Protein AF-0000000085114529 (afdb_homodimer)

Nearest PDB structures (foldseek):
  3lft-assembly1_A  TM=9.717E-01  e=6.634E-40  Streptococcus pneumoniae TIGR4
  3lft-assembly2_B  TM=9.697E-01  e=2.933E-38  Streptococcus pneumoniae TIGR4
  3lkv-assembly1_A-2  TM=9.719E-01  e=9.501E-35  Vibrio cholerae O1 biovar El Tor str. N16961
  6hnk-assembly1_A  TM=7.547E-01  e=2.712E-31  Clostridioides difficile 630
  4m88-assembly1_A  TM=6.517E-01  e=1.564E-10  Verminephrobacter eiseniae EF01-2

pLDDT: mean 92.59, std 10.84, range [37.38, 98.94]

Foldseek 3Di:
DVVVVVVVVVVVVVVVVCVVVVVVPPVPVAQAEEEEEEAADFQLLVLLQLLLQVLCVVLPNHDPPRHPYHYDYQRNPLVSLQVSLLVCVVVVHQEYEYEALSNQVSNQVSCVLPRAYAYQAYACCCVSVNAVDQQFRATRYAYAHFDFPLLVFLVQCCQQVVPFAEEEEEAEPPRPNQVVSVVVNCVNNVVSNHHYHYFYDHALVCQLVRLLVRLVPGQEYEYEPHDRCSVNVLSSQVNNVVSLHAYAYRDQSCQVSGHFKYWGFRSSVSSNRRNNVVSVVVVPDGNSNHRHHYGDGTAMEGAPVNCVSSVGDRDPVSVVRCVVGNDYHD/DVVVVVVVVVVVVVVVVCVVVVVVPPPPVAQAEEEEEEAADFQLLVLLQLLLQVLCVVLPNHDPPRHPYHYDYQRNPLVSLQVSLLVCVVVVHQEYEYEALSNQVSNLVSCVLPRAYEYQAYACCCVSVNAVDQQFRATRYAYAHFDFPLLVFLVQCCQQVVPFAEEEEEAEPPRPNQVVSVVVNCVNNVVSNHHYHYFYDHALVCQLVRLLVRLVPGQEYEYEPHDRCSVNVLSSQVNNVVSLHAYAYRDPSCQVSGHFKYWGFRSSVSSNRRNNVVSVVVVPDGNSNHRHHYGDGTAMEGAVVNCVSSVGDRDPVSVVRCVVGNDYHD

Structure (mmCIF, N/CA/C/O backbone):
data_AF-0000000085114529-model_v1
#
loop_
_entity.id
_entity.type
_entity.pdbx_description
1 polymer 'ABC superfamily ATP binding cassette transporter, binding protein'
#
loop_
_atom_site.group_PDB
_atom_site.id
_atom_site.type_symbol
_atom_site.label_atom_id
_atom_site.label_alt_id
_atom_site.label_comp_id
_atom_site.label_asym_id
_atom_site.label_entity_id
_atom_site.label_seq_id
_atom_site.pdbx_PDB_ins_code
_atom_site.Cartn_x
_atom_site.Cartn_y
_atom_site.Cartn_z
_atom_site.occupancy
_atom_site.B_iso_or_equiv
_atom_site.auth_seq_id
_atom_site.auth_comp_id
_atom_site.auth_asym_id
_atom_site.auth_atom_id
_atom_site.pdbx_PDB_model_num
ATOM 1 N N . MET A 1 1 ? -64.25 14.031 35.938 1 63.16 1 MET A N 1
ATOM 2 C CA . MET A 1 1 ? -64.062 13.086 34.844 1 63.16 1 MET A CA 1
ATOM 3 C C . MET A 1 1 ? -63.781 13.82 33.531 1 63.16 1 MET A C 1
ATOM 5 O O . MET A 1 1 ? -62.906 13.406 32.75 1 63.16 1 MET A O 1
ATOM 9 N N . LYS A 1 2 ? -64.25 14.906 33.375 1 75.56 2 LYS A N 1
ATOM 10 C CA . LYS A 1 2 ? -64.188 15.688 32.156 1 75.56 2 LYS A CA 1
ATOM 11 C C . LYS A 1 2 ? -62.812 16.406 32.094 1 75.56 2 LYS A C 1
ATOM 13 O O . LYS A 1 2 ? -62.188 16.438 31.016 1 75.56 2 LYS A O 1
ATOM 18 N N . ARG A 1 3 ? -62.406 16.984 33.219 1 80.56 3 ARG A N 1
ATOM 19 C CA . ARG A 1 3 ? -61.156 17.688 33.219 1 80.56 3 ARG A CA 1
ATOM 20 C C . ARG A 1 3 ? -59.969 16.719 33.094 1 80.56 3 ARG A C 1
ATOM 22 O O . ARG A 1 3 ? -59 17.031 32.406 1 80.56 3 ARG A O 1
ATOM 29 N N . LEU A 1 4 ? -60.094 15.578 33.688 1 72.19 4 LEU A N 1
ATOM 30 C CA . LEU A 1 4 ? -59.094 14.531 33.594 1 72.19 4 LEU A CA 1
ATOM 31 C C . LEU A 1 4 ? -59.031 13.945 32.188 1 72.19 4 LEU A C 1
ATOM 33 O O . LEU A 1 4 ? -57.969 13.711 31.641 1 72.19 4 LEU A O 1
ATOM 37 N N . ILE A 1 5 ? -60.188 13.859 31.578 1 76.69 5 ILE A N 1
ATOM 38 C CA . ILE A 1 5 ? -60.281 13.336 30.219 1 76.69 5 ILE A CA 1
ATOM 39 C C . ILE A 1 5 ? -59.688 14.344 29.234 1 76.69 5 ILE A C 1
ATOM 41 O O . ILE A 1 5 ? -58.969 13.969 28.297 1 76.69 5 ILE A O 1
ATOM 45 N N . ALA A 1 6 ? -59.844 15.609 29.5 1 79.19 6 ALA A N 1
ATOM 46 C CA . ALA A 1 6 ? -59.281 16.656 28.656 1 79.19 6 ALA A CA 1
ATOM 47 C C . ALA A 1 6 ? -57.781 16.703 28.766 1 79.19 6 ALA A C 1
ATOM 49 O O . ALA A 1 6 ? -57.062 16.859 27.75 1 79.19 6 ALA A O 1
ATOM 50 N N . ALA A 1 7 ? -57.25 16.562 29.938 1 77.12 7 ALA A N 1
ATOM 51 C CA . ALA A 1 7 ? -55.812 16.547 30.172 1 77.12 7 ALA A CA 1
ATOM 52 C C . ALA A 1 7 ? -55.156 15.328 29.531 1 77.12 7 ALA A C 1
ATOM 54 O O . ALA A 1 7 ? -54.094 15.438 28.922 1 77.12 7 ALA A O 1
ATOM 55 N N . ILE A 1 8 ? -55.844 14.227 29.641 1 77.38 8 ILE A N 1
ATOM 56 C CA . ILE A 1 8 ? -55.344 12.992 29.062 1 77.38 8 ILE A CA 1
ATOM 57 C C . ILE A 1 8 ? -55.375 13.078 27.531 1 77.38 8 ILE A C 1
ATOM 59 O O . ILE A 1 8 ? -54.438 12.672 26.859 1 77.38 8 ILE A O 1
ATOM 63 N N . SER A 1 9 ? -56.375 13.703 27.062 1 77.38 9 SER A N 1
ATOM 64 C CA . SER A 1 9 ? -56.5 13.859 25.625 1 77.38 9 SER A CA 1
ATOM 65 C C . SER A 1 9 ? -55.469 14.812 25.078 1 77.38 9 SER A C 1
ATOM 67 O O . SER A 1 9 ? -54.875 14.562 24.016 1 77.38 9 SER A O 1
ATOM 69 N N . ALA A 1 10 ? -55.25 15.859 25.75 1 78.31 10 ALA A N 1
ATOM 70 C CA . ALA A 1 10 ? -54.188 16.812 25.359 1 78.31 10 ALA A CA 1
ATOM 71 C C . ALA A 1 10 ? -52.812 16.156 25.422 1 78.31 10 ALA A C 1
ATOM 73 O O . ALA A 1 10 ? -51.969 16.391 24.547 1 78.31 10 ALA A O 1
ATOM 74 N N . LEU A 1 11 ? -52.594 15.398 26.406 1 77.12 11 LEU A N 1
ATOM 75 C CA . LEU A 1 11 ? -51.344 14.664 26.547 1 77.12 11 LEU A CA 1
ATOM 76 C C . LEU A 1 11 ? -51.188 13.648 25.422 1 77.12 11 LEU A C 1
ATOM 78 O O . LEU A 1 11 ? -50.125 13.508 24.844 1 77.12 11 LEU A O 1
ATOM 82 N N . VAL A 1 12 ? -52.219 12.953 25.078 1 76.19 12 VAL A N 1
ATOM 83 C CA . VAL A 1 12 ? -52.219 11.992 23.984 1 76.19 12 VAL A CA 1
ATOM 84 C C . VAL A 1 12 ? -51.938 12.711 22.656 1 76.19 12 VAL A C 1
ATOM 86 O O . VAL A 1 12 ? -51.156 12.25 21.844 1 76.19 12 VAL A O 1
ATOM 89 N N . ILE A 1 13 ? -52.562 13.844 22.5 1 76 13 ILE A N 1
ATOM 90 C CA . ILE A 1 13 ? -52.344 14.641 21.297 1 76 13 ILE A CA 1
ATOM 91 C C . ILE A 1 13 ? -50.906 15.172 21.281 1 76 13 ILE A C 1
ATOM 93 O O . ILE A 1 13 ? -50.25 15.141 20.234 1 76 13 ILE A O 1
ATOM 97 N N . PHE A 1 14 ? -50.438 15.648 22.391 1 71.94 14 PHE A N 1
ATOM 98 C CA . PHE A 1 14 ? -49.094 16.125 22.516 1 71.94 14 PHE A CA 1
ATOM 99 C C . PHE A 1 14 ? -48.094 15 22.266 1 71.94 14 PHE A C 1
ATOM 101 O O . PHE A 1 14 ? -47.125 15.172 21.531 1 71.94 14 PHE A O 1
ATOM 108 N N . LEU A 1 15 ? -48.344 13.836 22.922 1 70.5 15 LEU A N 1
ATOM 109 C CA . LEU A 1 15 ? -47.469 12.68 22.688 1 70.5 15 LEU A CA 1
ATOM 110 C C . LEU A 1 15 ? -47.594 12.203 21.234 1 70.5 15 LEU A C 1
ATOM 112 O O . LEU A 1 15 ? -46.594 11.805 20.641 1 70.5 15 LEU A O 1
ATOM 116 N N . GLY A 1 16 ? -48.75 12.273 20.672 1 68.06 16 GLY A N 1
ATOM 117 C CA . GLY A 1 16 ? -48.906 12 19.266 1 68.06 16 GLY A CA 1
ATOM 118 C C . GLY A 1 16 ? -48.188 12.977 18.359 1 68.06 16 GLY A C 1
ATOM 119 O O . GLY A 1 16 ? -47.531 12.57 17.406 1 68.06 16 GLY A O 1
ATOM 120 N N . TYR A 1 17 ? -48.312 14.234 18.641 1 63.81 17 TYR A N 1
ATOM 121 C CA . TYR A 1 17 ? -47.594 15.266 17.906 1 63.81 17 TYR A CA 1
ATOM 122 C C . TYR A 1 17 ? -46.094 15.141 18.125 1 63.81 17 TYR A C 1
ATOM 124 O O . TYR A 1 17 ? -45.312 15.258 17.188 1 63.81 17 TYR A O 1
ATOM 132 N N . ALA A 1 18 ? -45.656 15.008 19.375 1 61.06 18 ALA A N 1
ATOM 133 C CA . ALA A 1 18 ? -44.25 14.781 19.688 1 61.06 18 ALA A CA 1
ATOM 134 C C . ALA A 1 18 ? -43.719 13.531 18.984 1 61.06 18 ALA A C 1
ATOM 136 O O . ALA A 1 18 ? -42.594 13.508 18.484 1 61.06 18 ALA A O 1
ATOM 137 N N . PHE A 1 19 ? -44.562 12.508 19 1 56.59 19 PHE A N 1
ATOM 138 C CA . PHE A 1 19 ? -44.219 11.281 18.266 1 56.59 19 PHE A CA 1
ATOM 139 C C . PHE A 1 19 ? -44.156 11.547 16.766 1 56.59 19 PHE A C 1
ATOM 141 O O . PHE A 1 19 ? -43.25 11.055 16.094 1 56.59 19 PHE A O 1
ATOM 148 N N . ILE A 1 20 ? -45.156 12.25 16.281 1 53.31 20 ILE A N 1
ATOM 149 C CA . ILE A 1 20 ? -45.156 12.578 14.867 1 53.31 20 ILE A CA 1
ATOM 150 C C . ILE A 1 20 ? -44 13.562 14.562 1 53.31 20 ILE A C 1
ATOM 152 O O . ILE A 1 20 ? -43.344 13.43 13.539 1 53.31 20 ILE A O 1
ATOM 156 N N . TYR A 1 21 ? -43.844 14.602 15.32 1 50.41 21 TYR A N 1
ATOM 157 C CA . TYR A 1 21 ? -42.781 15.57 15.133 1 50.41 21 TYR A CA 1
ATOM 158 C C . TYR A 1 21 ? -41.406 14.93 15.391 1 50.41 21 TYR A C 1
ATOM 160 O O . TYR A 1 21 ? -40.406 15.312 14.773 1 50.41 21 TYR A O 1
ATOM 168 N N . GLU A 1 22 ? -41.312 14.188 16.516 1 46.59 22 GLU A N 1
ATOM 169 C CA . GLU A 1 22 ? -40.062 13.453 16.672 1 46.59 22 GLU A CA 1
ATOM 170 C C . GLU A 1 22 ? -39.812 12.531 15.484 1 46.59 22 GLU A C 1
ATOM 172 O O . GLU A 1 22 ? -38.656 12.234 15.156 1 46.59 22 GLU A O 1
ATOM 177 N N . SER A 1 23 ? -41 12.055 14.984 1 42.28 23 SER A N 1
ATOM 178 C CA . SER A 1 23 ? -40.781 11.195 13.82 1 42.28 23 SER A CA 1
ATOM 179 C C . SER A 1 23 ? -40.219 11.992 12.648 1 42.28 23 SER A C 1
ATOM 181 O O . SER A 1 23 ? -39.812 11.414 11.633 1 42.28 23 SER A O 1
ATOM 183 N N . LYS A 1 24 ? -40.656 13.234 12.523 1 39.69 24 LYS A N 1
ATOM 184 C CA . LYS A 1 24 ? -40 13.992 11.453 1 39.69 24 LYS A CA 1
ATOM 185 C C . LYS A 1 24 ? -38.531 14.227 11.773 1 39.69 24 LYS A C 1
ATOM 187 O O . LYS A 1 24 ? -38.062 15.375 11.812 1 39.69 24 LYS A O 1
ATOM 192 N N . GLN A 1 25 ? -38.031 13.812 12.914 1 37.38 25 GLN A N 1
ATOM 193 C CA . GLN A 1 25 ? -36.594 13.867 12.906 1 37.38 25 GLN A CA 1
ATOM 194 C C . GLN A 1 25 ? -36.031 13.609 11.5 1 37.38 25 GLN A C 1
ATOM 196 O O . GLN A 1 25 ? -36.625 12.844 10.734 1 37.38 25 GLN A O 1
ATOM 201 N N . GLU A 1 26 ? -35.25 14.539 10.977 1 38.12 26 GLU A N 1
ATOM 202 C CA . GLU A 1 26 ? -34.469 14.367 9.766 1 38.12 26 GLU A CA 1
ATOM 203 C C . GLU A 1 26 ? -34.125 12.898 9.531 1 38.12 26 GLU A C 1
ATOM 205 O O . GLU A 1 26 ? -33.5 12.266 10.383 1 38.12 26 GLU A O 1
ATOM 210 N N . THR A 1 27 ? -34.938 12.047 9.125 1 38 27 THR A N 1
ATOM 211 C CA . THR A 1 27 ? -34.469 10.773 8.586 1 38 27 THR A CA 1
ATOM 212 C C . THR A 1 27 ? -33.031 10.891 8.148 1 38 27 THR A C 1
ATOM 214 O O . THR A 1 27 ? -32.719 11.547 7.148 1 38 27 THR A O 1
ATOM 217 N N . LYS A 1 28 ? -32.156 11.344 9 1 43.81 28 LYS A N 1
ATOM 218 C CA . LYS A 1 28 ? -30.766 11.219 8.609 1 43.81 28 LYS A CA 1
ATOM 219 C C . LYS A 1 28 ? -30.578 10.141 7.547 1 43.81 28 LYS A C 1
ATOM 221 O O . LYS A 1 28 ? -30.859 8.961 7.793 1 43.81 28 LYS A O 1
ATOM 226 N N . GLN A 1 29 ? -30.922 10.414 6.359 1 54.78 29 GLN A N 1
ATOM 227 C CA . GLN A 1 29 ? -30.688 9.492 5.25 1 54.78 29 GLN A CA 1
ATOM 228 C C . GLN A 1 29 ? -29.453 8.625 5.508 1 54.78 29 GLN A C 1
ATOM 230 O O . GLN A 1 29 ? -28.359 9.148 5.703 1 54.78 29 GLN A O 1
ATOM 235 N N . GLU A 1 30 ? -29.641 7.41 6.082 1 77.62 30 GLU A N 1
ATOM 236 C CA . GLU A 1 30 ? -28.562 6.457 6.375 1 77.62 30 GLU A CA 1
ATOM 237 C C . GLU A 1 30 ? -27.609 6.328 5.191 1 77.62 30 GLU A C 1
ATOM 239 O O . GLU A 1 30 ? -28.047 6.117 4.059 1 77.62 30 GLU A O 1
ATOM 244 N N . LYS A 1 31 ? -26.406 6.852 5.25 1 90.75 31 LYS A N 1
ATOM 245 C CA . LYS A 1 31 ? -25.375 6.707 4.234 1 90.75 31 LYS A CA 1
ATOM 246 C C . LYS A 1 31 ? -25.266 5.262 3.75 1 90.75 31 LYS A C 1
ATOM 248 O O . LYS A 1 31 ? -25.25 4.332 4.559 1 90.75 31 LYS A O 1
ATOM 253 N N . PRO A 1 32 ? -25.391 5.133 2.424 1 95.94 32 PRO A N 1
ATOM 254 C CA . PRO A 1 32 ? -25.188 3.76 1.952 1 95.94 32 PRO A CA 1
ATOM 255 C C . PRO A 1 32 ? -23.844 3.186 2.377 1 95.94 32 PRO A C 1
ATOM 257 O O . PRO A 1 32 ? -22.859 3.916 2.451 1 95.94 32 PRO A O 1
ATOM 260 N N . THR A 1 33 ? -23.828 1.873 2.619 1 96 33 THR A N 1
ATOM 261 C CA . THR A 1 33 ? -22.609 1.194 3.008 1 96 33 THR A CA 1
ATOM 262 C C . THR A 1 33 ? -21.906 0.591 1.789 1 96 33 THR A C 1
ATOM 264 O O . THR A 1 33 ? -22.531 -0.137 1.012 1 96 33 THR A O 1
ATOM 267 N N . VAL A 1 34 ? -20.688 0.976 1.593 1 97.62 34 VAL A N 1
ATOM 268 C CA . VAL A 1 34 ? -19.781 0.296 0.671 1 97.62 34 VAL A CA 1
ATOM 269 C C . VAL A 1 34 ? -18.828 -0.609 1.451 1 97.62 34 VAL A C 1
ATOM 271 O O . VAL A 1 34 ? -18.109 -0.145 2.338 1 97.62 34 VAL A O 1
ATOM 274 N N . ALA A 1 35 ? -18.891 -1.9 1.123 1 97.75 35 ALA A N 1
ATOM 275 C CA . ALA A 1 35 ? -18.047 -2.859 1.831 1 97.75 35 ALA A CA 1
ATOM 276 C C . ALA A 1 35 ? -16.922 -3.357 0.936 1 97.75 35 ALA A C 1
ATOM 278 O O . ALA A 1 35 ? -17.141 -3.682 -0.233 1 97.75 35 ALA A O 1
ATOM 279 N N . ILE A 1 36 ? -15.695 -3.338 1.444 1 97.88 36 ILE A N 1
ATOM 280 C CA . ILE A 1 36 ? -14.539 -3.854 0.725 1 97.88 36 ILE A CA 1
ATOM 281 C C . ILE A 1 36 ? -13.906 -5 1.514 1 97.88 36 ILE A C 1
ATOM 283 O O . ILE A 1 36 ? -13.562 -4.84 2.686 1 97.88 36 ILE A O 1
ATOM 287 N N . LEU A 1 37 ? -13.836 -6.18 0.895 1 97.81 37 LEU A N 1
ATOM 288 C CA . LEU A 1 37 ? -13.172 -7.348 1.461 1 97.81 37 LEU A CA 1
ATOM 289 C C . LEU A 1 37 ? -11.867 -7.641 0.718 1 97.81 37 LEU A C 1
ATOM 291 O O . LEU A 1 37 ? -11.891 -7.953 -0.475 1 97.81 37 LEU A O 1
ATOM 295 N N . GLN A 1 38 ? -10.773 -7.438 1.409 1 96.5 38 GLN A N 1
ATOM 296 C CA . GLN A 1 38 ? -9.469 -7.754 0.844 1 96.5 38 GLN A CA 1
ATOM 297 C C . GLN A 1 38 ? -8.977 -9.117 1.333 1 96.5 38 GLN A C 1
ATOM 299 O O . GLN A 1 38 ? -9.117 -9.445 2.512 1 96.5 38 GLN A O 1
ATOM 304 N N . LEU A 1 39 ? -8.398 -9.914 0.448 1 94.81 39 LEU A N 1
ATOM 305 C CA . LEU A 1 39 ? -7.957 -11.266 0.781 1 94.81 39 LEU A CA 1
ATOM 306 C C . LEU A 1 39 ? -6.852 -11.227 1.834 1 94.81 39 LEU A C 1
ATOM 308 O O . LEU A 1 39 ? -6.949 -11.906 2.859 1 94.81 39 LEU A O 1
ATOM 312 N N . MET A 1 40 ? -5.832 -10.469 1.569 1 91.81 40 MET A N 1
ATOM 313 C CA . MET A 1 40 ? -4.684 -10.398 2.469 1 91.81 40 MET A CA 1
ATOM 314 C C . MET A 1 40 ? -3.828 -9.172 2.17 1 91.81 40 MET A C 1
ATOM 316 O O . MET A 1 40 ? -4.141 -8.398 1.261 1 91.81 40 MET A O 1
ATOM 320 N N . THR A 1 41 ? -2.803 -9.078 3.035 1 90.12 41 THR A N 1
ATOM 321 C CA . THR A 1 41 ? -1.967 -7.891 2.916 1 90.12 41 THR A CA 1
ATOM 322 C C . THR A 1 41 ? -0.781 -8.156 1.993 1 90.12 41 THR A C 1
ATOM 324 O O . THR A 1 41 ? -0.01 -9.086 2.215 1 90.12 41 THR A O 1
ATOM 327 N N . HIS A 1 42 ? -0.581 -7.379 0.992 1 91.81 42 HIS A N 1
ATOM 328 C CA . HIS A 1 42 ? 0.622 -7.156 0.198 1 91.81 42 HIS A CA 1
ATOM 329 C C . HIS A 1 42 ? 0.467 -5.938 -0.708 1 91.81 42 HIS A C 1
ATOM 331 O O . HIS A 1 42 ? -0.651 -5.477 -0.949 1 91.81 42 HIS A O 1
ATOM 337 N N . PRO A 1 43 ? 1.561 -5.375 -1.264 1 91 43 PRO A N 1
ATOM 338 C CA . PRO A 1 43 ? 1.53 -4.062 -1.915 1 91 43 PRO A CA 1
ATOM 339 C C . PRO A 1 43 ? 0.576 -4.02 -3.105 1 91 43 PRO A C 1
ATOM 341 O O . PRO A 1 43 ? -0.086 -3.004 -3.334 1 91 43 PRO A O 1
ATOM 344 N N . ALA A 1 44 ? 0.484 -5.039 -3.873 1 94.75 44 ALA A N 1
ATOM 345 C CA . ALA A 1 44 ? -0.385 -5.035 -5.047 1 94.75 44 ALA A CA 1
ATOM 346 C C . ALA A 1 44 ? -1.846 -4.855 -4.648 1 94.75 44 ALA A C 1
ATOM 348 O O . ALA A 1 44 ? -2.549 -4.012 -5.211 1 94.75 44 ALA A O 1
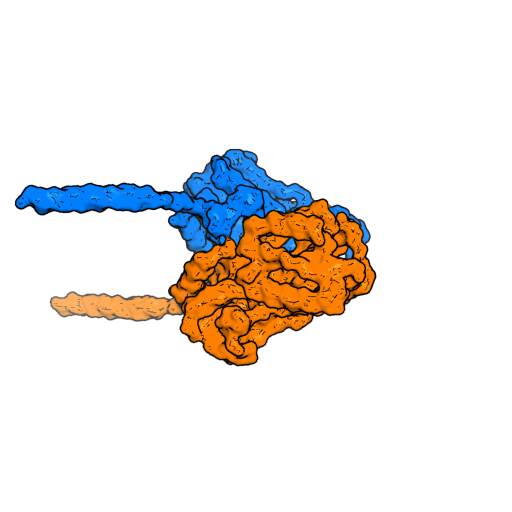ATOM 349 N N . LEU A 1 45 ? -2.34 -5.59 -3.654 1 96.56 45 LEU A N 1
ATOM 350 C CA . LEU A 1 45 ? -3.729 -5.492 -3.217 1 96.56 45 LEU A CA 1
ATOM 351 C C . LEU A 1 45 ? -3.988 -4.156 -2.527 1 96.56 45 LEU A C 1
ATOM 353 O O . LEU A 1 45 ? -5.078 -3.592 -2.648 1 96.56 45 LEU A O 1
ATOM 357 N N . ASP A 1 46 ? -2.99 -3.689 -1.832 1 92.44 46 ASP A N 1
ATOM 358 C CA . ASP A 1 46 ? -3.111 -2.375 -1.21 1 92.44 46 ASP A CA 1
ATOM 359 C C . ASP A 1 46 ? -3.293 -1.283 -2.264 1 92.44 46 ASP A C 1
ATOM 361 O O . ASP A 1 46 ? -4.078 -0.353 -2.072 1 92.44 46 ASP A O 1
ATOM 365 N N . SER A 1 47 ? -2.506 -1.427 -3.316 1 92.38 47 SER A N 1
ATOM 366 C CA . SER A 1 47 ? -2.611 -0.457 -4.402 1 92.38 47 SER A CA 1
ATOM 367 C C . SER A 1 47 ? -3.998 -0.484 -5.035 1 92.38 47 SER A C 1
ATOM 369 O O . SER A 1 47 ? -4.543 0.563 -5.391 1 92.38 47 SER A O 1
ATOM 371 N N . ILE A 1 48 ? -4.547 -1.641 -5.18 1 96.31 48 ILE A N 1
ATOM 372 C CA . ILE A 1 48 ? -5.898 -1.776 -5.715 1 96.31 48 ILE A CA 1
ATOM 373 C C . ILE A 1 48 ? -6.895 -1.115 -4.77 1 96.31 48 ILE A C 1
ATOM 375 O O . ILE A 1 48 ? -7.762 -0.353 -5.203 1 96.31 48 ILE A O 1
ATOM 379 N N . HIS A 1 49 ? -6.781 -1.387 -3.473 1 95.5 49 HIS A N 1
ATOM 380 C CA . HIS A 1 49 ? -7.633 -0.757 -2.471 1 95.5 49 HIS A CA 1
ATOM 381 C C . HIS A 1 49 ? -7.551 0.763 -2.553 1 95.5 49 HIS A C 1
ATOM 383 O O . HIS A 1 49 ? -8.578 1.447 -2.541 1 95.5 49 HIS A O 1
ATOM 389 N N . HIS A 1 50 ? -6.359 1.251 -2.674 1 89.94 50 HIS A N 1
ATOM 390 C CA . HIS A 1 50 ? -6.152 2.691 -2.781 1 89.94 50 HIS A CA 1
ATOM 391 C C . HIS A 1 50 ? -6.875 3.264 -3.996 1 89.94 50 HIS A C 1
ATOM 393 O O . HIS A 1 50 ? -7.559 4.285 -3.893 1 89.94 50 HIS A O 1
ATOM 399 N N . GLY A 1 51 ? -6.703 2.623 -5.137 1 93.69 51 GLY A N 1
ATOM 400 C CA . GLY A 1 51 ? -7.395 3.053 -6.34 1 93.69 51 GLY A CA 1
ATOM 401 C C . GLY A 1 51 ? -8.906 3.061 -6.191 1 93.69 51 GLY A C 1
ATOM 402 O O . GLY A 1 51 ? -9.578 3.98 -6.664 1 93.69 51 GLY A O 1
ATOM 403 N N . ILE A 1 52 ? -9.43 2.045 -5.527 1 97 52 ILE A N 1
ATOM 404 C CA . ILE A 1 52 ? -10.867 1.951 -5.301 1 97 52 ILE A CA 1
ATOM 405 C C . ILE A 1 52 ? -11.344 3.166 -4.508 1 97 52 ILE A C 1
ATOM 407 O O . ILE A 1 52 ? -12.289 3.846 -4.914 1 97 52 ILE A O 1
ATOM 411 N N . VAL A 1 53 ? -10.688 3.436 -3.422 1 92.5 53 VAL A N 1
ATOM 412 C CA . VAL A 1 53 ? -11.117 4.5 -2.52 1 92.5 53 VAL A CA 1
ATOM 413 C C . VAL A 1 53 ? -10.992 5.852 -3.221 1 92.5 53 VAL A C 1
ATOM 415 O O . VAL A 1 53 ? -11.898 6.684 -3.135 1 92.5 53 VAL A O 1
ATOM 418 N N . ASP A 1 54 ? -9.891 6.055 -3.967 1 90 54 ASP A N 1
ATOM 419 C CA . ASP A 1 54 ? -9.711 7.309 -4.691 1 90 54 ASP A CA 1
ATOM 420 C C . ASP A 1 54 ? -10.82 7.512 -5.723 1 90 54 ASP A C 1
ATOM 422 O O . ASP A 1 54 ? -11.367 8.609 -5.848 1 90 54 ASP A O 1
ATOM 426 N N . ALA A 1 55 ? -11.125 6.445 -6.453 1 95.19 55 ALA A N 1
ATOM 427 C CA . ALA A 1 55 ? -12.148 6.551 -7.484 1 95.19 55 ALA A CA 1
ATOM 428 C C . ALA A 1 55 ? -13.516 6.828 -6.867 1 95.19 55 ALA A C 1
ATOM 430 O O . ALA A 1 55 ? -14.312 7.59 -7.422 1 95.19 55 ALA A O 1
ATOM 431 N N . LEU A 1 56 ? -13.859 6.219 -5.734 1 95.12 56 LEU A N 1
ATOM 432 C CA . LEU A 1 56 ? -15.102 6.523 -5.031 1 95.12 56 LEU A CA 1
ATOM 433 C C . LEU A 1 56 ? -15.172 8 -4.66 1 95.12 56 LEU A C 1
ATOM 435 O O . LEU A 1 56 ? -16.156 8.68 -4.969 1 95.12 56 LEU A O 1
ATOM 439 N N . LYS A 1 57 ? -14.094 8.492 -4.055 1 88.56 57 LYS A N 1
ATOM 440 C CA . LYS A 1 57 ? -14.047 9.898 -3.666 1 88.56 57 LYS A CA 1
ATOM 441 C C . LYS A 1 57 ? -14.227 10.812 -4.875 1 88.56 57 LYS A C 1
ATOM 443 O O . LYS A 1 57 ? -14.992 11.773 -4.824 1 88.56 57 LYS A O 1
ATOM 448 N N . GLU A 1 58 ? -13.5 10.484 -5.961 1 90.19 58 GLU A N 1
ATOM 449 C CA . GLU A 1 58 ? -13.547 11.281 -7.184 1 90.19 58 GLU A CA 1
ATOM 450 C C . GLU A 1 58 ? -14.961 11.328 -7.75 1 90.19 58 GLU A C 1
ATOM 452 O O . GLU A 1 58 ? -15.305 12.258 -8.492 1 90.19 58 GLU A O 1
ATOM 457 N N . ASN A 1 59 ? -15.75 10.344 -7.387 1 95.38 59 ASN A N 1
ATOM 458 C CA . ASN A 1 59 ? -17.109 10.273 -7.898 1 95.38 59 ASN A CA 1
ATOM 459 C C . ASN A 1 59 ? -18.141 10.664 -6.828 1 95.38 59 ASN A C 1
ATOM 461 O O . ASN A 1 59 ? -19.312 10.289 -6.918 1 95.38 59 ASN A O 1
ATOM 465 N N . GLY A 1 60 ? -17.719 11.312 -5.785 1 91.88 60 GLY A N 1
ATOM 466 C CA . GLY A 1 60 ? -18.609 11.93 -4.816 1 91.88 60 GLY A CA 1
ATOM 467 C C . GLY A 1 60 ? -18.969 11.008 -3.67 1 91.88 60 GLY A C 1
ATOM 468 O O . GLY A 1 60 ? -19.797 11.359 -2.826 1 91.88 60 GLY A O 1
ATOM 469 N N . TYR A 1 61 ? -18.422 9.844 -3.627 1 93.88 61 TYR A N 1
ATOM 470 C CA . TYR A 1 61 ? -18.656 8.898 -2.535 1 93.88 61 TYR A CA 1
ATOM 471 C C . TYR A 1 61 ? -17.5 8.914 -1.551 1 93.88 61 TYR A C 1
ATOM 473 O O . TYR A 1 61 ? -16.578 8.094 -1.656 1 93.88 61 TYR A O 1
ATOM 481 N N . VAL A 1 62 ? -17.609 9.742 -0.593 1 86.94 62 VAL A N 1
ATOM 482 C CA . VAL A 1 62 ? -16.531 10.047 0.351 1 86.94 62 VAL A CA 1
ATOM 483 C C . VAL A 1 62 ? -16.812 9.359 1.687 1 86.94 62 VAL A C 1
ATOM 485 O O . VAL A 1 62 ? -17.828 9.633 2.332 1 86.94 62 VAL A O 1
ATOM 488 N N . PRO A 1 63 ? -15.938 8.445 2.094 1 84.5 63 PRO A N 1
ATOM 489 C CA . PRO A 1 63 ? -16.141 7.785 3.387 1 84.5 63 PRO A CA 1
ATOM 490 C C . PRO A 1 63 ? -16.328 8.773 4.531 1 84.5 63 PRO A C 1
ATOM 492 O O . PRO A 1 63 ? -15.586 9.758 4.633 1 84.5 63 PRO A O 1
ATOM 495 N N . GLY A 1 64 ? -17.359 8.445 5.426 1 78.75 64 GLY A N 1
ATOM 496 C CA . GLY A 1 64 ? -17.641 9.289 6.574 1 78.75 64 GLY A CA 1
ATOM 497 C C . GLY A 1 64 ? -18.5 10.492 6.23 1 78.75 64 GLY A C 1
ATOM 498 O O . GLY A 1 64 ? -19.062 11.133 7.121 1 78.75 64 GLY A O 1
ATOM 499 N N . LYS A 1 65 ? -18.625 10.758 4.973 1 84.25 65 LYS A N 1
ATOM 500 C CA . LYS A 1 65 ? -19.406 11.922 4.555 1 84.25 65 LYS A CA 1
ATOM 501 C C . LYS A 1 65 ? -20.641 11.492 3.762 1 84.25 65 LYS A C 1
ATOM 503 O O . LYS A 1 65 ? -21.766 11.641 4.23 1 84.25 65 LYS A O 1
ATOM 508 N N . THR A 1 66 ? -20.391 10.914 2.639 1 91.44 66 THR A N 1
ATOM 509 C CA . THR A 1 66 ? -21.516 10.555 1.788 1 91.44 66 THR A CA 1
ATOM 510 C C . THR A 1 66 ? -21.781 9.055 1.826 1 91.44 66 THR A C 1
ATOM 512 O O . THR A 1 66 ? -22.844 8.594 1.426 1 91.44 66 THR A O 1
ATOM 515 N N . ILE A 1 67 ? -20.719 8.305 2.275 1 92.25 67 ILE A N 1
ATOM 516 C CA . ILE A 1 67 ? -20.891 6.863 2.426 1 92.25 67 ILE A CA 1
ATOM 517 C C . ILE A 1 67 ? -20.266 6.406 3.746 1 92.25 67 ILE A C 1
ATOM 519 O O . ILE A 1 67 ? -19.422 7.109 4.32 1 92.25 67 ILE A O 1
ATOM 523 N N . LYS A 1 68 ? -20.797 5.246 4.184 1 90.12 68 LYS A N 1
ATOM 524 C CA . LYS A 1 68 ? -20.047 4.434 5.141 1 90.12 68 LYS A CA 1
ATOM 525 C C . LYS A 1 68 ? -19.172 3.408 4.426 1 90.12 68 LYS A C 1
ATOM 527 O O . LYS A 1 68 ? -19.656 2.682 3.549 1 90.12 68 LYS A O 1
ATOM 532 N N . LEU A 1 69 ? -17.922 3.441 4.684 1 92.38 69 LEU A N 1
ATOM 533 C CA . LEU A 1 69 ? -17.016 2.457 4.105 1 92.38 69 LEU A CA 1
ATOM 534 C C . LEU A 1 69 ? -16.578 1.441 5.156 1 92.38 69 LEU A C 1
ATOM 536 O O . LEU A 1 69 ? -15.984 1.811 6.176 1 92.38 69 LEU A O 1
ATOM 540 N N . ASP A 1 70 ? -16.938 0.16 4.961 1 92.19 70 ASP A N 1
ATOM 541 C CA . ASP A 1 70 ? -16.484 -0.943 5.809 1 92.19 70 ASP A CA 1
ATOM 542 C C . ASP A 1 70 ? -15.406 -1.772 5.113 1 92.19 70 ASP A C 1
ATOM 544 O O . ASP A 1 70 ? -15.711 -2.584 4.238 1 92.19 70 ASP A O 1
ATOM 548 N N . TYR A 1 71 ? -14.211 -1.549 5.5 1 92.94 71 TYR A N 1
ATOM 549 C CA . TYR A 1 71 ? -13.07 -2.271 4.945 1 92.94 71 TYR A CA 1
ATOM 550 C C . TYR A 1 71 ? -12.609 -3.379 5.891 1 92.94 71 TYR A C 1
ATOM 552 O O . TYR A 1 71 ? -12.305 -3.119 7.059 1 92.94 71 TYR A O 1
ATOM 560 N N . GLN A 1 72 ? -12.594 -4.617 5.363 1 89.81 72 GLN A N 1
ATOM 561 C CA . GLN A 1 72 ? -12.109 -5.781 6.098 1 89.81 72 GLN A CA 1
ATOM 562 C C . GLN A 1 72 ? -10.984 -6.484 5.336 1 89.81 72 GLN A C 1
ATOM 564 O O . GLN A 1 72 ? -11 -6.531 4.105 1 89.81 72 GLN A O 1
ATOM 569 N N . ASN A 1 73 ? -10.047 -6.965 6.062 1 91.56 73 ASN A N 1
ATOM 570 C CA . ASN A 1 73 ? -8.953 -7.777 5.547 1 91.56 73 ASN A CA 1
ATOM 571 C C . ASN A 1 73 ? -8.891 -9.141 6.238 1 91.56 73 ASN A C 1
ATOM 573 O O . ASN A 1 73 ? -8.719 -9.211 7.457 1 91.56 73 ASN A O 1
ATOM 577 N N . ALA A 1 74 ? -8.977 -10.188 5.426 1 92.19 74 ALA A N 1
ATOM 578 C CA . ALA A 1 74 ? -9.062 -11.539 5.984 1 92.19 74 ALA A CA 1
ATOM 579 C C . ALA A 1 74 ? -7.68 -12.062 6.355 1 92.19 74 ALA A C 1
ATOM 581 O O . ALA A 1 74 ? -7.559 -13.07 7.055 1 92.19 74 ALA A O 1
ATOM 582 N N . GLU A 1 75 ? -6.648 -11.414 5.859 1 87.81 75 GLU A N 1
ATOM 583 C CA . GLU A 1 75 ? -5.254 -11.789 6.078 1 87.81 75 GLU A CA 1
ATOM 584 C C . GLU A 1 75 ? -5.012 -13.25 5.699 1 87.81 75 GLU A C 1
ATOM 586 O O . GLU A 1 75 ? -4.344 -13.984 6.43 1 87.81 75 GLU A O 1
ATOM 591 N N . GLY A 1 76 ? -5.672 -13.727 4.648 1 86.5 76 GLY A N 1
ATOM 592 C CA . GLY A 1 76 ? -5.434 -15.039 4.078 1 86.5 76 GLY A CA 1
ATOM 593 C C . GLY A 1 76 ? -6.211 -16.141 4.773 1 86.5 76 GLY A C 1
ATOM 594 O O . GLY A 1 76 ? -6.133 -17.312 4.379 1 86.5 76 GLY A O 1
ATOM 595 N N . ASP A 1 77 ? -7.047 -15.812 5.77 1 86.75 77 ASP A N 1
ATOM 596 C CA . ASP A 1 77 ? -7.809 -16.797 6.539 1 86.75 77 ASP A CA 1
ATOM 597 C C . ASP A 1 77 ? -9.188 -17.016 5.93 1 86.75 77 ASP A C 1
ATOM 599 O O . ASP A 1 77 ? -10.031 -16.109 5.934 1 86.75 77 ASP A O 1
ATOM 603 N N . GLN A 1 78 ? -9.422 -18.25 5.488 1 87.38 78 GLN A N 1
ATOM 604 C CA . GLN A 1 78 ? -10.656 -18.594 4.789 1 87.38 78 GLN A CA 1
ATOM 605 C C . GLN A 1 78 ? -11.867 -18.422 5.703 1 87.38 78 GLN A C 1
ATOM 607 O O . GLN A 1 78 ? -12.938 -17.984 5.258 1 87.38 78 GLN A O 1
ATOM 612 N N . SER A 1 79 ? -11.742 -18.828 6.957 1 88.75 79 SER A N 1
ATOM 613 C CA . SER A 1 79 ? -12.844 -18.672 7.902 1 88.75 79 SER A CA 1
ATOM 614 C C . SER A 1 79 ? -13.203 -17.203 8.094 1 88.75 79 SER A C 1
ATOM 616 O O . SER A 1 79 ? -14.375 -16.859 8.211 1 88.75 79 SER A O 1
ATOM 618 N N . SER A 1 80 ? -12.148 -16.375 8.086 1 89.06 80 SER A N 1
ATOM 619 C CA . SER A 1 80 ? -12.375 -14.938 8.227 1 89.06 80 SER A CA 1
ATOM 620 C C . SER A 1 80 ? -13.109 -14.375 7.012 1 89.06 80 SER A C 1
ATOM 622 O O . SER A 1 80 ? -13.969 -13.5 7.152 1 89.06 80 SER A O 1
ATOM 624 N N . LEU A 1 81 ? -12.773 -14.875 5.801 1 94.88 81 LEU A N 1
ATOM 625 C CA . LEU A 1 81 ? -13.469 -14.43 4.602 1 94.88 81 LEU A CA 1
ATOM 626 C C . LEU A 1 81 ? -14.977 -14.633 4.742 1 94.88 81 LEU A C 1
ATOM 628 O O . LEU A 1 81 ? -15.758 -13.727 4.441 1 94.88 81 LEU A O 1
ATOM 632 N N . LYS A 1 82 ? -15.352 -15.781 5.203 1 95.06 82 LYS A N 1
ATOM 633 C CA . LYS A 1 82 ? -16.766 -16.109 5.348 1 95.06 82 LYS A CA 1
ATOM 634 C C . LYS A 1 82 ? -17.438 -15.203 6.387 1 95.06 82 LYS A C 1
ATOM 636 O O . LYS A 1 82 ? -18.5 -14.633 6.137 1 95.06 82 LYS A O 1
ATOM 641 N N . THR A 1 83 ? -16.828 -15.117 7.574 1 93.44 83 THR A N 1
ATOM 642 C CA . THR A 1 83 ? -17.391 -14.328 8.664 1 93.44 83 THR A CA 1
ATOM 643 C C . THR A 1 83 ? -17.516 -12.859 8.25 1 93.44 83 THR A C 1
ATOM 645 O O . THR A 1 83 ? -18.531 -12.227 8.531 1 93.44 83 THR A O 1
ATOM 648 N N . MET A 1 84 ? -16.562 -12.359 7.566 1 93.31 84 MET A N 1
ATOM 649 C CA . MET A 1 84 ? -16.562 -10.969 7.133 1 93.31 84 MET A CA 1
ATOM 650 C C . MET A 1 84 ? -17.609 -10.742 6.043 1 93.31 84 MET A C 1
ATOM 652 O O . MET A 1 84 ? -18.266 -9.703 6.02 1 93.31 84 MET A O 1
ATOM 656 N N . SER A 1 85 ? -17.703 -11.711 5.148 1 97.81 85 SER A N 1
ATOM 657 C CA . SER A 1 85 ? -18.734 -11.617 4.121 1 97.81 85 SER A CA 1
ATOM 658 C C . SER A 1 85 ? -20.141 -11.617 4.738 1 97.81 85 SER A C 1
ATOM 660 O O . SER A 1 85 ? -21.016 -10.859 4.309 1 97.81 85 SER A O 1
ATOM 662 N N . ASP A 1 86 ? -20.344 -12.453 5.742 1 96.5 86 ASP A N 1
ATOM 663 C CA . ASP A 1 86 ? -21.625 -12.492 6.441 1 96.5 86 ASP A CA 1
ATOM 664 C C . ASP A 1 86 ? -21.922 -11.156 7.121 1 96.5 86 ASP A C 1
ATOM 666 O O . ASP A 1 86 ? -23.062 -10.688 7.121 1 96.5 86 ASP A O 1
ATOM 670 N N . ARG A 1 87 ? -20.906 -10.625 7.695 1 92.12 87 ARG A N 1
ATOM 671 C CA . ARG A 1 87 ? -21.031 -9.305 8.305 1 92.12 87 ARG A CA 1
ATOM 672 C C . ARG A 1 87 ? -21.547 -8.281 7.289 1 92.12 87 ARG A C 1
ATOM 674 O O . ARG A 1 87 ? -22.453 -7.496 7.594 1 92.12 87 ARG A O 1
ATOM 681 N N . PHE A 1 88 ? -20.984 -8.242 6.09 1 96.44 88 PHE A N 1
ATOM 682 C CA . PHE A 1 88 ? -21.359 -7.297 5.051 1 96.44 88 PHE A CA 1
ATOM 683 C C . PHE A 1 88 ? -22.812 -7.496 4.645 1 96.44 88 PHE A C 1
ATOM 685 O O . PHE A 1 88 ? -23.531 -6.523 4.387 1 96.44 88 PHE A O 1
ATOM 692 N N . LYS A 1 89 ? -23.219 -8.711 4.512 1 94.81 89 LYS A N 1
ATOM 693 C CA . LYS A 1 89 ? -24.609 -9.016 4.215 1 94.81 89 LYS A CA 1
ATOM 694 C C . LYS A 1 89 ? -25.531 -8.484 5.309 1 94.81 89 LYS A C 1
ATOM 696 O O . LYS A 1 89 ? -26.547 -7.844 5.016 1 94.81 89 LYS A O 1
ATOM 701 N N . ASN A 1 90 ? -25.203 -8.703 6.566 1 93.81 90 ASN A N 1
ATOM 702 C CA . ASN A 1 90 ? -26.016 -8.312 7.711 1 93.81 90 ASN A CA 1
ATOM 703 C C . ASN A 1 90 ? -26.109 -6.797 7.844 1 93.81 90 ASN A C 1
ATOM 705 O O . ASN A 1 90 ? -27.078 -6.27 8.375 1 93.81 90 ASN A O 1
ATOM 709 N N . GLU A 1 91 ? -25.141 -6.137 7.301 1 93 91 GLU A N 1
ATOM 710 C CA . GLU A 1 91 ? -25.172 -4.68 7.387 1 93 91 GLU A CA 1
ATOM 711 C C . GLU A 1 91 ? -25.891 -4.062 6.195 1 93 91 GLU A C 1
ATOM 713 O O . GLU A 1 91 ? -25.938 -2.84 6.059 1 93 91 GLU A O 1
ATOM 718 N N . ASN A 1 92 ? -26.422 -4.84 5.395 1 94.44 92 ASN A N 1
ATOM 719 C CA . ASN A 1 92 ? -27.188 -4.398 4.227 1 94.44 92 ASN A CA 1
ATOM 720 C C . ASN A 1 92 ? -26.344 -3.477 3.338 1 94.44 92 ASN A C 1
ATOM 722 O O . ASN A 1 92 ? -26.781 -2.365 3.02 1 94.44 92 ASN A O 1
ATOM 726 N N . SER A 1 93 ? -25.188 -3.945 2.914 1 96.81 93 SER A N 1
ATOM 727 C CA . SER A 1 93 ? -24.297 -3.166 2.064 1 96.81 93 SER A CA 1
ATOM 728 C C . SER A 1 93 ? -24.938 -2.84 0.726 1 96.81 93 SER A C 1
ATOM 730 O O . SER A 1 93 ? -25.594 -3.691 0.126 1 96.81 93 SER A O 1
ATOM 732 N N . ALA A 1 94 ? -24.766 -1.575 0.354 1 98 94 ALA A N 1
ATOM 733 C CA . ALA A 1 94 ? -25.297 -1.162 -0.946 1 98 94 ALA A CA 1
ATOM 734 C C . ALA A 1 94 ? -24.5 -1.794 -2.082 1 98 94 ALA A C 1
ATOM 736 O O . ALA A 1 94 ? -25.047 -2.092 -3.145 1 98 94 ALA A O 1
ATOM 737 N N . VAL A 1 95 ? -23.234 -1.941 -1.905 1 98.56 95 VAL A N 1
ATOM 738 C CA . VAL A 1 95 ? -22.328 -2.605 -2.836 1 98.56 95 VAL A CA 1
ATOM 739 C C . VAL A 1 95 ? -21.172 -3.24 -2.064 1 98.56 95 VAL A C 1
ATOM 741 O O . VAL A 1 95 ? -20.688 -2.674 -1.082 1 98.56 95 VAL A O 1
ATOM 744 N N . MET A 1 96 ? -20.797 -4.504 -2.48 1 98.81 96 MET A N 1
ATOM 745 C CA . MET A 1 96 ? -19.656 -5.207 -1.918 1 98.81 96 MET A CA 1
ATOM 746 C C . MET A 1 96 ? -18.547 -5.371 -2.959 1 98.81 96 MET A C 1
ATOM 748 O O . MET A 1 96 ? -18.828 -5.73 -4.105 1 98.81 96 MET A O 1
ATOM 752 N N . ILE A 1 97 ? -17.344 -5.07 -2.574 1 98.88 97 ILE A N 1
ATOM 753 C CA . ILE A 1 97 ? -16.188 -5.172 -3.457 1 98.88 97 ILE A CA 1
ATOM 754 C C . ILE A 1 97 ? -15.219 -6.23 -2.926 1 98.88 97 ILE A C 1
ATOM 756 O O . ILE A 1 97 ? -14.805 -6.176 -1.768 1 98.88 97 ILE A O 1
ATOM 760 N N . GLY A 1 98 ? -14.93 -7.238 -3.719 1 98.62 98 GLY A N 1
ATOM 761 C CA . GLY A 1 98 ? -13.953 -8.25 -3.371 1 98.62 98 GLY A CA 1
ATOM 762 C C . GLY A 1 98 ? -12.625 -8.07 -4.082 1 98.62 98 GLY A C 1
ATOM 763 O O . GLY A 1 98 ? -12.57 -8.07 -5.312 1 98.62 98 GLY A O 1
ATOM 764 N N . ILE A 1 99 ? -11.547 -7.875 -3.322 1 98 99 ILE A N 1
ATOM 765 C CA . ILE A 1 99 ? -10.203 -7.754 -3.883 1 98 99 ILE A CA 1
ATOM 766 C C . ILE A 1 99 ? -9.508 -9.117 -3.855 1 98 99 ILE A C 1
ATOM 768 O O . ILE A 1 99 ? -9.18 -9.633 -2.785 1 98 99 ILE A O 1
ATOM 772 N N . ALA A 1 100 ? -9.141 -9.641 -5.031 1 96.31 100 ALA A N 1
ATOM 773 C CA . ALA A 1 100 ? -8.609 -10.977 -5.285 1 96.31 100 ALA A CA 1
ATOM 774 C C . ALA A 1 100 ? -9.727 -12.016 -5.312 1 96.31 100 ALA A C 1
ATOM 776 O O . ALA A 1 100 ? -10.789 -11.797 -4.738 1 96.31 100 ALA A O 1
ATOM 777 N N . THR A 1 101 ? -9.508 -13.133 -5.891 1 94.44 101 THR A N 1
ATOM 778 C CA . THR A 1 101 ? -10.492 -14.125 -6.289 1 94.44 101 THR A CA 1
ATOM 779 C C . THR A 1 101 ? -11.203 -14.703 -5.07 1 94.44 101 THR A C 1
ATOM 781 O O . THR A 1 101 ? -12.43 -14.672 -4.984 1 94.44 101 THR A O 1
ATOM 784 N N . PRO A 1 102 ? -10.477 -15.148 -3.982 1 94.69 102 PRO A N 1
ATOM 785 C CA . PRO A 1 102 ? -11.195 -15.766 -2.865 1 94.69 102 PRO A CA 1
ATOM 786 C C . PRO A 1 102 ? -12.141 -14.789 -2.164 1 94.69 102 PRO A C 1
ATOM 788 O O . PRO A 1 102 ? -13.219 -15.18 -1.721 1 94.69 102 PRO A O 1
ATOM 791 N N . ALA A 1 103 ? -11.727 -13.555 -2.041 1 97.19 103 ALA A N 1
ATOM 792 C CA . ALA A 1 103 ? -12.602 -12.555 -1.428 1 97.19 103 ALA A CA 1
ATOM 793 C C . ALA A 1 103 ? -13.867 -12.352 -2.25 1 97.19 103 ALA A C 1
ATOM 795 O O . ALA A 1 103 ? -14.969 -12.32 -1.703 1 97.19 103 ALA A O 1
ATOM 796 N N . ALA A 1 104 ? -13.711 -12.18 -3.588 1 97.56 104 ALA A N 1
ATOM 797 C CA . ALA A 1 104 ? -14.859 -12.008 -4.473 1 97.56 104 ALA A CA 1
ATOM 798 C C . ALA A 1 104 ? -15.797 -13.219 -4.406 1 97.56 104 ALA A C 1
ATOM 800 O O . ALA A 1 104 ? -17.016 -13.062 -4.414 1 97.56 104 ALA A O 1
ATOM 801 N N . GLN A 1 105 ? -15.227 -14.414 -4.352 1 96.38 105 GLN A N 1
ATOM 802 C CA . GLN A 1 105 ? -16.031 -15.633 -4.262 1 96.38 105 GLN A CA 1
ATOM 803 C C . GLN A 1 105 ? -16.828 -15.672 -2.965 1 96.38 105 GLN A C 1
ATOM 805 O O . GLN A 1 105 ? -18 -16.031 -2.967 1 96.38 105 GLN A O 1
ATOM 810 N N . SER A 1 106 ? -16.188 -15.344 -1.87 1 97.38 106 SER A N 1
ATOM 811 C CA . SER A 1 106 ? -16.875 -15.32 -0.582 1 97.38 106 SER A CA 1
ATOM 812 C C . SER A 1 106 ? -18.047 -14.352 -0.593 1 97.38 106 SER A C 1
ATOM 814 O O . SER A 1 106 ? -19.125 -14.672 -0.102 1 97.38 106 SER A O 1
ATOM 816 N N . LEU A 1 107 ? -17.828 -13.18 -1.169 1 98.38 107 LEU A N 1
ATOM 817 C CA . LEU A 1 107 ? -18.875 -12.172 -1.247 1 98.38 107 LEU A CA 1
ATOM 818 C C . LEU A 1 107 ? -20.016 -12.641 -2.156 1 98.38 107 LEU A C 1
ATOM 820 O O . LEU A 1 107 ? -21.188 -12.43 -1.853 1 98.38 107 LEU A O 1
ATOM 824 N N . ALA A 1 108 ? -19.672 -13.219 -3.316 1 97.44 108 ALA A N 1
ATOM 825 C CA . ALA A 1 108 ? -20.688 -13.734 -4.238 1 97.44 108 ALA A CA 1
ATOM 826 C C . ALA A 1 108 ? -21.594 -14.75 -3.545 1 97.44 108 ALA A C 1
ATOM 828 O O . ALA A 1 108 ? -22.812 -14.75 -3.758 1 97.44 108 ALA A O 1
ATOM 829 N N . ASN A 1 109 ? -21 -15.586 -2.723 1 97 109 ASN A N 1
ATOM 830 C CA . ASN A 1 109 ? -21.734 -16.625 -2.02 1 97 109 ASN A CA 1
ATOM 831 C C . ASN A 1 109 ? -22.781 -16.031 -1.081 1 97 109 ASN A C 1
ATOM 833 O O . ASN A 1 109 ? -23.938 -16.469 -1.073 1 97 109 ASN A O 1
ATOM 837 N N . VAL A 1 110 ? -22.438 -15.023 -0.32 1 97.31 110 VAL A N 1
ATOM 838 C CA . VAL A 1 110 ? -23.359 -14.484 0.672 1 97.31 110 VAL A CA 1
ATOM 839 C C . VAL A 1 110 ? -24.359 -13.547 -0.004 1 97.31 110 VAL A C 1
ATOM 841 O O . VAL A 1 110 ? -25.438 -13.297 0.521 1 97.31 110 VAL A O 1
ATOM 844 N N . ALA A 1 111 ? -23.938 -12.906 -1.112 1 96.25 111 ALA A N 1
ATOM 845 C CA . ALA A 1 111 ? -24.812 -11.992 -1.838 1 96.25 111 ALA A CA 1
ATOM 846 C C . ALA A 1 111 ? -26.047 -12.719 -2.381 1 96.25 111 ALA A C 1
ATOM 848 O O . ALA A 1 111 ? -27.094 -12.102 -2.584 1 96.25 111 ALA A O 1
ATOM 849 N N . ASN A 1 112 ? -25.922 -13.93 -2.74 1 92.38 112 ASN A N 1
ATOM 850 C CA . ASN A 1 112 ? -26.984 -14.828 -3.17 1 92.38 112 ASN A CA 1
ATOM 851 C C . ASN A 1 112 ? -27.812 -14.211 -4.297 1 92.38 112 ASN A C 1
ATOM 853 O O . ASN A 1 112 ? -29.047 -14.219 -4.246 1 92.38 112 ASN A O 1
ATOM 857 N N . GLY A 1 113 ? -27.188 -13.594 -5.223 1 93 113 GLY A N 1
ATOM 858 C CA . GLY A 1 113 ? -27.844 -13.078 -6.406 1 93 113 GLY A CA 1
ATOM 859 C C . GLY A 1 113 ? -28.562 -11.766 -6.16 1 93 113 GLY A C 1
ATOM 860 O O . GLY A 1 113 ? -29.25 -11.25 -7.047 1 93 113 GLY A O 1
ATOM 861 N N . LYS A 1 114 ? -28.406 -11.109 -5.027 1 94.19 114 LYS A N 1
ATOM 862 C CA . LYS A 1 114 ? -29.188 -9.93 -4.672 1 94.19 114 LYS A CA 1
ATOM 863 C C . LYS A 1 114 ? -28.281 -8.711 -4.484 1 94.19 114 LYS A C 1
ATOM 865 O O . LYS A 1 114 ? -28.344 -7.762 -5.266 1 94.19 114 LYS A O 1
ATOM 870 N N . THR A 1 115 ? -27.438 -8.766 -3.504 1 97.06 115 THR A N 1
ATOM 871 C CA . THR A 1 115 ? -26.562 -7.641 -3.201 1 97.06 115 THR A CA 1
ATOM 872 C C . THR A 1 115 ? -25.516 -7.457 -4.293 1 97.06 115 THR A C 1
ATOM 874 O O . THR A 1 115 ? -24.859 -8.422 -4.699 1 97.06 115 THR A O 1
ATOM 877 N N . PRO A 1 116 ? -25.312 -6.242 -4.828 1 98.5 116 PRO A N 1
ATOM 878 C CA . PRO A 1 116 ? -24.297 -6 -5.859 1 98.5 116 PRO A CA 1
ATOM 879 C C . PRO A 1 116 ? -22.891 -6.344 -5.391 1 98.5 116 PRO A C 1
ATOM 881 O O . PRO A 1 116 ? -22.5 -6 -4.27 1 98.5 116 PRO A O 1
ATOM 884 N N . VAL A 1 117 ? -22.156 -7.094 -6.254 1 98.75 117 VAL A N 1
ATOM 885 C CA . VAL A 1 117 ? -20.766 -7.449 -6.012 1 98.75 117 VAL A CA 1
ATOM 886 C C . VAL A 1 117 ? -19.891 -6.953 -7.164 1 98.75 117 VAL A C 1
ATOM 888 O O . VAL A 1 117 ? -20.219 -7.18 -8.336 1 98.75 117 VAL A O 1
ATOM 891 N N . VAL A 1 118 ? -18.891 -6.203 -6.863 1 98.88 118 VAL A N 1
ATOM 892 C CA . VAL A 1 118 ? -17.906 -5.762 -7.844 1 98.88 118 VAL A CA 1
ATOM 893 C C . VAL A 1 118 ? -16.594 -6.504 -7.621 1 98.88 118 VAL A C 1
ATOM 895 O O . VAL A 1 118 ? -16 -6.422 -6.543 1 98.88 118 VAL A O 1
ATOM 898 N N . MET A 1 119 ? -16.156 -7.27 -8.633 1 98.06 119 MET A N 1
ATOM 899 C CA . MET A 1 119 ? -14.867 -7.961 -8.602 1 98.06 119 MET A CA 1
ATOM 900 C C . MET A 1 119 ? -13.719 -6.977 -8.781 1 98.06 119 MET A C 1
ATOM 902 O O . MET A 1 119 ? -13.656 -6.27 -9.789 1 98.06 119 MET A O 1
ATOM 906 N N . GLY A 1 120 ? -12.836 -6.965 -7.789 1 97.5 120 GLY A N 1
ATOM 907 C CA . GLY A 1 120 ? -11.641 -6.145 -7.859 1 97.5 120 GLY A CA 1
ATOM 908 C C . GLY A 1 120 ? -10.422 -6.91 -8.344 1 97.5 120 GLY A C 1
ATOM 909 O O . GLY A 1 120 ? -9.648 -7.434 -7.535 1 97.5 120 GLY A O 1
ATOM 910 N N . ALA A 1 121 ? -10.211 -6.875 -9.625 1 95.19 121 ALA A N 1
ATOM 911 C CA . ALA A 1 121 ? -9.008 -7.43 -10.25 1 95.19 121 ALA A CA 1
ATOM 912 C C . ALA A 1 121 ? -8.992 -8.953 -10.148 1 95.19 121 ALA A C 1
ATOM 914 O O . ALA A 1 121 ? -8.133 -9.531 -9.484 1 95.19 121 ALA A O 1
ATOM 915 N N . ILE A 1 122 ? -9.836 -9.594 -10.906 1 95.25 122 ILE A N 1
ATOM 916 C CA . ILE A 1 122 ? -9.922 -11.047 -10.938 1 95.25 122 ILE A CA 1
ATOM 917 C C . ILE A 1 122 ? -9.398 -11.57 -12.273 1 95.25 122 ILE A C 1
ATOM 919 O O . ILE A 1 122 ? -9.859 -11.141 -13.336 1 95.25 122 ILE A O 1
ATOM 923 N N . SER A 1 123 ? -8.469 -12.492 -12.172 1 91.62 123 SER A N 1
ATOM 924 C CA . SER A 1 123 ? -7.793 -12.953 -13.383 1 91.62 123 SER A CA 1
ATOM 925 C C . SER A 1 123 ? -8.727 -13.773 -14.266 1 91.62 123 SER A C 1
ATOM 927 O O . SER A 1 123 ? -8.766 -13.586 -15.484 1 91.62 123 SER A O 1
ATOM 929 N N . ASP A 1 124 ? -9.453 -14.695 -13.703 1 90.94 124 ASP A N 1
ATOM 930 C CA . ASP A 1 124 ? -10.328 -15.609 -14.445 1 90.94 124 ASP A CA 1
ATOM 931 C C . ASP A 1 124 ? -11.719 -15.664 -13.812 1 90.94 124 ASP A C 1
ATOM 933 O O . ASP A 1 124 ? -12.094 -16.672 -13.211 1 90.94 124 ASP A O 1
ATOM 937 N N . PRO A 1 125 ? -12.531 -14.656 -14.094 1 94.31 125 PRO A N 1
ATOM 938 C CA . PRO A 1 125 ? -13.844 -14.602 -13.445 1 94.31 125 PRO A CA 1
ATOM 939 C C . PRO A 1 125 ? -14.75 -15.766 -13.852 1 94.31 125 PRO A C 1
ATOM 941 O O . PRO A 1 125 ? -15.586 -16.203 -13.055 1 94.31 125 PRO A O 1
ATOM 944 N N . ILE A 1 126 ? -14.633 -16.266 -15.07 1 92.94 126 ILE A N 1
ATOM 945 C CA . ILE A 1 126 ? -15.461 -17.375 -15.531 1 92.94 126 ILE A CA 1
ATOM 946 C C . ILE A 1 126 ? -15.008 -18.672 -14.859 1 92.94 126 ILE A C 1
ATOM 948 O O . ILE A 1 126 ? -15.812 -19.375 -14.25 1 92.94 126 ILE A O 1
ATOM 952 N N . GLY A 1 127 ? -13.68 -18.906 -14.875 1 89.75 127 GLY A N 1
ATOM 953 C CA . GLY A 1 127 ? -13.156 -20.094 -14.242 1 89.75 127 GLY A CA 1
ATOM 954 C C . GLY A 1 127 ? -13.375 -20.125 -12.742 1 89.75 127 GLY A C 1
ATOM 955 O O . GLY A 1 127 ? -13.5 -21.203 -12.148 1 89.75 127 GLY A O 1
ATOM 956 N N . ALA A 1 128 ? -13.461 -18.984 -12.164 1 91.19 128 ALA A N 1
ATOM 957 C CA . ALA A 1 128 ? -13.656 -18.875 -10.719 1 91.19 128 ALA A CA 1
ATOM 958 C C . ALA A 1 128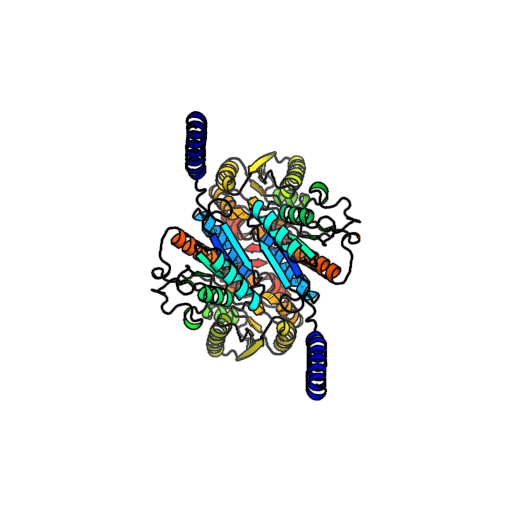 ? -15.133 -19.031 -10.359 1 91.19 128 ALA A C 1
ATOM 960 O O . ALA A 1 128 ? -15.484 -19.031 -9.18 1 91.19 128 ALA A O 1
ATOM 961 N N . GLY A 1 129 ? -16.016 -19.062 -11.391 1 93 129 GLY A N 1
ATOM 962 C CA . GLY A 1 129 ? -17.438 -19.25 -11.156 1 93 129 GLY A CA 1
ATOM 963 C C . GLY A 1 129 ? -18.141 -17.984 -10.766 1 93 129 GLY A C 1
ATOM 964 O O . GLY A 1 129 ? -19.234 -18.016 -10.18 1 93 129 GLY A O 1
ATOM 965 N N . LEU A 1 130 ? -17.594 -16.828 -11.047 1 95.38 130 LEU A N 1
ATOM 966 C CA . LEU A 1 130 ? -18.156 -15.562 -10.594 1 95.38 130 LEU A CA 1
ATOM 967 C C . LEU A 1 130 ? -19.141 -15 -11.617 1 95.38 130 LEU A C 1
ATOM 969 O O . LEU A 1 130 ? -20.156 -14.406 -11.258 1 95.38 130 LEU A O 1
ATOM 973 N N . VAL A 1 131 ? -18.797 -15.211 -12.891 1 95.94 131 VAL A N 1
ATOM 974 C CA . VAL A 1 131 ? -19.688 -14.781 -13.961 1 95.94 131 VAL A CA 1
ATOM 975 C C . VAL A 1 131 ? -19.719 -15.836 -15.07 1 95.94 131 VAL A C 1
ATOM 977 O O . VAL A 1 131 ? -18.797 -16.656 -15.18 1 95.94 131 VAL A O 1
ATOM 980 N N . LYS A 1 132 ? -20.734 -15.758 -15.867 1 93.88 132 LYS A N 1
ATOM 981 C CA . LYS A 1 132 ? -20.859 -16.688 -16.984 1 93.88 132 LYS A CA 1
ATOM 982 C C . LYS A 1 132 ? -20.484 -16.016 -18.297 1 93.88 132 LYS A C 1
ATOM 984 O O . LYS A 1 132 ? -20.109 -16.703 -19.266 1 93.88 132 LYS A O 1
ATOM 989 N N . ASN A 1 133 ? -20.641 -14.719 -18.281 1 95.88 133 ASN A N 1
ATOM 990 C CA . ASN A 1 133 ? -20.422 -13.945 -19.5 1 95.88 133 ASN A CA 1
ATOM 991 C C . ASN A 1 133 ? -19.766 -12.602 -19.188 1 95.88 133 ASN A C 1
ATOM 993 O O . ASN A 1 133 ? -20.25 -11.852 -18.344 1 95.88 133 ASN A O 1
ATOM 997 N N . ILE A 1 134 ? -18.672 -12.211 -19.875 1 95.88 134 ILE A N 1
ATOM 998 C CA . ILE A 1 134 ? -17.891 -11.016 -19.609 1 95.88 134 ILE A CA 1
ATOM 999 C C . ILE A 1 134 ? -18.672 -9.781 -20.047 1 95.88 134 ILE A C 1
ATOM 1001 O O . ILE A 1 134 ? -18.641 -8.75 -19.359 1 95.88 134 ILE A O 1
ATOM 1005 N N . LYS A 1 135 ? -19.344 -9.844 -21.141 1 95.88 135 LYS A N 1
ATOM 1006 C CA . LYS A 1 135 ? -20.047 -8.703 -21.703 1 95.88 135 LYS A CA 1
ATOM 1007 C C . LYS A 1 135 ? -21.375 -8.477 -20.984 1 95.88 135 LYS A C 1
ATOM 1009 O O . LYS A 1 135 ? -21.828 -7.332 -20.859 1 95.88 135 LYS A O 1
ATOM 1014 N N . HIS A 1 136 ? -21.953 -9.609 -20.625 1 95.06 136 HIS A N 1
ATOM 1015 C CA . HIS A 1 136 ? -23.219 -9.586 -19.891 1 95.06 136 HIS A CA 1
ATOM 1016 C C . HIS A 1 136 ? -23.172 -10.539 -18.703 1 95.06 136 HIS A C 1
ATOM 1018 O O . HIS A 1 136 ? -23.719 -11.641 -18.766 1 95.06 136 HIS A O 1
ATOM 1024 N N . PRO A 1 137 ? -22.578 -10.07 -17.625 1 94.12 137 PRO A N 1
ATOM 1025 C CA . PRO A 1 137 ? -22.391 -10.984 -16.5 1 94.12 137 PRO A CA 1
ATOM 1026 C C . PRO A 1 137 ? -23.719 -11.492 -15.938 1 94.12 137 PRO A C 1
ATOM 1028 O O . PRO A 1 137 ? -23.797 -12.609 -15.43 1 94.12 137 PRO A O 1
ATOM 1031 N N . GLY A 1 138 ? -24.688 -10.703 -16.094 1 82.56 138 GLY A N 1
ATOM 1032 C CA . GLY A 1 138 ? -25.984 -11.141 -15.562 1 82.56 138 GLY A CA 1
ATOM 1033 C C . GLY A 1 138 ? -26.031 -11.125 -14.047 1 82.56 138 GLY A C 1
ATOM 1034 O O . GLY A 1 138 ? -25 -11.07 -13.383 1 82.56 138 GLY A O 1
ATOM 1035 N N . ALA A 1 139 ? -27.094 -10.812 -13.422 1 88.62 139 ALA A N 1
ATOM 1036 C CA . ALA A 1 139 ? -27.391 -10.883 -11.992 1 88.62 139 ALA A CA 1
ATOM 1037 C C . ALA A 1 139 ? -26.766 -9.703 -11.25 1 88.62 139 ALA A C 1
ATOM 1039 O O . ALA A 1 139 ? -26.984 -8.547 -11.625 1 88.62 139 ALA A O 1
ATOM 1040 N N . ASN A 1 140 ? -26.078 -10.039 -10.141 1 97.69 140 ASN A N 1
ATOM 1041 C CA . ASN A 1 140 ? -25.672 -8.984 -9.219 1 97.69 140 ASN A CA 1
ATOM 1042 C C . ASN A 1 140 ? -24.156 -8.828 -9.164 1 97.69 140 ASN A C 1
ATOM 1044 O O . ASN A 1 140 ? -23.625 -8.195 -8.25 1 97.69 140 ASN A O 1
ATOM 1048 N N . ILE A 1 141 ? -23.391 -9.516 -10.188 1 98.31 141 ILE A N 1
ATOM 1049 C CA . ILE A 1 141 ? -21.938 -9.508 -10.125 1 98.31 141 ILE A CA 1
ATOM 1050 C C . ILE A 1 141 ? -21.375 -8.867 -11.391 1 98.31 141 ILE A C 1
ATOM 1052 O O . ILE A 1 141 ? -21.844 -9.141 -12.492 1 98.31 141 ILE A O 1
ATOM 1056 N N . THR A 1 142 ? -20.406 -7.969 -11.281 1 98.62 142 THR A N 1
ATOM 1057 C CA . THR A 1 142 ? -19.562 -7.395 -12.32 1 98.62 142 THR A CA 1
ATOM 1058 C C . THR A 1 142 ? -18.172 -7.062 -11.781 1 98.62 142 THR A C 1
ATOM 1060 O O . THR A 1 142 ? -17.781 -7.551 -10.719 1 98.62 142 THR A O 1
ATOM 1063 N N . GLY A 1 143 ? -17.391 -6.379 -12.578 1 98.5 143 GLY A N 1
ATOM 1064 C CA . GLY A 1 143 ? -16.125 -5.938 -12.008 1 98.5 143 GLY A CA 1
ATOM 1065 C C . GLY A 1 143 ? -15.016 -5.84 -13.039 1 98.5 143 GLY A C 1
ATOM 1066 O O . GLY A 1 143 ? -15.273 -5.578 -14.219 1 98.5 143 GLY A O 1
ATOM 1067 N N . VAL A 1 144 ? -13.797 -5.934 -12.547 1 98.5 144 VAL A N 1
ATOM 1068 C CA . VAL A 1 144 ? -12.602 -5.676 -13.336 1 98.5 144 VAL A CA 1
ATOM 1069 C C . VAL A 1 144 ? -11.773 -6.957 -13.453 1 98.5 144 VAL A C 1
ATOM 1071 O O . VAL A 1 144 ? -11.555 -7.652 -12.461 1 98.5 144 VAL A O 1
ATOM 1074 N N . ILE A 1 145 ? -11.375 -7.277 -14.688 1 96.81 145 ILE A N 1
ATOM 1075 C CA . ILE A 1 145 ? -10.508 -8.422 -14.977 1 96.81 145 ILE A CA 1
ATOM 1076 C C . ILE A 1 145 ? -9.047 -8 -14.859 1 96.81 145 ILE A C 1
ATOM 1078 O O . ILE A 1 145 ? -8.656 -6.945 -15.359 1 96.81 145 ILE A O 1
ATOM 1082 N N . HIS A 1 146 ? -8.297 -8.766 -14.094 1 96.5 146 HIS A N 1
ATOM 1083 C CA . HIS A 1 146 ? -6.852 -8.602 -14.008 1 96.5 146 HIS A CA 1
ATOM 1084 C C . HIS A 1 146 ? -6.137 -9.508 -15 1 96.5 146 HIS A C 1
ATOM 1086 O O . HIS A 1 146 ? -6.047 -10.719 -14.797 1 96.5 146 HIS A O 1
ATOM 1092 N N . ARG A 1 147 ? -5.621 -8.938 -16.078 1 94.06 147 ARG A N 1
ATOM 1093 C CA . ARG A 1 147 ? -4.906 -9.695 -17.094 1 94.06 147 ARG A CA 1
ATOM 1094 C C . ARG A 1 147 ? -3.525 -9.102 -17.359 1 94.06 147 ARG A C 1
ATOM 1096 O O . ARG A 1 147 ? -3.412 -7.988 -17.875 1 94.06 147 ARG A O 1
ATOM 1103 N N . GLU A 1 148 ? -2.518 -9.867 -17 1 96.25 148 GLU A N 1
ATOM 1104 C CA . GLU A 1 148 ? -1.147 -9.438 -17.266 1 96.25 148 GLU A CA 1
ATOM 1105 C C . GLU A 1 148 ? -0.71 -9.844 -18.672 1 96.25 148 GLU A C 1
ATOM 1107 O O . GLU A 1 148 ? -1.181 -10.852 -19.203 1 96.25 148 GLU A O 1
ATOM 1112 N N . PRO A 1 149 ? 0.149 -9.062 -19.297 1 97 149 PRO A N 1
ATOM 1113 C CA . PRO A 1 149 ? 0.648 -9.406 -20.625 1 97 149 PRO A CA 1
ATOM 1114 C C . PRO A 1 149 ? 1.779 -10.43 -20.594 1 97 149 PRO A C 1
ATOM 1116 O O . PRO A 1 149 ? 2.934 -10.086 -20.859 1 97 149 PRO A O 1
ATOM 1119 N N . VAL A 1 150 ? 1.459 -11.68 -20.453 1 97.75 150 VAL A N 1
ATOM 1120 C CA . VAL A 1 150 ? 2.414 -12.75 -20.188 1 97.75 150 VAL A CA 1
ATOM 1121 C C . VAL A 1 150 ? 3.373 -12.906 -21.359 1 97.75 150 VAL A C 1
ATOM 1123 O O . VAL A 1 150 ? 4.566 -13.148 -21.172 1 97.75 150 VAL A O 1
ATOM 1126 N N . LYS A 1 151 ? 2.889 -12.742 -22.531 1 98.06 151 LYS A N 1
ATOM 1127 C CA . LYS A 1 151 ? 3.744 -12.844 -23.719 1 98.06 151 LYS A CA 1
ATOM 1128 C C . LYS A 1 151 ? 4.855 -11.797 -23.688 1 98.06 151 LYS A C 1
ATOM 1130 O O . LYS A 1 151 ? 6.012 -12.102 -23.984 1 98.06 151 LYS A O 1
ATOM 1135 N N . GLN A 1 152 ? 4.5 -10.578 -23.344 1 98 152 GLN A N 1
ATOM 1136 C CA . GLN A 1 152 ? 5.488 -9.516 -23.234 1 98 152 GLN A CA 1
ATOM 1137 C C . GLN A 1 152 ? 6.469 -9.773 -22.094 1 98 152 GLN A C 1
ATOM 1139 O O . GLN A 1 152 ? 7.641 -9.398 -22.188 1 98 152 GLN A O 1
ATOM 1144 N N . GLN A 1 153 ? 5.973 -10.375 -21.047 1 98.69 153 GLN A N 1
ATOM 1145 C CA . GLN A 1 153 ? 6.848 -10.719 -19.938 1 98.69 153 GLN A CA 1
ATOM 1146 C C . GLN A 1 153 ? 7.895 -11.742 -20.344 1 98.69 153 GLN A C 1
ATOM 1148 O O . GLN A 1 153 ? 9.078 -11.602 -20.016 1 98.69 153 GLN A O 1
ATOM 1153 N N . VAL A 1 154 ? 7.492 -12.773 -21.109 1 98.81 154 VAL A N 1
ATOM 1154 C CA . VAL A 1 154 ? 8.422 -13.781 -21.609 1 98.81 154 VAL A CA 1
ATOM 1155 C C . VAL A 1 154 ? 9.461 -13.125 -22.516 1 98.81 154 VAL A C 1
ATOM 1157 O O . VAL A 1 154 ? 10.656 -13.398 -22.391 1 98.81 154 VAL A O 1
ATOM 1160 N N . LYS A 1 155 ? 9.016 -12.266 -23.359 1 98.38 155 LYS A N 1
ATOM 1161 C CA . LYS A 1 155 ? 9.93 -11.57 -24.266 1 98.38 155 LYS A CA 1
ATOM 1162 C C . LYS A 1 155 ? 10.938 -10.727 -23.484 1 98.38 155 LYS A C 1
ATOM 1164 O O . LYS A 1 155 ? 12.117 -10.688 -23.844 1 98.38 155 LYS A O 1
ATOM 1169 N N . LEU A 1 156 ? 10.469 -10.023 -22.484 1 98.69 156 LEU A N 1
ATOM 1170 C CA . LEU A 1 156 ? 11.344 -9.188 -21.656 1 98.69 156 LEU A CA 1
ATOM 1171 C C . LEU A 1 156 ? 12.406 -10.039 -20.969 1 98.69 156 LEU A C 1
ATOM 1173 O O . LEU A 1 156 ? 13.578 -9.656 -20.906 1 98.69 156 LEU A O 1
ATOM 1177 N N . ILE A 1 157 ? 11.984 -11.195 -20.438 1 98.81 157 ILE A N 1
ATOM 1178 C CA . ILE A 1 157 ? 12.922 -12.102 -19.781 1 98.81 157 ILE A CA 1
ATOM 1179 C C . ILE A 1 157 ? 13.984 -12.562 -20.781 1 98.81 157 ILE A C 1
ATOM 1181 O O . ILE A 1 157 ? 15.18 -12.531 -20.484 1 98.81 157 ILE A O 1
ATOM 1185 N N . LYS A 1 158 ? 13.609 -12.891 -21.969 1 98.5 158 LYS A N 1
ATOM 1186 C CA . LYS A 1 158 ? 14.539 -13.344 -23 1 98.5 158 LYS A CA 1
ATOM 1187 C C . LYS A 1 158 ? 15.484 -12.219 -23.422 1 98.5 158 LYS A C 1
ATOM 1189 O O . LYS A 1 158 ? 16.656 -12.461 -23.719 1 98.5 158 LYS A O 1
ATOM 1194 N N . THR A 1 159 ? 14.945 -11.047 -23.453 1 98.44 159 THR A N 1
ATOM 1195 C CA . THR A 1 159 ? 15.773 -9.891 -23.781 1 98.44 159 THR A CA 1
ATOM 1196 C C . THR A 1 159 ? 16.859 -9.688 -22.719 1 98.44 159 THR A C 1
ATOM 1198 O O . THR A 1 159 ? 18.016 -9.406 -23.047 1 98.44 159 THR A O 1
ATOM 1201 N N . ILE A 1 160 ? 16.531 -9.883 -21.453 1 98.69 160 ILE A N 1
ATOM 1202 C CA . ILE A 1 160 ? 17.438 -9.648 -20.328 1 98.69 160 ILE A CA 1
ATOM 1203 C C . ILE A 1 160 ? 18.375 -10.836 -20.172 1 98.69 160 ILE A C 1
ATOM 1205 O O . ILE A 1 160 ? 19.578 -10.656 -19.891 1 98.69 160 ILE A O 1
ATOM 1209 N N . MET A 1 161 ? 17.766 -12.031 -20.391 1 98.62 161 MET A N 1
ATOM 1210 C CA . MET A 1 161 ? 18.531 -13.273 -20.281 1 98.62 161 MET A CA 1
ATOM 1211 C C . MET A 1 161 ? 18.391 -14.109 -21.547 1 98.62 161 MET A C 1
ATOM 1213 O O . MET A 1 161 ? 17.75 -15.164 -21.531 1 98.62 161 MET A O 1
ATOM 1217 N N . PRO A 1 162 ? 19.109 -13.75 -22.562 1 98.12 162 PRO A N 1
ATOM 1218 C CA . PRO A 1 162 ? 18.922 -14.398 -23.875 1 98.12 162 PRO A CA 1
ATOM 1219 C C . PRO A 1 162 ? 19.312 -15.875 -23.859 1 98.12 162 PRO A C 1
ATOM 1221 O O . PRO A 1 162 ? 18.828 -16.656 -24.688 1 98.12 162 PRO A O 1
ATOM 1224 N N . ASN A 1 163 ? 20.109 -16.344 -22.844 1 97.88 163 ASN A N 1
ATOM 1225 C CA . ASN A 1 163 ? 20.609 -17.719 -22.844 1 97.88 163 ASN A CA 1
ATOM 1226 C C . ASN A 1 163 ? 19.984 -18.547 -21.719 1 97.88 163 ASN A C 1
ATOM 1228 O O . ASN A 1 163 ? 20.422 -19.656 -21.422 1 97.88 163 ASN A O 1
ATOM 1232 N N . VAL A 1 164 ? 18.969 -17.953 -21.078 1 98.69 164 VAL A N 1
ATOM 1233 C CA . VAL A 1 164 ? 18.344 -18.672 -19.969 1 98.69 164 VAL A CA 1
ATOM 123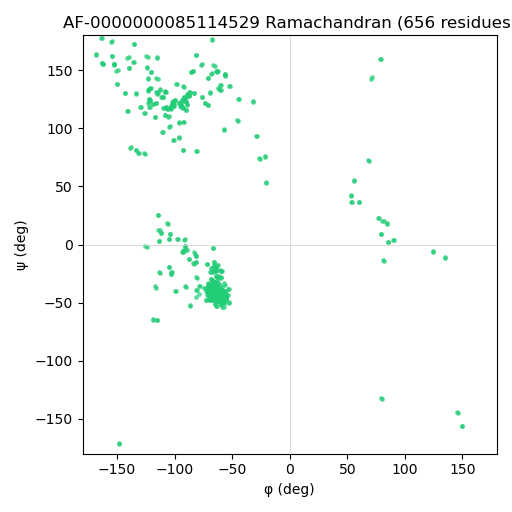4 C C . VAL A 1 164 ? 17.766 -20 -20.469 1 98.69 164 VAL A C 1
ATOM 1236 O O . VAL A 1 164 ? 17.156 -20.062 -21.531 1 98.69 164 VAL A O 1
ATOM 1239 N N . LYS A 1 165 ? 17.969 -21.094 -19.672 1 98.56 165 LYS A N 1
ATOM 1240 C CA . LYS A 1 165 ? 17.531 -22.422 -20.078 1 98.56 165 LYS A CA 1
ATOM 1241 C C . LYS A 1 165 ? 16.469 -22.953 -19.125 1 98.56 165 LYS A C 1
ATOM 1243 O O . LYS A 1 165 ? 15.57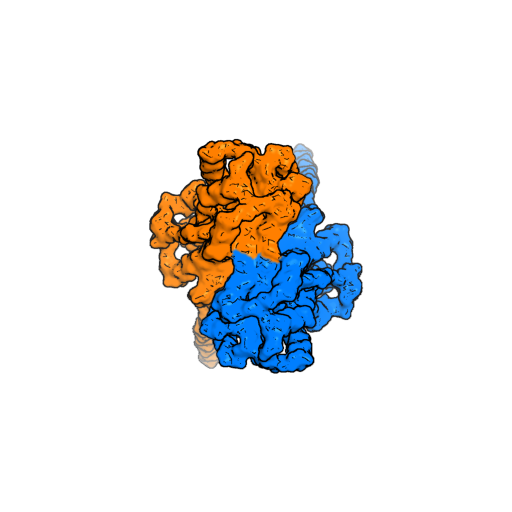 -23.703 -19.547 1 98.56 165 LYS A O 1
ATOM 1248 N N . VAL A 1 166 ? 16.625 -22.656 -17.875 1 98.88 166 VAL A N 1
ATOM 1249 C CA . VAL A 1 166 ? 15.734 -23.219 -16.875 1 98.88 166 VAL A CA 1
ATOM 1250 C C . VAL A 1 166 ? 15.18 -22.109 -15.984 1 98.88 166 VAL A C 1
ATOM 1252 O O . VAL A 1 166 ? 15.945 -21.375 -15.344 1 98.88 166 VAL A O 1
ATOM 1255 N N . ILE A 1 167 ? 13.867 -21.938 -15.984 1 98.94 167 ILE A N 1
ATOM 1256 C CA . ILE A 1 167 ? 13.164 -20.984 -15.125 1 98.94 167 ILE A CA 1
ATOM 1257 C C . ILE A 1 167 ? 12.266 -21.75 -14.148 1 98.94 167 ILE A C 1
ATOM 1259 O O . ILE A 1 167 ? 11.617 -22.734 -14.523 1 98.94 167 ILE A O 1
ATOM 1263 N N . GLY A 1 168 ? 12.383 -21.422 -12.883 1 98.88 168 GLY A N 1
ATOM 1264 C CA . GLY A 1 168 ? 11.43 -21.922 -11.906 1 98.88 168 GLY A CA 1
ATOM 1265 C C . GLY A 1 168 ? 10.188 -21.062 -11.781 1 98.88 168 GLY A C 1
ATOM 1266 O O . GLY A 1 168 ? 10.281 -19.828 -11.734 1 98.88 168 GLY A O 1
ATOM 1267 N N . GLY A 1 169 ? 9.07 -21.719 -11.82 1 98.69 169 GLY A N 1
ATOM 1268 C CA . GLY A 1 169 ? 7.812 -21.047 -11.539 1 98.69 169 GLY A CA 1
ATOM 1269 C C . GLY A 1 169 ? 7.27 -21.344 -10.156 1 98.69 169 GLY A C 1
ATOM 1270 O O . GLY A 1 169 ? 7.023 -22.5 -9.812 1 98.69 169 GLY A O 1
ATOM 1271 N N . LEU A 1 170 ? 7.164 -20.312 -9.352 1 98.62 170 LEU A N 1
ATOM 1272 C CA . LEU A 1 170 ? 6.625 -20.438 -8 1 98.62 170 LEU A CA 1
ATOM 1273 C C . LEU A 1 170 ? 5.176 -19.969 -7.949 1 98.62 170 LEU A C 1
ATOM 1275 O O . LEU A 1 170 ? 4.887 -18.812 -8.297 1 98.62 170 LEU A O 1
ATOM 1279 N N . HIS A 1 171 ? 4.254 -20.844 -7.582 1 97.75 171 HIS A N 1
ATOM 1280 C CA . HIS A 1 171 ? 2.846 -20.469 -7.578 1 97.75 171 HIS A CA 1
ATOM 1281 C C . HIS A 1 171 ? 2.062 -21.281 -6.551 1 97.75 171 HIS A C 1
ATOM 1283 O O . HIS A 1 171 ? 2.525 -22.328 -6.098 1 97.75 171 HIS A O 1
ATOM 1289 N N . THR A 1 172 ? 0.994 -20.734 -6.121 1 96.19 172 THR A N 1
ATOM 1290 C CA . THR A 1 172 ? 0.109 -21.391 -5.156 1 96.19 172 THR A CA 1
ATOM 1291 C C . THR A 1 172 ? -0.911 -22.266 -5.867 1 96.19 172 THR A C 1
ATOM 1293 O O . THR A 1 172 ? -1.672 -21.797 -6.711 1 96.19 172 THR A O 1
ATOM 1296 N N . SER A 1 173 ? -1.003 -23.5 -5.449 1 93.06 173 SER A N 1
ATOM 1297 C CA . SER A 1 173 ? -1.807 -24.5 -6.145 1 93.06 173 SER A CA 1
ATOM 1298 C C . SER A 1 173 ? -3.295 -24.188 -6.039 1 93.06 173 SER A C 1
ATOM 1300 O O . SER A 1 173 ? -4.059 -24.453 -6.969 1 93.06 173 SER A O 1
ATOM 1302 N N . SER A 1 174 ? -3.662 -23.547 -4.918 1 87.81 174 SER A N 1
ATOM 1303 C CA . SER A 1 174 ? -5.078 -23.312 -4.66 1 87.81 174 SER A CA 1
ATOM 1304 C C . SER A 1 174 ? -5.531 -21.969 -5.219 1 87.81 174 SER A C 1
ATOM 1306 O O . SER A 1 174 ? -6.695 -21.594 -5.082 1 87.81 174 SER A O 1
ATOM 1308 N N . ASP A 1 175 ? -4.664 -21.219 -5.809 1 88.62 175 ASP A N 1
ATOM 1309 C CA . ASP A 1 175 ? -4.977 -19.922 -6.391 1 88.62 175 ASP A CA 1
ATOM 1310 C C . ASP A 1 175 ? -5.242 -20.031 -7.887 1 88.62 175 ASP A C 1
ATOM 1312 O O . ASP A 1 175 ? -4.305 -20.109 -8.688 1 88.62 175 ASP A O 1
ATOM 1316 N N . ASP A 1 176 ? -6.52 -19.953 -8.273 1 84.06 176 ASP A N 1
ATOM 1317 C CA . ASP A 1 176 ? -6.922 -20.125 -9.672 1 84.06 176 ASP A CA 1
ATOM 1318 C C . ASP A 1 176 ? -6.238 -19.094 -10.57 1 84.06 176 ASP A C 1
ATOM 1320 O O . ASP A 1 176 ? -5.863 -19.406 -11.703 1 84.06 176 ASP A O 1
ATOM 1324 N N . SER A 1 177 ? -6.148 -17.875 -10.07 1 85.94 177 SER A N 1
ATOM 1325 C CA . SER A 1 177 ? -5.5 -16.828 -10.844 1 85.94 177 SER A CA 1
ATOM 1326 C C . SER A 1 177 ? -4.043 -17.172 -11.141 1 85.94 177 SER A C 1
ATOM 1328 O O . SER A 1 177 ? -3.576 -17.016 -12.266 1 85.94 177 SER A O 1
ATOM 1330 N N . SER A 1 178 ? -3.383 -17.656 -10.141 1 92.94 178 SER A N 1
ATOM 1331 C CA . SER A 1 178 ? -1.968 -18 -10.219 1 92.94 178 SER A CA 1
ATOM 1332 C C . SER A 1 178 ? -1.74 -19.188 -11.164 1 92.94 178 SER A C 1
ATOM 1334 O O . SER A 1 178 ? -0.873 -19.125 -12.039 1 92.94 178 SER A O 1
ATOM 1336 N N . THR A 1 179 ? -2.523 -20.234 -11.039 1 93 179 THR A N 1
ATOM 1337 C CA . THR A 1 179 ? -2.342 -21.453 -11.82 1 93 179 THR A CA 1
ATOM 1338 C C . THR A 1 179 ? -2.607 -21.188 -13.297 1 93 179 THR A C 1
ATOM 1340 O O . THR A 1 179 ? -1.883 -21.688 -14.164 1 93 179 THR A O 1
ATOM 1343 N N . ALA A 1 180 ? -3.65 -20.406 -13.602 1 89.75 180 ALA A N 1
ATOM 1344 C CA . ALA A 1 180 ? -3.984 -20.109 -14.984 1 89.75 180 ALA A CA 1
ATOM 1345 C C . ALA A 1 180 ? -2.869 -19.312 -15.656 1 89.75 180 ALA A C 1
ATOM 1347 O O . ALA A 1 180 ? -2.465 -19.609 -16.781 1 89.75 180 ALA A O 1
ATOM 1348 N N . GLU A 1 181 ? -2.416 -18.281 -15.016 1 94.44 181 GLU A N 1
ATOM 1349 C CA . GLU A 1 181 ? -1.366 -17.438 -15.57 1 94.44 181 GLU A CA 1
ATOM 1350 C C . GLU A 1 181 ? -0.053 -18.203 -15.711 1 94.44 181 GLU A C 1
ATOM 1352 O O . GLU A 1 181 ? 0.668 -18.047 -16.688 1 94.44 181 GLU A O 1
ATOM 1357 N N . PHE A 1 182 ? 0.244 -19.047 -14.789 1 96.94 182 PHE A N 1
ATOM 1358 C CA . PHE A 1 182 ? 1.462 -19.844 -14.844 1 96.94 182 PHE A CA 1
ATOM 1359 C C . PHE A 1 182 ? 1.422 -20.812 -16.016 1 96.94 182 PHE A C 1
ATOM 1361 O O . PHE A 1 182 ? 2.434 -21.031 -16.688 1 96.94 182 PHE A O 1
ATOM 1368 N N . LYS A 1 183 ? 0.317 -21.438 -16.219 1 95.94 183 LYS A N 1
ATOM 1369 C CA . LYS A 1 183 ? 0.163 -22.328 -17.375 1 95.94 183 LYS A CA 1
ATOM 1370 C C . LYS A 1 183 ? 0.451 -21.594 -18.672 1 95.94 183 LYS A C 1
ATOM 1372 O O . LYS A 1 183 ? 1.126 -22.125 -19.562 1 95.94 183 LYS A O 1
ATOM 1377 N N . GLU A 1 184 ? -0.087 -20.406 -18.781 1 96.38 184 GLU A N 1
ATOM 1378 C CA . GLU A 1 184 ? 0.172 -19.578 -19.953 1 96.38 184 GLU A CA 1
ATOM 1379 C C . GLU A 1 184 ? 1.659 -19.266 -20.094 1 96.38 184 GLU A C 1
ATOM 1381 O O . GLU A 1 184 ? 2.223 -19.375 -21.188 1 96.38 184 GLU A O 1
ATOM 1386 N N . PHE A 1 185 ? 2.295 -18.922 -19.062 1 98.5 185 PHE A N 1
ATOM 1387 C CA . PHE A 1 185 ? 3.723 -18.625 -19.062 1 98.5 185 PHE A CA 1
ATOM 1388 C C . PHE A 1 185 ? 4.523 -19.844 -19.531 1 98.5 185 PHE A C 1
ATOM 1390 O O . PHE A 1 185 ? 5.422 -19.703 -20.359 1 98.5 185 PHE A O 1
ATOM 1397 N N . LYS A 1 186 ? 4.203 -20.938 -18.938 1 98.38 186 LYS A N 1
ATOM 1398 C CA . LYS A 1 186 ? 4.91 -22.172 -19.266 1 98.38 186 LYS A CA 1
ATOM 1399 C C . LYS A 1 186 ? 4.824 -22.484 -20.75 1 98.38 186 LYS A C 1
ATOM 1401 O O . LYS A 1 186 ? 5.828 -22.844 -21.375 1 98.38 186 LYS A O 1
ATOM 1406 N N . GLN A 1 187 ? 3.688 -22.344 -21.297 1 98.44 187 GLN A N 1
ATOM 1407 C CA . GLN A 1 187 ? 3.486 -22.594 -22.719 1 98.44 187 GLN A CA 1
ATOM 1408 C C . GLN A 1 187 ? 4.305 -21.641 -23.578 1 98.44 187 GLN A C 1
ATOM 1410 O O . GLN A 1 187 ? 4.957 -22.047 -24.547 1 98.44 187 GLN A O 1
ATOM 1415 N N . LEU A 1 188 ? 4.273 -20.375 -23.234 1 98.69 188 LEU A N 1
ATOM 1416 C CA . LEU A 1 188 ? 4.973 -19.344 -24 1 98.69 188 LEU A CA 1
ATOM 1417 C C . LEU A 1 188 ? 6.484 -19.5 -23.859 1 98.69 188 LEU A C 1
ATOM 1419 O O . LEU A 1 188 ? 7.223 -19.328 -24.828 1 98.69 188 LEU A O 1
ATOM 1423 N N . ALA A 1 189 ? 6.926 -19.828 -22.625 1 98.75 189 ALA A N 1
ATOM 1424 C CA . ALA A 1 189 ? 8.352 -20.031 -22.375 1 98.75 189 ALA A CA 1
ATOM 1425 C C . ALA A 1 189 ? 8.875 -21.219 -23.156 1 98.75 189 ALA A C 1
ATOM 1427 O O . ALA A 1 189 ? 9.977 -21.172 -23.719 1 98.75 189 ALA A O 1
ATOM 1428 N N . LYS A 1 190 ? 8.125 -22.281 -23.203 1 98.12 190 LYS A N 1
ATOM 1429 C CA . LYS A 1 190 ? 8.508 -23.484 -23.953 1 98.12 190 LYS A CA 1
ATOM 1430 C C . LYS A 1 190 ? 8.734 -23.156 -25.422 1 98.12 190 LYS A C 1
ATOM 1432 O O . LYS A 1 190 ? 9.664 -23.672 -26.047 1 98.12 190 LYS A O 1
ATOM 1437 N N . LYS A 1 191 ? 7.891 -22.328 -25.938 1 98.19 191 LYS A N 1
ATOM 1438 C CA . LYS A 1 191 ? 8.008 -21.938 -27.328 1 98.19 191 LYS A CA 1
ATOM 1439 C C . LYS A 1 191 ? 9.312 -21.172 -27.578 1 98.19 191 LYS A C 1
ATOM 1441 O O . LYS A 1 191 ? 9.805 -21.141 -28.703 1 98.19 191 LYS A O 1
ATOM 1446 N N . GLU A 1 192 ? 9.906 -20.625 -26.516 1 98 192 GLU A N 1
ATOM 1447 C CA . GLU A 1 192 ? 11.164 -19.891 -26.609 1 98 192 GLU A CA 1
ATOM 1448 C C . GLU A 1 192 ? 12.344 -20.781 -26.234 1 98 192 GLU A C 1
ATOM 1450 O O . GLU A 1 192 ? 13.469 -20.297 -26.078 1 98 192 GLU A O 1
ATOM 1455 N N . GLY A 1 193 ? 12.078 -22.016 -26 1 97.62 193 GLY A N 1
ATOM 1456 C CA . GLY A 1 193 ? 13.133 -22.969 -25.688 1 97.62 193 GLY A CA 1
ATOM 1457 C C . GLY A 1 193 ? 13.531 -22.984 -24.234 1 97.62 193 GLY A C 1
ATOM 1458 O O . GLY A 1 193 ? 14.633 -23.422 -23.875 1 97.62 193 GLY A O 1
ATOM 1459 N N . ILE A 1 194 ? 12.719 -22.484 -23.391 1 98.75 194 ILE A N 1
ATOM 1460 C CA . ILE A 1 194 ? 13 -22.406 -21.953 1 98.75 194 ILE A CA 1
ATOM 1461 C C . ILE A 1 194 ? 12.281 -23.547 -21.234 1 98.75 194 ILE A C 1
ATOM 1463 O O . ILE A 1 194 ? 11.078 -23.75 -21.422 1 98.75 194 ILE A O 1
ATOM 1467 N N . LYS A 1 195 ? 13.008 -24.312 -20.516 1 98.75 195 LYS A N 1
ATOM 1468 C CA . LYS A 1 195 ? 12.406 -25.297 -19.609 1 98.75 195 LYS A CA 1
ATOM 1469 C C . LYS A 1 195 ? 11.867 -24.625 -18.344 1 98.75 195 LYS A C 1
ATOM 1471 O O . LYS A 1 195 ? 12.586 -23.875 -17.688 1 98.75 195 LYS A O 1
ATOM 1476 N N . VAL A 1 196 ? 10.586 -24.891 -18.062 1 98.81 196 VAL A N 1
ATOM 1477 C CA . VAL A 1 196 ? 9.977 -24.312 -16.859 1 98.81 196 VAL A CA 1
ATOM 1478 C C . VAL A 1 196 ? 9.727 -25.406 -15.828 1 98.81 196 VAL A C 1
ATOM 1480 O O . VAL A 1 196 ? 9.008 -26.375 -16.094 1 98.81 196 VAL A O 1
ATOM 1483 N N . LYS A 1 197 ? 10.383 -25.297 -14.664 1 98.62 197 LYS A N 1
ATOM 1484 C CA . LYS A 1 197 ? 10.148 -26.203 -13.539 1 98.62 197 LYS A CA 1
ATOM 1485 C C . LYS A 1 197 ? 9.078 -25.656 -12.602 1 98.62 197 LYS A C 1
ATOM 1487 O O . LYS A 1 197 ? 9.094 -24.469 -12.258 1 98.62 197 LYS A O 1
ATOM 1492 N N . ASP A 1 198 ? 8.211 -26.578 -12.234 1 98.06 198 ASP A N 1
ATOM 1493 C CA . ASP A 1 198 ? 7.074 -26.203 -11.406 1 98.06 198 ASP A CA 1
ATOM 1494 C C . ASP A 1 198 ? 7.418 -26.312 -9.922 1 98.06 198 ASP A C 1
ATOM 1496 O O . ASP A 1 198 ? 7.836 -27.375 -9.453 1 98.06 198 ASP A O 1
ATOM 1500 N N . TYR A 1 199 ? 7.277 -25.281 -9.203 1 98.62 199 TYR A N 1
ATOM 1501 C CA . TYR A 1 199 ? 7.371 -25.266 -7.75 1 98.62 199 TYR A CA 1
ATOM 1502 C C . TYR A 1 199 ? 6.086 -24.734 -7.129 1 98.62 199 TYR A C 1
ATOM 1504 O O . TYR A 1 199 ? 5.742 -23.562 -7.293 1 98.62 199 TYR A O 1
ATOM 1512 N N . THR A 1 200 ? 5.414 -25.547 -6.352 1 98.06 200 THR A N 1
ATOM 1513 C CA . THR A 1 200 ? 4.09 -25.219 -5.844 1 98.06 200 THR A CA 1
ATOM 1514 C C . THR A 1 200 ? 4.113 -25.062 -4.324 1 98.06 200 THR A C 1
ATOM 1516 O O . THR A 1 200 ? 4.867 -25.766 -3.639 1 98.06 200 THR A O 1
ATOM 1519 N N . ILE A 1 201 ? 3.332 -24.109 -3.881 1 97.25 201 ILE A N 1
ATOM 1520 C CA . ILE A 1 201 ? 3.123 -23.953 -2.445 1 97.25 201 ILE A CA 1
ATOM 1521 C C . ILE A 1 201 ? 1.629 -24 -2.133 1 97.25 201 ILE A C 1
ATOM 1523 O O . ILE A 1 201 ? 0.794 -23.844 -3.027 1 97.25 201 ILE A O 1
ATOM 1527 N N . THR A 1 202 ? 1.318 -24.25 -0.837 1 93.62 202 THR A N 1
ATOM 1528 C CA . THR A 1 202 ? -0.076 -24.281 -0.411 1 93.62 202 THR A CA 1
ATOM 1529 C C . THR A 1 202 ? -0.378 -23.125 0.539 1 93.62 202 THR A C 1
ATOM 1531 O O . THR A 1 202 ? -1.537 -22.734 0.708 1 93.62 202 THR A O 1
ATOM 1534 N N . SER A 1 203 ? 0.659 -22.641 1.17 1 89 203 SER A N 1
ATOM 1535 C CA . SER A 1 203 ? 0.535 -21.547 2.113 1 89 203 SER A CA 1
ATOM 1536 C C . SER A 1 203 ? 1.848 -20.781 2.246 1 89 203 SER A C 1
ATOM 1538 O O . SER A 1 203 ? 2.869 -21.188 1.69 1 89 203 SER A O 1
ATOM 1540 N N . THR A 1 204 ? 1.805 -19.719 2.967 1 88 204 THR A N 1
ATOM 1541 C CA . THR A 1 204 ? 3.002 -18.906 3.174 1 88 204 THR A CA 1
ATOM 1542 C C . THR A 1 204 ? 4.059 -19.688 3.943 1 88 204 THR A C 1
ATOM 1544 O O . THR A 1 204 ? 5.254 -19.422 3.816 1 88 204 THR A O 1
ATOM 1547 N N . ASN A 1 205 ? 3.625 -20.703 4.637 1 85.12 205 ASN A N 1
ATOM 1548 C CA . ASN A 1 205 ? 4.543 -21.516 5.434 1 85.12 205 ASN A CA 1
ATOM 1549 C C . ASN A 1 205 ? 5.504 -22.312 4.551 1 85.12 205 ASN A C 1
ATOM 1551 O O . ASN A 1 205 ? 6.586 -22.688 4.992 1 85.12 205 ASN A O 1
ATOM 1555 N N . ASP A 1 206 ? 5.094 -22.484 3.279 1 95.19 206 ASP A N 1
ATOM 1556 C CA . ASP A 1 206 ? 5.883 -23.312 2.369 1 95.19 206 ASP A CA 1
ATOM 1557 C C . ASP A 1 206 ? 6.965 -22.484 1.679 1 95.19 206 ASP A C 1
ATOM 1559 O O . ASP A 1 206 ? 7.898 -23.047 1.093 1 95.19 206 ASP A O 1
ATOM 1563 N N . ILE A 1 207 ? 6.91 -21.203 1.771 1 96.25 207 ILE A N 1
ATOM 1564 C CA . ILE A 1 207 ? 7.664 -20.328 0.884 1 96.25 207 ILE A CA 1
ATOM 1565 C C . ILE A 1 207 ? 9.156 -20.484 1.162 1 96.25 207 ILE A C 1
ATOM 1567 O O . ILE A 1 207 ? 9.961 -20.562 0.233 1 96.25 207 ILE A O 1
ATOM 1571 N N . ASP A 1 208 ? 9.508 -20.484 2.428 1 95.56 208 ASP A N 1
ATOM 1572 C CA . ASP A 1 208 ? 10.922 -20.547 2.766 1 95.56 208 ASP A CA 1
ATOM 1573 C C . ASP A 1 208 ? 11.578 -21.781 2.17 1 95.56 208 ASP A C 1
ATOM 1575 O O . ASP A 1 208 ? 12.484 -21.688 1.339 1 95.56 208 ASP A O 1
ATOM 1579 N N . GLN A 1 209 ? 11.023 -22.938 2.434 1 97.56 209 GLN A N 1
ATOM 1580 C CA . GLN A 1 209 ? 11.602 -24.203 1.994 1 97.56 209 GLN A CA 1
ATOM 1581 C C . GLN A 1 209 ? 11.547 -24.328 0.475 1 97.56 209 GLN A C 1
ATOM 1583 O O . GLN A 1 209 ? 12.539 -24.672 -0.161 1 97.56 209 GLN A O 1
ATOM 1588 N N . VAL A 1 210 ? 10.453 -24.031 -0.127 1 98.69 210 VAL A N 1
ATOM 1589 C CA . VAL A 1 210 ? 10.242 -24.25 -1.554 1 98.69 210 VAL A CA 1
ATOM 1590 C C . VAL A 1 210 ? 11.094 -23.281 -2.361 1 98.69 210 VAL A C 1
ATOM 1592 O O . VAL A 1 210 ? 11.711 -23.656 -3.361 1 98.69 210 VAL A O 1
ATOM 1595 N N . SER A 1 211 ? 11.141 -22.016 -1.902 1 98.69 211 SER A N 1
ATOM 1596 C CA . SER A 1 211 ? 11.93 -21.031 -2.645 1 98.69 211 SER A CA 1
ATOM 1597 C C . SER A 1 211 ? 13.422 -21.297 -2.502 1 98.69 211 SER A C 1
ATOM 1599 O O . SER A 1 211 ? 14.195 -21.047 -3.428 1 98.69 211 SER A O 1
ATOM 1601 N N . SER A 1 212 ? 13.859 -21.797 -1.346 1 98.56 212 SER A N 1
ATOM 1602 C CA . SER A 1 212 ? 15.258 -22.172 -1.165 1 98.56 212 SER A CA 1
ATOM 1603 C C . SER A 1 212 ? 15.656 -23.297 -2.111 1 98.56 212 SER A C 1
ATOM 1605 O O . SER A 1 212 ? 16.688 -23.234 -2.773 1 98.56 212 SER A O 1
ATOM 1607 N N . THR A 1 213 ? 14.836 -24.312 -2.172 1 98.81 213 THR A N 1
ATOM 1608 C CA . THR A 1 213 ? 15.07 -25.422 -3.09 1 98.81 213 THR A CA 1
ATOM 1609 C C . THR A 1 213 ? 15.086 -24.938 -4.535 1 98.81 213 THR A C 1
ATOM 1611 O O . THR A 1 213 ? 15.992 -25.25 -5.301 1 98.81 213 THR A O 1
ATOM 1614 N N . MET A 1 214 ? 14.109 -24.109 -4.895 1 98.88 214 MET A N 1
ATOM 1615 C CA . MET A 1 214 ? 13.977 -23.578 -6.246 1 98.88 214 MET A CA 1
ATOM 1616 C C . MET A 1 214 ? 15.219 -22.781 -6.637 1 98.88 214 MET A C 1
ATOM 1618 O O . MET A 1 214 ? 15.75 -22.953 -7.738 1 98.88 214 MET A O 1
ATOM 1622 N N . ALA A 1 215 ? 15.688 -21.984 -5.715 1 98.69 215 ALA A N 1
ATOM 1623 C CA . ALA A 1 215 ? 16.812 -21.094 -5.988 1 98.69 215 ALA A CA 1
ATOM 1624 C C . ALA A 1 215 ? 18.078 -21.891 -6.301 1 98.69 215 ALA A C 1
ATOM 1626 O O . ALA A 1 215 ? 18.969 -21.406 -7 1 98.69 215 ALA A O 1
ATOM 1627 N N . SER A 1 216 ? 18.156 -23.125 -5.871 1 98.56 216 SER A N 1
ATOM 1628 C CA . SER A 1 216 ? 19.344 -23.953 -6.078 1 98.56 216 SER A CA 1
ATOM 1629 C C . SER A 1 216 ? 19.25 -24.734 -7.387 1 98.56 216 SER A C 1
ATOM 1631 O O . SER A 1 216 ? 20.219 -25.359 -7.812 1 98.56 216 SER A O 1
ATOM 1633 N N . GLU A 1 217 ? 18.125 -24.625 -8.086 1 98.75 217 GLU A N 1
ATOM 1634 C CA . GLU A 1 217 ? 17.906 -25.562 -9.18 1 98.75 217 GLU A CA 1
ATOM 1635 C C . GLU A 1 217 ? 17.625 -24.828 -10.492 1 98.75 217 GLU A C 1
ATOM 1637 O O . GLU A 1 217 ? 17.5 -25.453 -11.547 1 98.75 217 GLU A O 1
ATOM 1642 N N . VAL A 1 218 ? 17.594 -23.5 -10.453 1 98.88 218 VAL A N 1
ATOM 1643 C CA . VAL A 1 218 ? 17.141 -22.766 -11.633 1 98.88 218 VAL A CA 1
ATOM 1644 C C . VAL A 1 218 ? 18.062 -21.594 -11.906 1 98.88 218 VAL A C 1
ATOM 1646 O O . VAL A 1 218 ? 18.969 -21.297 -11.117 1 98.88 218 VAL A O 1
ATOM 1649 N N . GLU A 1 219 ? 17.859 -20.922 -13.055 1 98.81 219 GLU A N 1
ATOM 1650 C CA . GLU A 1 219 ? 18.672 -19.781 -13.453 1 98.81 219 GLU A CA 1
ATOM 1651 C C . GLU A 1 219 ? 17.922 -18.469 -13.227 1 98.81 219 GLU A C 1
ATOM 1653 O O . GLU A 1 219 ? 18.531 -17.406 -13.156 1 98.81 219 GLU A O 1
ATOM 1658 N N . ALA A 1 220 ? 16.625 -18.562 -13.203 1 98.94 220 ALA A N 1
ATOM 1659 C CA . ALA A 1 220 ? 15.711 -17.453 -12.945 1 98.94 220 ALA A CA 1
ATOM 1660 C C . ALA A 1 220 ? 14.383 -17.953 -12.375 1 98.94 220 ALA A C 1
ATOM 1662 O O . ALA A 1 220 ? 14.102 -19.156 -12.414 1 98.94 220 ALA A O 1
ATOM 1663 N N . VAL A 1 221 ? 13.664 -17.031 -11.781 1 98.94 221 VAL A N 1
ATOM 1664 C CA . VAL A 1 221 ? 12.367 -17.359 -11.203 1 98.94 221 VAL A CA 1
ATOM 1665 C C . VAL A 1 221 ? 11.281 -16.484 -11.828 1 98.94 221 VAL A C 1
ATOM 1667 O O . VAL A 1 221 ? 11.484 -15.289 -12.023 1 98.94 221 VAL A O 1
ATOM 1670 N N . TYR A 1 222 ? 10.203 -17.094 -12.195 1 98.94 222 TYR A N 1
ATOM 1671 C CA . TYR A 1 222 ? 8.984 -16.375 -12.586 1 98.94 222 TYR A CA 1
ATOM 1672 C C . TYR A 1 222 ? 7.902 -16.531 -11.523 1 98.94 222 TYR A C 1
ATOM 1674 O O . TYR A 1 222 ? 7.668 -17.641 -11.023 1 98.94 222 TYR A O 1
ATOM 1682 N N . ILE A 1 223 ? 7.312 -15.461 -11.156 1 98.62 223 ILE A N 1
ATOM 1683 C CA . ILE A 1 223 ? 6.188 -15.469 -10.227 1 98.62 223 ILE A CA 1
ATOM 1684 C C . ILE A 1 223 ? 4.941 -14.922 -10.922 1 98.62 223 ILE A C 1
ATOM 1686 O O . ILE A 1 223 ? 4.871 -13.734 -11.234 1 98.62 223 ILE A O 1
ATOM 1690 N N . PRO A 1 224 ? 3.918 -15.773 -11.211 1 97.88 224 PRO A N 1
ATOM 1691 C CA . PRO A 1 224 ? 2.648 -15.273 -11.742 1 97.88 224 PRO A CA 1
ATOM 1692 C C . PRO A 1 224 ? 1.876 -14.43 -10.727 1 97.88 224 PRO A C 1
ATOM 1694 O O . PRO A 1 224 ? 2.352 -14.211 -9.609 1 97.88 224 PRO A O 1
ATOM 1697 N N . THR A 1 225 ? 0.721 -13.867 -11.164 1 95.5 225 THR A N 1
ATOM 1698 C CA . THR A 1 225 ? -0.181 -13.219 -10.227 1 95.5 225 THR A CA 1
ATOM 1699 C C . THR A 1 225 ? -0.604 -14.18 -9.125 1 95.5 225 THR A C 1
ATOM 1701 O O . THR A 1 225 ? -1.437 -15.062 -9.344 1 95.5 225 THR A O 1
ATOM 1704 N N . ASP A 1 226 ? 0.036 -14.078 -8.016 1 96.5 226 ASP A N 1
ATOM 1705 C CA . ASP A 1 226 ? -0.142 -15.008 -6.906 1 96.5 226 ASP A CA 1
ATOM 1706 C C . ASP A 1 226 ? -0.13 -14.281 -5.566 1 96.5 226 ASP A C 1
ATOM 1708 O O . ASP A 1 226 ? 0.919 -13.812 -5.117 1 96.5 226 ASP A O 1
ATOM 1712 N N . ASN A 1 227 ? -1.265 -14.297 -4.852 1 94.56 227 ASN A N 1
ATOM 1713 C CA . ASN A 1 227 ? -1.422 -13.523 -3.625 1 94.56 227 ASN A CA 1
ATOM 1714 C C . ASN A 1 227 ? -0.574 -14.094 -2.49 1 94.56 227 ASN A C 1
ATOM 1716 O O . ASN A 1 227 ? 0.022 -13.344 -1.717 1 94.56 227 ASN A O 1
ATOM 1720 N N . THR A 1 228 ? -0.559 -15.383 -2.369 1 93.69 228 THR A N 1
ATOM 1721 C CA . THR A 1 228 ? 0.204 -16.031 -1.312 1 93.69 228 THR A CA 1
ATOM 1722 C C . THR A 1 228 ? 1.697 -15.773 -1.479 1 93.69 228 THR A C 1
ATOM 1724 O O . THR A 1 228 ? 2.381 -15.414 -0.519 1 93.69 228 THR A O 1
ATOM 1727 N N . VAL A 1 229 ? 2.207 -15.906 -2.666 1 96.62 229 VAL A N 1
ATOM 1728 C CA . VAL A 1 229 ? 3.619 -15.641 -2.928 1 96.62 229 VAL A CA 1
ATOM 1729 C C . VAL A 1 229 ? 3.922 -14.164 -2.684 1 96.62 229 VAL A C 1
ATOM 1731 O O . VAL A 1 229 ? 4.941 -13.828 -2.08 1 96.62 229 VAL A O 1
ATOM 1734 N N . ALA A 1 230 ? 3.008 -13.297 -3.146 1 95.19 230 ALA A N 1
ATOM 1735 C CA . ALA A 1 230 ? 3.191 -11.859 -2.945 1 95.19 230 ALA A CA 1
ATOM 1736 C C . ALA A 1 230 ? 3.295 -11.523 -1.462 1 95.19 230 ALA A C 1
ATOM 1738 O O . ALA A 1 230 ? 4.109 -10.688 -1.063 1 95.19 230 ALA A O 1
ATOM 1739 N N . SER A 1 231 ? 2.506 -12.18 -0.658 1 91.88 231 SER A N 1
ATOM 1740 C CA . SER A 1 231 ? 2.48 -11.906 0.776 1 91.88 231 SER A CA 1
ATOM 1741 C C . SER A 1 231 ? 3.775 -12.352 1.446 1 91.88 231 SER A C 1
ATOM 1743 O O . SER A 1 231 ? 4.121 -11.867 2.525 1 91.88 231 SER A O 1
ATOM 1745 N N . GLY A 1 232 ? 4.504 -13.289 0.882 1 91.69 232 GLY A N 1
ATOM 1746 C CA . GLY A 1 232 ? 5.766 -13.797 1.399 1 91.69 232 GLY A CA 1
ATOM 1747 C C . GLY A 1 232 ? 6.945 -13.492 0.5 1 91.69 232 GLY A C 1
ATOM 1748 O O . GLY A 1 232 ? 7.957 -14.195 0.529 1 91.69 232 GLY A O 1
ATOM 1749 N N . PHE A 1 233 ? 6.828 -12.43 -0.286 1 94.94 233 PHE A N 1
ATOM 1750 C CA . PHE A 1 233 ? 7.797 -12.172 -1.348 1 94.94 233 PHE A CA 1
ATOM 1751 C C . PHE A 1 233 ? 9.172 -11.867 -0.765 1 94.94 233 PHE A C 1
ATOM 1753 O O . PHE A 1 233 ? 10.195 -12.227 -1.35 1 94.94 233 PHE A O 1
ATOM 1760 N N . SER A 1 234 ? 9.281 -11.258 0.357 1 90.69 234 SER A N 1
ATOM 1761 C CA . SER A 1 234 ? 10.562 -10.938 0.978 1 90.69 234 SER A CA 1
ATOM 1762 C C . SER A 1 234 ? 11.375 -12.203 1.251 1 90.69 234 SER A C 1
ATOM 1764 O O . SER A 1 234 ? 12.594 -12.211 1.079 1 90.69 234 SER A O 1
ATOM 1766 N N . THR A 1 235 ? 10.648 -13.219 1.658 1 93.31 235 THR A N 1
ATOM 1767 C CA . THR A 1 235 ? 11.312 -14.492 1.912 1 93.31 235 THR A CA 1
ATOM 1768 C C . THR A 1 235 ? 11.82 -15.102 0.61 1 93.31 235 THR A C 1
ATOM 1770 O O . THR A 1 235 ? 12.922 -15.664 0.569 1 93.31 235 THR A O 1
ATOM 1773 N N . VAL A 1 236 ? 11.016 -14.984 -0.48 1 97.81 236 VAL A N 1
ATOM 1774 C CA . VAL A 1 236 ? 11.445 -15.461 -1.79 1 97.81 236 VAL A CA 1
ATOM 1775 C C . VAL A 1 236 ? 12.727 -14.75 -2.207 1 97.81 236 VAL A C 1
ATOM 1777 O O . VAL A 1 236 ? 13.703 -15.398 -2.607 1 97.81 236 VAL A O 1
ATOM 1780 N N . VAL A 1 237 ? 12.766 -13.445 -2.041 1 97.5 237 VAL A N 1
ATOM 1781 C CA . VAL A 1 237 ? 13.891 -12.625 -2.473 1 97.5 237 VAL A CA 1
ATOM 1782 C C . VAL A 1 237 ? 15.117 -12.953 -1.631 1 97.5 237 VAL A C 1
ATOM 1784 O O . VAL A 1 237 ? 16.234 -13.07 -2.16 1 97.5 237 VAL A O 1
ATOM 1787 N N . LYS A 1 238 ? 14.891 -13.07 -0.36 1 95.31 238 LYS A N 1
ATOM 1788 C CA . LYS A 1 238 ? 15.992 -13.445 0.521 1 95.31 238 LYS A CA 1
ATOM 1789 C C . LYS A 1 238 ? 16.688 -14.711 0.024 1 95.31 238 LYS A C 1
ATOM 1791 O O . LYS A 1 238 ? 17.906 -14.742 -0.12 1 95.31 238 LYS A O 1
ATOM 1796 N N . ASN A 1 239 ? 15.93 -15.734 -0.265 1 98.31 239 ASN A N 1
ATOM 1797 C CA . ASN A 1 239 ? 16.469 -17.031 -0.673 1 98.31 239 ASN A CA 1
ATOM 1798 C C . ASN A 1 239 ? 17.078 -16.953 -2.072 1 98.31 239 ASN A C 1
ATOM 1800 O O . ASN A 1 239 ? 18.125 -17.562 -2.33 1 98.31 239 ASN A O 1
ATOM 1804 N N . THR A 1 240 ? 16.484 -16.234 -2.973 1 98.75 240 THR A N 1
ATOM 1805 C CA . THR A 1 240 ? 17 -16.141 -4.336 1 98.75 240 THR A CA 1
ATOM 1806 C C . THR A 1 240 ? 18.25 -15.273 -4.391 1 98.75 240 THR A C 1
ATOM 1808 O O . THR A 1 240 ? 19.188 -15.562 -5.133 1 98.75 240 THR A O 1
ATOM 1811 N N . ASP A 1 241 ? 18.281 -14.203 -3.604 1 98.38 241 ASP A N 1
ATOM 1812 C CA . ASP A 1 241 ? 19.453 -13.328 -3.539 1 98.38 241 ASP A CA 1
ATOM 1813 C C . ASP A 1 241 ? 20.672 -14.094 -3.031 1 98.38 241 ASP A C 1
ATOM 1815 O O . ASP A 1 241 ? 21.797 -13.867 -3.498 1 98.38 241 ASP A O 1
ATOM 1819 N N . ALA A 1 242 ? 20.438 -14.945 -2.096 1 98.12 242 ALA A N 1
ATOM 1820 C CA . ALA A 1 242 ? 21.531 -15.734 -1.53 1 98.12 242 ALA A CA 1
ATOM 1821 C C . ALA A 1 242 ? 22.219 -16.562 -2.609 1 98.12 242 ALA A C 1
ATOM 1823 O O . ALA A 1 242 ? 23.391 -16.922 -2.461 1 98.12 242 ALA A O 1
ATOM 1824 N N . LYS A 1 243 ? 21.578 -16.844 -3.68 1 98.44 243 LYS A N 1
ATOM 1825 C CA . LYS A 1 243 ? 22.125 -17.641 -4.773 1 98.44 243 LYS A CA 1
ATOM 1826 C C . LYS A 1 243 ? 22.297 -16.797 -6.031 1 98.44 243 LYS A C 1
ATOM 1828 O O . LYS A 1 243 ? 22.609 -17.312 -7.102 1 98.44 243 LYS A O 1
ATOM 1833 N N . LYS A 1 244 ? 22 -15.469 -5.938 1 98.44 244 LYS A N 1
ATOM 1834 C CA . LYS A 1 244 ? 22.094 -14.5 -7.023 1 98.44 244 LYS A CA 1
ATOM 1835 C C . LYS A 1 244 ? 21.188 -14.891 -8.188 1 98.44 244 LYS A C 1
ATOM 1837 O O . LYS A 1 244 ? 21.578 -14.805 -9.352 1 98.44 244 LYS A O 1
ATOM 1842 N N . ILE A 1 245 ? 20.031 -15.445 -7.891 1 98.88 245 ILE A N 1
ATOM 1843 C CA . ILE A 1 245 ? 19.031 -15.844 -8.883 1 98.88 245 ILE A CA 1
ATOM 1844 C C . ILE A 1 245 ? 18.031 -14.719 -9.078 1 98.88 245 ILE A C 1
ATOM 1846 O O . ILE A 1 245 ? 17.359 -14.305 -8.133 1 98.88 245 ILE A O 1
ATOM 1850 N N . PRO A 1 246 ? 17.875 -14.133 -10.305 1 98.94 246 PRO A N 1
ATOM 1851 C CA . PRO A 1 246 ? 16.906 -13.055 -10.531 1 98.94 246 PRO A CA 1
ATOM 1852 C C . PRO A 1 246 ? 15.461 -13.539 -10.492 1 98.94 246 PRO A C 1
ATOM 1854 O O . PRO A 1 246 ? 15.172 -14.656 -10.922 1 98.94 246 PRO A O 1
ATOM 1857 N N . VAL A 1 247 ? 14.594 -12.711 -9.953 1 98.94 247 VAL A N 1
ATOM 1858 C CA . VAL A 1 247 ? 13.164 -12.984 -9.898 1 98.94 247 VAL A CA 1
ATOM 1859 C C . VAL A 1 247 ? 12.414 -12.031 -10.82 1 98.94 247 VAL A C 1
ATOM 1861 O O . VAL A 1 247 ? 12.625 -10.82 -10.773 1 98.94 247 VAL A O 1
ATOM 1864 N N . PHE A 1 248 ? 11.617 -12.562 -11.695 1 98.94 248 PHE A N 1
ATOM 1865 C CA . PHE A 1 248 ? 10.75 -11.812 -12.594 1 98.94 248 PHE A CA 1
ATOM 1866 C C . PHE A 1 248 ? 9.281 -12 -12.211 1 98.94 248 PHE A C 1
ATOM 1868 O O . PHE A 1 248 ? 8.656 -12.984 -12.602 1 98.94 248 PHE A O 1
ATOM 1875 N N . PRO A 1 249 ? 8.734 -11.016 -11.43 1 98.69 249 PRO A N 1
ATOM 1876 C CA . PRO A 1 249 ? 7.32 -11.117 -11.055 1 98.69 249 PRO A CA 1
ATOM 1877 C C . PRO A 1 249 ? 6.383 -10.633 -12.156 1 98.69 249 PRO A C 1
ATOM 1879 O O . PRO A 1 249 ? 6.82 -9.969 -13.102 1 98.69 249 PRO A O 1
ATOM 1882 N N . SER A 1 250 ? 5.117 -11.016 -12.031 1 97.44 250 SER A N 1
ATOM 1883 C CA . SER A 1 250 ? 4.137 -10.625 -13.039 1 97.44 250 SER A CA 1
ATOM 1884 C C . SER A 1 250 ? 3.586 -9.227 -12.773 1 97.44 250 SER A C 1
ATOM 1886 O O . SER A 1 250 ? 2.973 -8.617 -13.648 1 97.44 250 SER A O 1
ATOM 1888 N N . VAL A 1 251 ? 3.814 -8.711 -11.508 1 96.38 251 VAL A N 1
ATOM 1889 C CA . VAL A 1 251 ? 3.168 -7.445 -11.18 1 96.38 251 VAL A CA 1
ATOM 1890 C C . VAL A 1 251 ? 4.219 -6.43 -10.742 1 96.38 251 VAL A C 1
ATOM 1892 O O . VAL A 1 251 ? 5.219 -6.793 -10.117 1 96.38 251 VAL A O 1
ATOM 1895 N N . THR A 1 252 ? 3.932 -5.184 -10.945 1 94.75 252 THR A N 1
ATOM 1896 C CA . THR A 1 252 ? 4.867 -4.078 -10.766 1 94.75 252 THR A CA 1
ATOM 1897 C C . THR A 1 252 ? 5.195 -3.885 -9.289 1 94.75 252 THR A C 1
ATOM 1899 O O . THR A 1 252 ? 6.312 -3.502 -8.938 1 94.75 252 THR A O 1
ATOM 1902 N N . SER A 1 253 ? 4.27 -4.207 -8.414 1 91.38 253 SER A N 1
ATOM 1903 C CA . SER A 1 253 ? 4.414 -3.896 -6.996 1 91.38 253 SER A CA 1
ATOM 1904 C C . SER A 1 253 ? 5.562 -4.68 -6.371 1 91.38 253 SER A C 1
ATOM 1906 O O . SER A 1 253 ? 6.043 -4.332 -5.293 1 91.38 253 SER A O 1
ATOM 1908 N N . MET A 1 254 ? 6.062 -5.695 -6.992 1 95 254 MET A N 1
ATOM 1909 C CA . MET A 1 254 ? 7.125 -6.551 -6.473 1 95 254 MET A CA 1
ATOM 1910 C C . MET A 1 254 ? 8.492 -6.07 -6.941 1 95 254 MET A C 1
ATOM 1912 O O . MET A 1 254 ? 9.523 -6.508 -6.426 1 95 254 MET A O 1
ATOM 1916 N N . ILE A 1 255 ? 8.539 -5.074 -7.832 1 96.06 255 ILE A N 1
ATOM 1917 C CA . ILE A 1 255 ? 9.781 -4.621 -8.445 1 96.06 255 ILE A CA 1
ATOM 1918 C C . ILE A 1 255 ? 10.625 -3.879 -7.414 1 96.06 255 ILE A C 1
ATOM 1920 O O . ILE A 1 255 ? 11.805 -4.188 -7.227 1 96.06 255 ILE A O 1
ATOM 1924 N N . LYS A 1 256 ? 10.031 -3.062 -6.672 1 89.25 256 LYS A N 1
ATOM 1925 C CA . LYS A 1 256 ? 10.789 -2.262 -5.715 1 89.25 256 LYS A CA 1
ATOM 1926 C C . LYS A 1 256 ? 11.289 -3.119 -4.555 1 89.25 256 LYS A C 1
ATOM 1928 O O . LYS A 1 256 ? 12.188 -2.715 -3.816 1 89.25 256 LYS A O 1
ATOM 1933 N N . HIS A 1 257 ? 10.711 -4.285 -4.398 1 90.31 257 HIS A N 1
ATOM 1934 C CA . HIS A 1 257 ? 11.047 -5.121 -3.25 1 90.31 257 HIS A CA 1
ATOM 1935 C C . HIS A 1 257 ? 11.961 -6.27 -3.652 1 90.31 257 HIS A C 1
ATOM 1937 O O . HIS A 1 257 ? 12.141 -7.223 -2.893 1 90.31 257 HIS A O 1
ATOM 1943 N N . GLY A 1 258 ? 12.438 -6.23 -4.848 1 95.62 258 GLY A N 1
ATOM 1944 C CA . GLY A 1 258 ? 13.453 -7.219 -5.184 1 95.62 258 GLY A CA 1
ATOM 1945 C C . GLY A 1 258 ? 13.219 -7.875 -6.531 1 95.62 258 GLY A C 1
ATOM 1946 O O . GLY A 1 258 ? 14.078 -8.617 -7.02 1 95.62 258 GLY A O 1
ATOM 1947 N N . GLY A 1 259 ? 12.039 -7.684 -7.168 1 98.5 259 GLY A N 1
ATOM 1948 C CA . GLY A 1 259 ? 11.867 -8.109 -8.547 1 98.5 259 GLY A CA 1
ATOM 1949 C C . GLY A 1 259 ? 12.766 -7.371 -9.516 1 98.5 259 GLY A C 1
ATOM 1950 O O . GLY A 1 259 ? 13.047 -6.184 -9.328 1 98.5 259 GLY A O 1
ATOM 1951 N N . ILE A 1 260 ? 13.172 -8.039 -10.602 1 98.88 260 ILE A N 1
ATOM 1952 C CA . ILE A 1 260 ? 14.125 -7.449 -11.531 1 98.88 260 ILE A CA 1
ATOM 1953 C C . ILE A 1 260 ? 13.391 -6.609 -12.57 1 98.88 260 ILE A C 1
ATOM 1955 O O . ILE A 1 260 ? 13.758 -5.457 -12.82 1 98.88 260 ILE A O 1
ATOM 1959 N N . ALA A 1 261 ? 12.383 -7.227 -13.219 1 98.81 261 ALA A N 1
ATOM 1960 C CA . ALA A 1 261 ? 11.672 -6.539 -14.289 1 98.81 261 ALA A CA 1
ATOM 1961 C C . ALA A 1 261 ? 10.336 -7.211 -14.578 1 98.81 261 ALA A C 1
ATOM 1963 O O . ALA A 1 261 ? 10.156 -8.398 -14.297 1 98.81 261 ALA A O 1
ATOM 1964 N N . THR A 1 262 ? 9.453 -6.434 -15.109 1 98.75 262 THR A N 1
ATOM 1965 C CA . THR A 1 262 ? 8.18 -6.973 -15.578 1 98.75 262 THR A CA 1
ATOM 1966 C C . THR A 1 262 ? 7.488 -5.996 -16.516 1 98.75 262 THR A C 1
ATOM 1968 O O . THR A 1 262 ? 7.883 -4.828 -16.609 1 98.75 262 THR A O 1
ATOM 1971 N N . VAL A 1 263 ? 6.633 -6.523 -17.344 1 98.38 263 VAL A N 1
ATOM 1972 C CA . VAL A 1 263 ? 5.566 -5.762 -17.984 1 98.38 263 VAL A CA 1
ATOM 1973 C C . VAL A 1 263 ? 4.242 -6.035 -17.281 1 98.38 263 VAL A C 1
ATOM 1975 O O . VAL A 1 263 ? 3.855 -7.191 -17.094 1 98.38 263 VAL A O 1
ATOM 1978 N N . SER A 1 264 ? 3.646 -5.008 -16.812 1 97.94 264 SER A N 1
ATOM 1979 C CA . SER A 1 264 ? 2.473 -5.215 -15.977 1 97.94 264 SER A CA 1
ATOM 1980 C C . SER A 1 264 ? 1.48 -4.066 -16.125 1 97.94 264 SER A C 1
ATOM 1982 O O . SER A 1 264 ? 1.866 -2.943 -16.453 1 97.94 264 SER A O 1
ATOM 1984 N N . VAL A 1 265 ? 0.265 -4.414 -15.953 1 96.81 265 VAL A N 1
ATOM 1985 C CA . VAL A 1 265 ? -0.753 -3.375 -15.859 1 96.81 265 VAL A CA 1
ATOM 1986 C C . VAL A 1 265 ? -0.707 -2.738 -14.469 1 96.81 265 VAL A C 1
ATOM 1988 O O . VAL A 1 265 ? -0.214 -3.346 -13.516 1 96.81 265 VAL A O 1
ATOM 1991 N N . SER A 1 266 ? -1.163 -1.505 -14.391 1 94.56 266 SER A N 1
ATOM 1992 C CA . SER A 1 266 ? -1.161 -0.763 -13.133 1 94.56 266 SER A CA 1
ATOM 1993 C C . SER A 1 266 ? -2.191 -1.322 -12.156 1 94.56 266 SER A C 1
ATOM 1995 O O . SER A 1 266 ? -3.393 -1.309 -12.445 1 94.56 266 SER A O 1
ATOM 1997 N N . GLN A 1 267 ? -1.71 -1.788 -10.961 1 95 267 GLN A N 1
ATOM 1998 C CA . GLN A 1 267 ? -2.617 -2.268 -9.922 1 95 267 GLN A CA 1
ATOM 1999 C C . GLN A 1 267 ? -3.52 -1.146 -9.422 1 95 267 GLN A C 1
ATOM 2001 O O . GLN A 1 267 ? -4.691 -1.376 -9.109 1 95 267 GLN A O 1
ATOM 2006 N N . TYR A 1 268 ? -3.037 0.08 -9.312 1 92.88 268 TYR A N 1
ATOM 2007 C CA . TYR A 1 268 ? -3.805 1.258 -8.922 1 92.88 268 TYR A CA 1
ATOM 2008 C C . TYR A 1 268 ? -4.934 1.524 -9.914 1 92.88 268 TYR A C 1
ATOM 2010 O O . TYR A 1 268 ? -6.062 1.817 -9.516 1 92.88 268 TYR A O 1
ATOM 2018 N N . GLU A 1 269 ? -4.594 1.413 -11.242 1 95.5 269 GLU A N 1
ATOM 2019 C CA . GLU A 1 269 ? -5.613 1.644 -12.258 1 95.5 269 GLU A CA 1
ATOM 2020 C C . GLU A 1 269 ? -6.684 0.557 -12.219 1 95.5 269 GLU A C 1
ATOM 2022 O O . GLU A 1 269 ? -7.855 0.824 -12.492 1 95.5 269 GLU A O 1
ATOM 2027 N N . LEU A 1 270 ? -6.273 -0.66 -11.93 1 97.81 270 LEU A N 1
ATOM 2028 C CA . LEU A 1 270 ? -7.27 -1.7 -11.703 1 97.81 270 LEU A CA 1
ATOM 2029 C C . LEU A 1 270 ? -8.242 -1.294 -10.602 1 97.81 270 LEU A C 1
ATOM 2031 O O . LEU A 1 270 ? -9.453 -1.464 -10.734 1 97.81 270 LEU A O 1
ATOM 2035 N N . GLY A 1 271 ? -7.68 -0.742 -9.508 1 97.56 271 GLY A N 1
ATOM 2036 C CA . GLY A 1 271 ? -8.492 -0.246 -8.414 1 97.56 271 GLY A CA 1
ATOM 2037 C C . GLY A 1 271 ? -9.398 0.904 -8.812 1 97.56 271 GLY A C 1
ATOM 2038 O O . GLY A 1 271 ? -10.578 0.919 -8.469 1 97.56 271 GLY A O 1
ATOM 2039 N N . LYS A 1 272 ? -8.82 1.843 -9.555 1 96.38 272 LYS A N 1
ATOM 2040 C CA . LYS A 1 272 ? -9.617 2.986 -9.984 1 96.38 272 LYS A CA 1
ATOM 2041 C C . LYS A 1 272 ? -10.828 2.539 -10.805 1 96.38 272 LYS A C 1
ATOM 2043 O O . LYS A 1 272 ? -11.938 3.023 -10.594 1 96.38 272 LYS A O 1
ATOM 2048 N N . LEU A 1 273 ? -10.586 1.623 -11.742 1 98.19 273 LEU A N 1
ATOM 2049 C CA . LEU A 1 273 ? -11.68 1.11 -12.562 1 98.19 273 LEU A CA 1
ATOM 2050 C C . LEU A 1 273 ? -12.719 0.409 -11.695 1 98.19 273 LEU A C 1
ATOM 2052 O O . LEU A 1 273 ? -13.922 0.562 -11.922 1 98.19 273 LEU A O 1
ATOM 2056 N N . THR A 1 274 ? -12.281 -0.328 -10.688 1 98.75 274 THR A N 1
ATOM 2057 C CA . THR A 1 274 ? -13.172 -1.022 -9.766 1 98.75 274 THR A CA 1
ATOM 2058 C C . THR A 1 274 ? -14.031 -0.028 -8.992 1 98.75 274 THR A C 1
ATOM 2060 O O . THR A 1 274 ? -15.25 -0.195 -8.891 1 98.75 274 THR A O 1
ATOM 2063 N N . GLY A 1 275 ? -13.391 1.012 -8.43 1 98.5 275 GLY A N 1
ATOM 2064 C CA . GLY A 1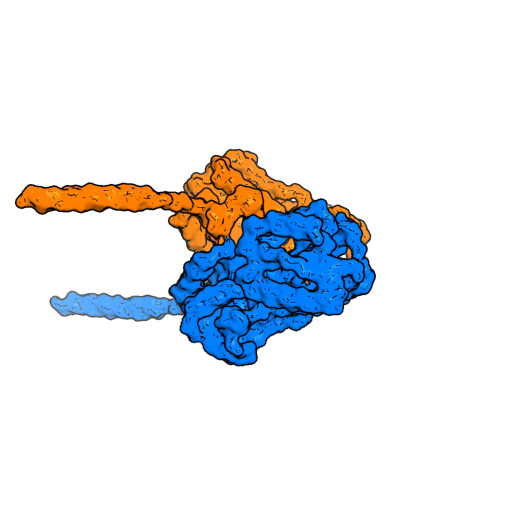 275 ? -14.109 2.039 -7.695 1 98.5 275 GLY A CA 1
ATOM 2065 C C . GLY A 1 275 ? -15.102 2.805 -8.555 1 98.5 275 GLY A C 1
ATOM 2066 O O . GLY A 1 275 ? -16.188 3.154 -8.094 1 98.5 275 GLY A O 1
ATOM 2067 N N . GLN A 1 276 ? -14.727 3.062 -9.781 1 98.5 276 GLN A N 1
ATOM 2068 C CA . GLN A 1 276 ? -15.625 3.73 -10.719 1 98.5 276 GLN A CA 1
ATOM 2069 C C . GLN A 1 276 ? -16.891 2.904 -10.961 1 98.5 276 GLN A C 1
ATOM 2071 O O . GLN A 1 276 ? -17.984 3.443 -10.977 1 98.5 276 GLN A O 1
ATOM 2076 N N . MET A 1 277 ? -16.703 1.606 -11.141 1 98.75 277 MET A N 1
ATOM 2077 C CA . MET A 1 277 ? -17.859 0.735 -11.359 1 98.75 277 MET A CA 1
ATOM 2078 C C . MET A 1 277 ? -18.75 0.69 -10.125 1 98.75 277 MET A C 1
ATOM 2080 O O . MET A 1 277 ? -19.969 0.7 -10.234 1 98.75 277 MET A O 1
ATOM 2084 N N . ALA A 1 278 ? -18.141 0.654 -8.938 1 98.81 278 ALA A N 1
ATOM 2085 C CA . ALA A 1 278 ? -18.922 0.702 -7.703 1 98.81 278 ALA A CA 1
ATOM 2086 C C . ALA A 1 278 ? -19.719 1.996 -7.609 1 98.81 278 ALA A C 1
ATOM 2088 O O . ALA A 1 278 ? -20.891 1.982 -7.219 1 98.81 278 ALA A O 1
ATOM 2089 N N . ALA A 1 279 ? -19.125 3.121 -7.949 1 98.69 279 ALA A N 1
ATOM 2090 C CA . ALA A 1 279 ? -19.812 4.41 -7.934 1 98.69 279 ALA A CA 1
ATOM 2091 C C . ALA A 1 279 ? -21 4.406 -8.891 1 98.69 279 ALA A C 1
ATOM 2093 O O . ALA A 1 279 ? -22.078 4.926 -8.57 1 98.69 279 ALA A O 1
ATOM 2094 N N . GLU A 1 280 ? -20.781 3.807 -10.109 1 98.75 280 GLU A N 1
ATOM 2095 C CA . GLU A 1 280 ? -21.875 3.711 -11.078 1 98.75 280 GLU A CA 1
ATOM 2096 C C . GLU A 1 280 ? -23.047 2.918 -10.523 1 98.75 280 GLU A C 1
ATOM 2098 O O . GLU A 1 280 ? -24.203 3.262 -10.773 1 98.75 280 GLU A O 1
ATOM 2103 N N . ILE A 1 281 ? -22.766 1.884 -9.805 1 98.69 281 ILE A N 1
ATOM 2104 C CA . ILE A 1 281 ? -23.797 1.067 -9.188 1 98.69 281 ILE A CA 1
ATOM 2105 C C . ILE A 1 281 ? -24.531 1.882 -8.125 1 98.69 281 ILE A C 1
ATOM 2107 O O . ILE A 1 281 ? -25.766 1.842 -8.039 1 98.69 281 ILE A O 1
ATOM 2111 N N . LEU A 1 282 ? -23.812 2.621 -7.293 1 98.44 282 LEU A N 1
ATOM 2112 C CA . LEU A 1 282 ? -24.406 3.488 -6.281 1 98.44 282 LEU A CA 1
ATOM 2113 C C . LEU A 1 282 ? -25.312 4.543 -6.93 1 98.44 282 LEU A C 1
ATOM 2115 O O . LEU A 1 282 ? -26.281 4.992 -6.32 1 98.44 282 LEU A O 1
ATOM 2119 N N . ASP A 1 283 ? -24.953 4.883 -8.188 1 98.12 283 ASP A N 1
ATOM 2120 C CA . ASP A 1 283 ? -25.75 5.84 -8.945 1 98.12 283 ASP A CA 1
ATOM 2121 C C . ASP A 1 283 ? -26.969 5.168 -9.578 1 98.12 283 ASP A C 1
ATOM 2123 O O . ASP A 1 283 ? -27.797 5.828 -10.211 1 98.12 283 ASP A O 1
ATOM 2127 N N . GLY A 1 284 ? -27 3.877 -9.531 1 97.62 284 GLY A N 1
ATOM 2128 C CA . GLY A 1 284 ? -28.25 3.236 -9.938 1 97.62 284 GLY A CA 1
ATOM 2129 C C . GLY A 1 284 ? -28.047 2.217 -11.039 1 97.62 284 GLY A C 1
ATOM 2130 O O . GLY A 1 284 ? -28.984 1.495 -11.398 1 97.62 284 GLY A O 1
ATOM 2131 N N . LYS A 1 285 ? -26.875 2.062 -11.617 1 97.81 285 LYS A N 1
ATOM 2132 C CA . LYS A 1 285 ? -26.656 1.061 -12.664 1 97.81 285 LYS A CA 1
ATOM 2133 C C . LYS A 1 285 ? -26.734 -0.352 -12.086 1 97.81 285 LYS A C 1
ATOM 2135 O O . LYS A 1 285 ? -26.312 -0.593 -10.953 1 97.81 285 LYS A O 1
ATOM 2140 N N . LYS A 1 286 ? -27.203 -1.249 -12.867 1 97 286 LYS A N 1
ATOM 2141 C CA . LYS A 1 286 ? -27.312 -2.65 -12.469 1 97 286 LYS A CA 1
ATOM 2142 C C . LYS A 1 286 ? -26.062 -3.428 -12.859 1 97 286 LYS A C 1
ATOM 2144 O O . LYS A 1 286 ? -25.656 -3.434 -14.031 1 97 286 LYS A O 1
ATOM 2149 N N . PRO A 1 287 ? -25.453 -4.133 -11.883 1 97.75 287 PRO A N 1
ATOM 2150 C CA . PRO A 1 287 ? -24.234 -4.875 -12.195 1 97.75 287 PRO A CA 1
ATOM 2151 C C . PRO A 1 287 ? -24.406 -5.82 -13.383 1 97.75 287 PRO A C 1
ATOM 2153 O O . PRO A 1 287 ? -23.516 -5.926 -14.227 1 97.75 287 PRO A O 1
ATOM 2156 N N . GLY A 1 288 ? -25.578 -6.453 -13.469 1 96.25 288 GLY A N 1
ATOM 2157 C CA . GLY A 1 288 ? -25.828 -7.445 -14.508 1 96.25 288 GLY A CA 1
ATOM 2158 C C . GLY A 1 288 ? -25.766 -6.871 -15.906 1 96.25 288 GLY A C 1
ATOM 2159 O O . GLY A 1 288 ? -25.578 -7.613 -16.875 1 96.25 288 GLY A O 1
ATOM 2160 N N . ASN A 1 289 ? -25.859 -5.582 -16.031 1 96.25 289 ASN A N 1
ATOM 2161 C CA . ASN A 1 289 ? -25.844 -4.914 -17.328 1 96.25 289 ASN A CA 1
ATOM 2162 C C . ASN A 1 289 ? -24.516 -4.223 -17.594 1 96.25 289 ASN A C 1
ATOM 2164 O O . ASN A 1 289 ? -24.359 -3.506 -18.578 1 96.25 289 ASN A O 1
ATOM 2168 N N . MET A 1 290 ? -23.594 -4.41 -16.703 1 98.12 290 MET A N 1
ATOM 2169 C CA . MET A 1 290 ? -22.281 -3.793 -16.844 1 98.12 290 MET A CA 1
ATOM 2170 C C . MET A 1 290 ? -21.234 -4.824 -17.266 1 98.12 290 MET A C 1
ATOM 2172 O O . MET A 1 290 ? -20.891 -5.719 -16.5 1 98.12 290 MET A O 1
ATOM 2176 N N . ALA A 1 291 ? -20.781 -4.66 -18.516 1 98.31 291 ALA A N 1
ATOM 2177 C CA . ALA A 1 291 ? -19.688 -5.527 -18.953 1 98.31 291 ALA A CA 1
ATOM 2178 C C . ALA A 1 291 ? -18.484 -5.402 -18.016 1 98.31 291 ALA A C 1
ATOM 2180 O O . ALA A 1 291 ? -18.234 -4.34 -17.453 1 98.31 291 ALA A O 1
ATOM 2181 N N . LEU A 1 292 ? -17.797 -6.543 -17.859 1 98.25 292 LEU A N 1
ATOM 2182 C CA . LEU A 1 292 ? -16.547 -6.445 -17.125 1 98.25 292 LEU A CA 1
ATOM 2183 C C . LEU A 1 292 ? -15.547 -5.555 -17.859 1 98.25 292 LEU A C 1
ATOM 2185 O O . LEU A 1 292 ? -15.625 -5.414 -19.078 1 98.25 292 LEU A O 1
ATOM 2189 N N . ARG A 1 293 ? -14.711 -4.895 -17.125 1 98 293 ARG A N 1
ATOM 2190 C CA . ARG A 1 293 ? -13.727 -3.975 -17.672 1 98 293 ARG A CA 1
ATOM 2191 C C . ARG A 1 293 ? -12.305 -4.473 -17.406 1 98 293 ARG A C 1
ATOM 2193 O O . ARG A 1 293 ? -12.102 -5.406 -16.625 1 98 293 ARG A O 1
ATOM 2200 N N . TYR A 1 294 ? -11.328 -3.959 -18.172 1 95.38 294 TYR A N 1
ATOM 2201 C CA . TYR A 1 294 ? -9.914 -4.324 -18.078 1 95.38 294 TYR A CA 1
ATOM 2202 C C . TYR A 1 294 ? -9.023 -3.096 -18.219 1 95.38 294 TYR A C 1
ATOM 2204 O O . TYR A 1 294 ? -9.445 -2.068 -18.75 1 95.38 294 TYR A O 1
ATOM 2212 N N . VAL A 1 295 ? -7.875 -3.223 -17.578 1 93.12 295 VAL A N 1
ATOM 2213 C CA . VAL A 1 295 ? -6.793 -2.299 -17.906 1 93.12 295 VAL A CA 1
ATOM 2214 C C . VAL A 1 295 ? -5.961 -2.865 -19.047 1 93.12 295 VAL A C 1
ATOM 2216 O O . VAL A 1 295 ? -5.555 -4.027 -19.016 1 93.12 295 VAL A O 1
ATOM 2219 N N . LYS A 1 296 ? -5.719 -2.137 -20.078 1 87.31 296 LYS A N 1
ATOM 2220 C CA . LYS A 1 296 ? -5.164 -2.709 -21.297 1 87.31 296 LYS A CA 1
ATOM 2221 C C . LYS A 1 296 ? -3.656 -2.494 -21.375 1 87.31 296 LYS A C 1
ATOM 2223 O O . LYS A 1 296 ? -2.92 -3.373 -21.828 1 87.31 296 LYS A O 1
ATOM 2228 N N . LEU A 1 297 ? -3.227 -1.403 -21 1 88.44 297 LEU A N 1
ATOM 2229 C CA . LEU A 1 297 ? -1.844 -1.053 -21.297 1 88.44 297 LEU A CA 1
ATOM 2230 C C . LEU A 1 297 ? -0.906 -1.503 -20.188 1 88.44 297 LEU A C 1
ATOM 2232 O O . LEU A 1 297 ? -1.071 -1.102 -19.031 1 88.44 297 LEU A O 1
ATOM 2236 N N . GLY A 1 298 ? 0.002 -2.453 -20.594 1 93.44 298 GLY A N 1
ATOM 2237 C CA . GLY A 1 298 ? 1.083 -2.789 -19.688 1 93.44 298 GLY A CA 1
ATOM 2238 C C . GLY A 1 298 ? 2.26 -1.838 -19.781 1 93.44 298 GLY A C 1
ATOM 2239 O O . GLY A 1 298 ? 2.48 -1.214 -20.812 1 93.44 298 GLY A O 1
ATOM 2240 N N . GLN A 1 299 ? 2.924 -1.655 -18.703 1 96.56 299 GLN A N 1
ATOM 2241 C CA . GLN A 1 299 ? 4.133 -0.841 -18.641 1 96.56 299 GLN A CA 1
ATOM 2242 C C . GLN A 1 299 ? 5.328 -1.664 -18.156 1 96.56 299 GLN A C 1
ATOM 2244 O O . GLN A 1 299 ? 5.172 -2.59 -17.359 1 96.56 299 GLN A O 1
ATOM 2249 N N . THR A 1 300 ? 6.535 -1.256 -18.688 1 98.12 300 THR A N 1
ATOM 2250 C CA . THR A 1 300 ? 7.758 -1.966 -18.328 1 98.12 300 THR A CA 1
ATOM 2251 C C . THR A 1 300 ? 8.406 -1.332 -17.109 1 98.12 300 THR A C 1
ATOM 2253 O O . THR A 1 300 ? 8.641 -0.122 -17.078 1 98.12 300 THR A O 1
ATOM 2256 N N . HIS A 1 301 ? 8.656 -2.107 -16.125 1 98.19 301 HIS A N 1
ATOM 2257 C CA . HIS A 1 301 ? 9.32 -1.663 -14.906 1 98.19 301 HIS A CA 1
ATOM 2258 C C . HIS A 1 301 ? 10.578 -2.486 -14.625 1 98.19 301 HIS A C 1
ATOM 2260 O O . HIS A 1 301 ? 10.547 -3.715 -14.711 1 98.19 301 HIS A O 1
ATOM 2266 N N . ILE A 1 302 ? 11.672 -1.751 -14.32 1 98.69 302 ILE A N 1
ATOM 2267 C CA . ILE A 1 302 ? 12.953 -2.416 -14.141 1 98.69 302 ILE A CA 1
ATOM 2268 C C . ILE A 1 302 ? 13.633 -1.906 -12.875 1 98.69 302 ILE A C 1
ATOM 2270 O O . ILE A 1 302 ? 13.633 -0.703 -12.602 1 98.69 302 ILE A O 1
ATOM 2274 N N . ASN A 1 303 ? 14.055 -2.84 -12.07 1 98.19 303 ASN A N 1
ATOM 2275 C CA . ASN A 1 303 ? 14.906 -2.535 -10.922 1 98.19 303 ASN A CA 1
ATOM 2276 C C . ASN A 1 303 ? 16.391 -2.658 -11.266 1 98.19 303 ASN A C 1
ATOM 2278 O O . ASN A 1 303 ? 17.031 -3.643 -10.906 1 98.19 303 ASN A O 1
ATOM 2282 N N . LEU A 1 304 ? 16.906 -1.575 -11.883 1 97.75 304 LEU A N 1
ATOM 2283 C CA . LEU A 1 304 ? 18.297 -1.574 -12.344 1 97.75 304 LEU A CA 1
ATOM 2284 C C . LEU A 1 304 ? 19.25 -1.681 -11.164 1 97.75 304 LEU A C 1
ATOM 2286 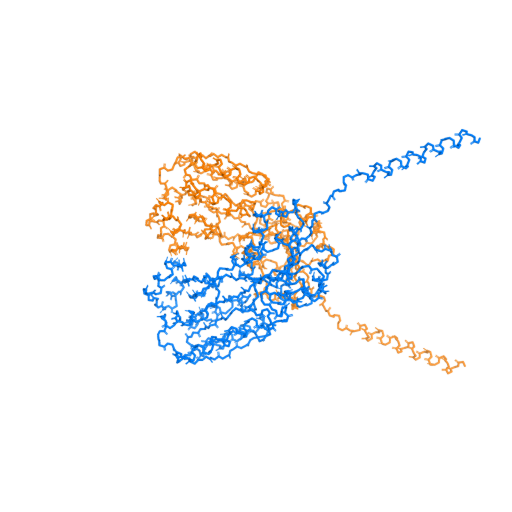O O . LEU A 1 304 ? 20.297 -2.334 -11.258 1 97.75 304 LEU A O 1
ATOM 2290 N N . LYS A 1 305 ? 18.922 -1.044 -10.102 1 95.44 305 LYS A N 1
ATOM 2291 C CA . LYS A 1 305 ? 19.734 -1.092 -8.891 1 95.44 305 LYS A CA 1
ATOM 2292 C C . LYS A 1 305 ? 19.938 -2.527 -8.414 1 95.44 305 LYS A C 1
ATOM 2294 O O . LYS A 1 305 ? 21.062 -2.959 -8.164 1 95.44 305 LYS A O 1
ATOM 2299 N N . HIS A 1 306 ? 18.844 -3.291 -8.305 1 97.19 306 HIS A N 1
ATOM 2300 C CA . HIS A 1 306 ? 18.906 -4.664 -7.82 1 97.19 306 HIS A CA 1
ATOM 2301 C C . HIS A 1 306 ? 19.594 -5.578 -8.844 1 97.19 306 HIS A C 1
ATOM 2303 O O . HIS A 1 306 ? 20.297 -6.508 -8.469 1 97.19 306 HIS A O 1
ATOM 2309 N N . ALA A 1 307 ? 19.297 -5.34 -10.133 1 98.5 307 ALA A N 1
ATOM 2310 C CA . ALA A 1 307 ? 19.984 -6.098 -11.172 1 98.5 307 ALA A CA 1
ATOM 2311 C C . ALA A 1 307 ? 21.5 -5.992 -11.023 1 98.5 307 ALA A C 1
ATOM 2313 O O . ALA A 1 307 ? 22.203 -6.996 -11.102 1 98.5 307 ALA A O 1
ATOM 2314 N N . LYS A 1 308 ? 22 -4.816 -10.758 1 96.81 308 LYS A N 1
ATOM 2315 C CA . LYS A 1 308 ? 23.422 -4.594 -10.562 1 96.81 308 LYS A CA 1
ATOM 2316 C C . LYS A 1 308 ? 23.938 -5.359 -9.352 1 96.81 308 LYS A C 1
ATOM 2318 O O . LYS A 1 308 ? 25.031 -5.941 -9.398 1 96.81 308 LYS A O 1
ATOM 2323 N N . GLU A 1 309 ? 23.141 -5.355 -8.32 1 96.5 309 GLU A N 1
ATOM 2324 C CA . GLU A 1 309 ? 23.531 -6.078 -7.113 1 96.5 309 GLU A CA 1
ATOM 2325 C C . GLU A 1 309 ? 23.672 -7.57 -7.383 1 96.5 309 GLU A C 1
ATOM 2327 O O . GLU A 1 309 ? 24.5 -8.25 -6.758 1 96.5 309 GLU A O 1
ATOM 2332 N N . LEU A 1 310 ? 22.906 -8.117 -8.352 1 98.06 310 LEU A N 1
ATOM 2333 C CA . LEU A 1 310 ? 22.938 -9.539 -8.68 1 98.06 310 LEU A CA 1
ATOM 2334 C C . LEU A 1 310 ? 23.953 -9.82 -9.789 1 98.06 310 LEU A C 1
ATOM 2336 O O . LEU A 1 310 ? 24.141 -10.977 -10.188 1 98.06 310 LEU A O 1
ATOM 2340 N N . GLY A 1 311 ? 24.531 -8.789 -10.344 1 97.5 311 GLY A N 1
ATOM 2341 C CA . GLY A 1 311 ? 25.469 -8.953 -11.453 1 97.5 311 GLY A CA 1
ATOM 2342 C C . GLY A 1 311 ? 24.781 -9.211 -12.773 1 97.5 311 GLY A C 1
ATOM 2343 O O . GLY A 1 311 ? 25.359 -9.844 -13.672 1 97.5 311 GLY A O 1
ATOM 2344 N N . LEU A 1 312 ? 23.531 -8.812 -12.859 1 98 312 LEU A N 1
ATOM 2345 C CA . LEU A 1 312 ? 22.75 -9 -14.062 1 98 312 LEU A CA 1
ATOM 2346 C C . LEU A 1 312 ? 22.766 -7.746 -14.93 1 98 312 LEU A C 1
ATOM 2348 O O . LEU A 1 312 ? 22.344 -6.676 -14.492 1 98 312 LEU A O 1
ATOM 2352 N N . ASP A 1 313 ? 23.203 -7.844 -16.141 1 97.19 313 ASP A N 1
ATOM 2353 C CA . ASP A 1 313 ? 23.219 -6.727 -17.078 1 97.19 313 ASP A CA 1
ATOM 2354 C C . ASP A 1 313 ? 21.859 -6.562 -17.75 1 97.19 313 ASP A C 1
ATOM 2356 O O . ASP A 1 313 ? 21.281 -7.527 -18.266 1 97.19 313 ASP A O 1
ATOM 2360 N N . ILE A 1 314 ? 21.391 -5.367 -17.734 1 98.56 314 ILE A N 1
ATOM 2361 C CA . ILE A 1 314 ? 20.141 -5.059 -18.406 1 98.56 314 ILE A CA 1
ATOM 2362 C C . ILE A 1 314 ? 20.422 -4.367 -19.734 1 98.56 314 ILE A C 1
ATOM 2364 O O . ILE A 1 314 ? 21.031 -3.297 -19.766 1 98.56 314 ILE A O 1
ATOM 2368 N N . PRO A 1 315 ? 19.969 -4.941 -20.828 1 98.44 315 PRO A N 1
ATOM 2369 C CA . PRO A 1 315 ? 20.25 -4.352 -22.141 1 98.44 315 PRO A CA 1
ATOM 2370 C C . PRO A 1 315 ? 19.562 -3.006 -22.328 1 98.44 315 PRO A C 1
ATOM 2372 O O . PRO A 1 315 ? 18.469 -2.779 -21.781 1 98.44 315 PRO A O 1
ATOM 2375 N N . LYS A 1 316 ? 20.125 -2.164 -23.188 1 97.5 316 LYS A N 1
ATOM 2376 C CA . LYS A 1 316 ? 19.609 -0.837 -23.484 1 97.5 316 LYS A CA 1
ATOM 2377 C C . LYS A 1 316 ? 18.188 -0.923 -24.062 1 97.5 316 LYS A C 1
ATOM 2379 O O . LYS A 1 316 ? 17.359 -0.04 -23.812 1 97.5 316 LYS A O 1
ATOM 2384 N N . THR A 1 317 ? 17.938 -1.95 -24.828 1 97.38 317 THR A N 1
ATOM 2385 C CA . THR A 1 317 ? 16.625 -2.131 -25.422 1 97.38 317 THR A CA 1
ATOM 2386 C C . THR A 1 317 ? 15.555 -2.227 -24.328 1 97.38 317 THR A C 1
ATOM 2388 O O . THR A 1 317 ? 14.477 -1.64 -24.469 1 97.38 317 THR A O 1
ATOM 2391 N N . ALA A 1 318 ? 15.867 -2.998 -23.25 1 97.62 318 ALA A N 1
ATOM 2392 C CA . ALA A 1 318 ? 14.938 -3.109 -22.141 1 97.62 318 ALA A CA 1
ATOM 2393 C C . ALA A 1 318 ? 14.82 -1.787 -21.391 1 97.62 318 ALA A C 1
ATOM 2395 O O . ALA A 1 318 ? 13.719 -1.375 -21.016 1 97.62 318 ALA A O 1
ATOM 2396 N N . LEU A 1 319 ? 15.93 -1.103 -21.188 1 97.5 319 LEU A N 1
ATOM 2397 C CA . LEU A 1 319 ? 15.93 0.177 -20.484 1 97.5 319 LEU A CA 1
ATOM 2398 C C . LEU A 1 319 ? 15.133 1.222 -21.25 1 97.5 319 LEU A C 1
ATOM 2400 O O . LEU A 1 319 ? 14.375 1.997 -20.656 1 97.5 319 LEU A O 1
ATOM 2404 N N . ASN A 1 320 ? 15.242 1.247 -22.578 1 96.25 320 ASN A N 1
ATOM 2405 C CA . ASN A 1 320 ? 14.516 2.184 -23.422 1 96.25 320 ASN A CA 1
ATOM 2406 C C . ASN A 1 320 ? 13.008 1.943 -23.359 1 96.25 320 ASN A C 1
ATOM 2408 O O . ASN A 1 320 ? 12.219 2.893 -23.359 1 96.25 320 ASN A O 1
ATOM 2412 N N . GLN A 1 321 ? 12.703 0.698 -23.328 1 95.44 321 GLN A N 1
ATOM 2413 C CA . GLN A 1 321 ? 11.289 0.357 -23.203 1 95.44 321 GLN A CA 1
ATOM 2414 C C . GLN A 1 321 ? 10.711 0.885 -21.891 1 95.44 321 GLN A C 1
ATOM 2416 O O . GLN A 1 321 ? 9.609 1.446 -21.875 1 95.44 321 GLN A O 1
ATOM 2421 N N . ALA A 1 322 ? 11.375 0.648 -20.781 1 96.5 322 ALA A N 1
ATOM 2422 C CA . ALA A 1 322 ? 10.922 1.097 -19.469 1 96.5 322 ALA A CA 1
ATOM 2423 C C . ALA A 1 322 ? 10.867 2.621 -19.391 1 96.5 322 ALA A C 1
ATOM 2425 O O . ALA A 1 322 ? 9.977 3.189 -18.766 1 96.5 322 ALA A O 1
ATOM 2426 N N . GLN A 1 323 ? 11.82 3.24 -20 1 92.25 323 GLN A N 1
ATOM 2427 C CA . GLN A 1 323 ? 11.875 4.699 -20.016 1 92.25 323 GLN A CA 1
ATOM 2428 C C . GLN A 1 323 ? 10.703 5.293 -20.797 1 92.25 323 GLN A C 1
ATOM 2430 O O . GLN A 1 323 ? 10.141 6.309 -20.391 1 92.25 323 GLN A O 1
ATOM 2435 N N . LYS A 1 324 ? 10.375 4.695 -21.906 1 90.19 324 LYS A N 1
ATOM 2436 C CA . LYS A 1 324 ? 9.297 5.184 -22.766 1 90.19 324 LYS A CA 1
ATOM 2437 C C . LYS A 1 324 ? 7.938 4.973 -22.109 1 90.19 324 LYS A C 1
ATOM 2439 O O . LYS A 1 324 ? 7.098 5.875 -22.094 1 90.19 324 LYS A O 1
ATOM 2444 N N . LYS A 1 325 ? 7.727 3.787 -21.609 1 91.38 325 LYS A N 1
ATOM 2445 C CA . LYS A 1 325 ? 6.457 3.402 -21.016 1 91.38 325 LYS A CA 1
ATOM 2446 C C . LYS A 1 325 ? 6.676 2.586 -19.734 1 91.38 325 LYS A C 1
ATOM 2448 O O . LYS A 1 325 ? 6.574 1.358 -19.766 1 91.38 325 LYS A O 1
ATOM 2453 N N . GLY A 1 326 ? 6.883 3.236 -18.672 1 94.5 326 GLY A N 1
ATOM 2454 C CA . GLY A 1 326 ? 7.129 2.576 -17.406 1 94.5 326 GLY A CA 1
ATOM 2455 C C . GLY A 1 326 ? 8.094 3.336 -16.516 1 94.5 326 GLY A C 1
ATOM 2456 O O . GLY A 1 326 ? 7.984 4.555 -16.375 1 94.5 326 GLY A O 1
ATOM 2457 N N . SER A 1 327 ? 8.938 2.479 -15.75 1 94.12 327 SER A N 1
ATOM 2458 C CA . SER A 1 327 ? 9.859 3.139 -14.836 1 94.12 327 SER A CA 1
ATOM 2459 C C . SER A 1 327 ? 11.102 2.287 -14.594 1 94.12 327 SER A C 1
ATOM 2461 O O . SER A 1 327 ? 11.086 1.077 -14.828 1 94.12 327 SER A O 1
ATOM 2463 N N . ILE A 1 328 ? 12.18 2.996 -14.234 1 96.06 328 ILE A N 1
ATOM 2464 C CA . ILE A 1 328 ? 13.438 2.379 -13.836 1 96.06 328 ILE A CA 1
ATOM 2465 C C . ILE A 1 328 ? 13.805 2.814 -12.422 1 96.06 328 ILE A C 1
ATOM 2467 O O . ILE A 1 328 ? 13.742 4.004 -12.094 1 96.06 328 ILE A O 1
ATOM 2471 N N . ILE A 1 329 ? 14.008 1.827 -11.586 1 93.44 329 ILE A N 1
ATOM 2472 C CA . ILE A 1 329 ? 14.562 2.111 -10.266 1 93.44 329 ILE A CA 1
ATOM 2473 C C . ILE A 1 329 ? 16.094 2.059 -10.32 1 93.44 329 ILE A C 1
ATOM 2475 O O . ILE A 1 329 ? 16.672 1.038 -10.703 1 93.44 329 ILE A O 1
ATOM 2479 N N . LYS A 1 330 ? 16.703 3.203 -9.977 1 93.06 330 LYS A N 1
ATOM 2480 C CA . LYS A 1 330 ? 18.172 3.277 -9.984 1 93.06 330 LYS A CA 1
ATOM 2481 C C . LYS A 1 330 ? 18.703 3.574 -8.586 1 93.06 330 LYS A C 1
ATOM 2483 O O . LYS A 1 330 ? 18.031 4.207 -7.773 1 93.06 330 LYS A O 1
ATOM 2488 N N . MET B 1 1 ? -35.562 -51.188 42.031 1 63.69 1 MET B N 1
ATOM 2489 C CA . MET B 1 1 ? -35 -49.969 42.531 1 63.69 1 MET B CA 1
ATOM 2490 C C . MET B 1 1 ? -33.469 -50 42.438 1 63.69 1 MET B C 1
ATOM 2492 O O . MET B 1 1 ? -32.844 -49 42.031 1 63.69 1 MET B O 1
ATOM 2496 N N . LYS B 1 2 ? -32.938 -51.062 42.594 1 74.88 2 LYS B N 1
ATOM 2497 C CA . LYS B 1 2 ? -31.484 -51.25 42.625 1 74.88 2 LYS B CA 1
ATOM 2498 C C . LYS B 1 2 ? -30.891 -51.25 41.219 1 74.88 2 LYS B C 1
ATOM 2500 O O . LYS B 1 2 ? -29.859 -50.656 40.969 1 74.88 2 LYS B O 1
ATOM 2505 N N . ARG B 1 3 ? -31.594 -51.938 40.312 1 78.94 3 ARG B N 1
ATOM 2506 C CA . ARG B 1 3 ? -31.109 -52 38.938 1 78.94 3 ARG B CA 1
ATOM 2507 C C . ARG B 1 3 ? -31.234 -50.656 38.25 1 78.94 3 ARG B C 1
ATOM 2509 O O . ARG B 1 3 ? -30.359 -50.281 37.469 1 78.94 3 ARG B O 1
ATOM 2516 N N . LEU B 1 4 ? -32.281 -49.969 38.562 1 72.31 4 LEU B N 1
ATOM 2517 C CA . LEU B 1 4 ? -32.5 -48.656 38.031 1 72.31 4 LEU B CA 1
ATOM 2518 C C . LEU B 1 4 ? -31.516 -47.656 38.594 1 72.31 4 LEU B C 1
ATOM 2520 O O . LEU B 1 4 ? -30.969 -46.812 37.875 1 72.31 4 LEU B O 1
ATOM 2524 N N . ILE B 1 5 ? -31.203 -47.812 39.844 1 76.56 5 ILE B N 1
ATOM 2525 C CA . ILE B 1 5 ? -30.25 -46.969 40.531 1 76.56 5 ILE B CA 1
ATOM 2526 C C . ILE B 1 5 ? -28.844 -47.219 39.969 1 76.56 5 ILE B C 1
ATOM 2528 O O . ILE B 1 5 ? -28.078 -46.281 39.75 1 76.56 5 ILE B O 1
ATOM 2532 N N . ALA B 1 6 ? -28.562 -48.469 39.625 1 78.56 6 ALA B N 1
ATOM 2533 C CA . ALA B 1 6 ? -27.266 -48.812 39.062 1 78.56 6 ALA B CA 1
ATOM 2534 C C . ALA B 1 6 ? -27.109 -48.25 37.656 1 78.56 6 ALA B C 1
ATOM 2536 O O . ALA B 1 6 ? -26.047 -47.75 37.281 1 78.56 6 ALA B O 1
ATOM 2537 N N . ALA B 1 7 ? -28.156 -48.312 36.875 1 77.06 7 ALA B N 1
ATOM 2538 C CA . ALA B 1 7 ? -28.141 -47.781 35.5 1 77.06 7 ALA B CA 1
ATOM 2539 C C . ALA B 1 7 ? -28.031 -46.25 35.5 1 77.06 7 ALA B C 1
ATOM 2541 O O . ALA B 1 7 ? -27.266 -45.688 34.719 1 77.06 7 ALA B O 1
ATOM 2542 N N . ILE B 1 8 ? -28.703 -45.656 36.438 1 77.44 8 ILE B N 1
ATOM 2543 C CA . ILE B 1 8 ? -28.656 -44.219 36.562 1 77.44 8 ILE B CA 1
ATOM 2544 C C . ILE B 1 8 ? -27.281 -43.781 37.062 1 77.44 8 ILE B C 1
ATOM 2546 O O . ILE B 1 8 ? -26.703 -42.812 36.531 1 77.44 8 ILE B O 1
ATOM 2550 N N . SER B 1 9 ? -26.75 -44.562 37.906 1 77 9 SER B N 1
ATOM 2551 C CA . SER B 1 9 ? -25.422 -44.25 38.406 1 77 9 SER B CA 1
ATOM 2552 C C . SER B 1 9 ? -24.359 -44.406 37.312 1 77 9 SER B C 1
ATOM 2554 O O . SER B 1 9 ? -23.453 -43.594 37.219 1 77 9 SER B O 1
ATOM 2556 N N . ALA B 1 10 ? -24.484 -45.438 36.594 1 78.19 10 ALA B N 1
ATOM 2557 C CA . ALA B 1 10 ? -23.562 -45.656 35.469 1 78.19 10 ALA B CA 1
ATOM 2558 C C . ALA B 1 10 ? -23.688 -44.562 34.406 1 78.19 10 ALA B C 1
ATOM 2560 O O . ALA B 1 10 ? -22.688 -44.094 33.875 1 78.19 10 ALA B O 1
ATOM 2561 N N . LEU B 1 11 ? -24.859 -44.188 34.156 1 77.06 11 LEU B N 1
ATOM 2562 C CA . LEU B 1 11 ? -25.109 -43.094 33.219 1 77.06 11 LEU B CA 1
ATOM 2563 C C . LEU B 1 11 ? -24.531 -41.781 33.75 1 77.06 11 LEU B C 1
ATOM 2565 O O . LEU B 1 11 ? -23.922 -41 33 1 77.06 11 LEU B O 1
ATOM 2569 N N . VAL B 1 12 ? -24.688 -41.5 35 1 76 12 VAL B N 1
ATOM 2570 C CA . VAL B 1 12 ? -24.141 -40.281 35.625 1 76 12 VAL B CA 1
ATOM 2571 C C . VAL B 1 12 ? -22.609 -40.344 35.562 1 76 12 VAL B C 1
ATOM 2573 O O . VAL B 1 12 ? -21.969 -39.344 35.281 1 76 12 VAL B O 1
ATOM 2576 N N . ILE B 1 13 ? -22.078 -41.5 35.812 1 75.81 13 ILE B N 1
ATOM 2577 C CA . ILE B 1 13 ? -20.625 -41.656 35.75 1 75.81 13 ILE B CA 1
ATOM 2578 C C . ILE B 1 13 ? -20.172 -41.5 34.312 1 75.81 13 ILE B C 1
ATOM 2580 O O . ILE B 1 13 ? -19.156 -40.844 34.031 1 75.81 13 ILE B O 1
ATOM 2584 N N . PHE B 1 14 ? -20.875 -42.094 33.406 1 71.56 14 PHE B N 1
ATOM 2585 C CA . PHE B 1 14 ? -20.578 -41.969 31.969 1 71.56 14 PHE B CA 1
ATOM 2586 C C . PHE B 1 14 ? -20.703 -40.531 31.516 1 71.56 14 PHE B C 1
ATOM 2588 O O . PHE B 1 14 ? -19.828 -40 30.812 1 71.56 14 PHE B O 1
ATOM 2595 N N . LEU B 1 15 ? -21.812 -39.875 31.906 1 70.12 15 LEU B N 1
ATOM 2596 C CA . LEU B 1 15 ? -21.984 -38.469 31.578 1 70.12 15 LEU B CA 1
ATOM 2597 C C . LEU B 1 15 ? -20.938 -37.625 32.25 1 70.12 15 LEU B C 1
ATOM 2599 O O . LEU B 1 15 ? -20.438 -36.656 31.688 1 70.12 15 LEU B O 1
ATOM 2603 N N . GLY B 1 16 ? -20.594 -37.938 33.438 1 67.56 16 GLY B N 1
ATOM 2604 C CA . GLY B 1 16 ? -19.484 -37.312 34.125 1 67.56 16 GLY B CA 1
ATOM 2605 C C . GLY B 1 16 ? -18.156 -37.5 33.438 1 67.56 16 GLY B C 1
ATOM 2606 O O . GLY B 1 16 ? -17.375 -36.562 33.281 1 67.56 16 GLY B O 1
ATOM 2607 N N . TYR B 1 17 ? -17.875 -38.719 33.094 1 63.59 17 TYR B N 1
ATOM 2608 C CA . TYR B 1 17 ? -16.672 -39.062 32.344 1 63.59 17 TYR B CA 1
ATOM 2609 C C . TYR B 1 17 ? -16.703 -38.406 30.953 1 63.59 17 TYR B C 1
ATOM 2611 O O . TYR B 1 17 ? -15.688 -37.844 30.5 1 63.59 17 TYR B O 1
ATOM 2619 N N . ALA B 1 18 ? -17.797 -38.531 30.234 1 61 18 ALA B N 1
ATOM 2620 C CA . ALA B 1 18 ? -17.953 -37.844 28.953 1 61 18 ALA B CA 1
ATOM 2621 C C . ALA B 1 18 ? -17.797 -36.344 29.094 1 61 18 ALA B C 1
ATOM 2623 O O . ALA B 1 18 ? -17.203 -35.688 28.234 1 61 18 ALA B O 1
ATOM 2624 N N . PHE B 1 19 ? -18.375 -35.812 30.172 1 56.75 19 PHE B N 1
ATOM 2625 C CA . PHE B 1 19 ? -18.219 -34.406 30.469 1 56.75 19 PHE B CA 1
ATOM 2626 C C . PHE B 1 19 ? -16.766 -34.062 30.797 1 56.75 19 PHE B C 1
ATOM 2628 O O . PHE B 1 19 ? -16.234 -33.062 30.344 1 56.75 19 PHE B O 1
ATOM 2635 N N . ILE B 1 20 ? -16.188 -34.906 31.609 1 53.09 20 ILE B N 1
ATOM 2636 C CA . ILE B 1 20 ? -14.781 -34.719 31.953 1 53.09 20 ILE B CA 1
ATOM 2637 C C . ILE B 1 20 ? -13.906 -34.969 30.719 1 53.09 20 ILE B C 1
ATOM 2639 O O . ILE B 1 20 ? -12.953 -34.219 30.469 1 53.09 20 ILE B O 1
ATOM 2643 N N . TYR B 1 21 ? -14.133 -36.031 30 1 50.31 21 TYR B N 1
ATOM 2644 C CA . TYR B 1 21 ? -13.375 -36.344 28.797 1 50.31 21 TYR B CA 1
ATOM 2645 C C . TYR B 1 21 ? -13.68 -35.312 27.688 1 50.31 21 TYR B C 1
ATOM 2647 O O . TYR B 1 21 ? -12.812 -35 26.875 1 50.31 21 TYR B O 1
ATOM 2655 N N . GLU B 1 22 ? -14.977 -35.062 27.5 1 46.53 22 GLU B N 1
ATOM 2656 C CA . GLU B 1 22 ? -15.258 -33.969 26.562 1 46.53 22 GLU B CA 1
ATOM 2657 C C . GLU B 1 22 ? -14.57 -32.688 27 1 46.53 22 GLU B C 1
ATOM 2659 O O . GLU B 1 22 ? -14.227 -31.844 26.156 1 46.53 22 GLU B O 1
ATOM 2664 N N . SER B 1 23 ? -14.531 -32.562 28.359 1 42.62 23 SER B N 1
ATOM 2665 C CA . SER B 1 23 ? -13.852 -31.359 28.797 1 42.62 23 SER B CA 1
ATOM 2666 C C . SER B 1 23 ? -12.375 -31.391 28.422 1 42.62 23 SER B C 1
ATOM 2668 O O . SER B 1 23 ? -11.672 -30.391 28.547 1 42.62 23 SER B O 1
ATOM 2670 N N . LYS B 1 24 ? -11.789 -32.594 28.453 1 39.75 24 LYS B N 1
ATOM 2671 C CA . LYS B 1 24 ? -10.414 -32.594 27.969 1 39.75 24 LYS B CA 1
ATOM 2672 C C . LYS B 1 24 ? -10.367 -32.281 26.469 1 39.75 24 LYS B C 1
ATOM 2674 O O . LYS B 1 24 ? -9.867 -33.094 25.688 1 39.75 24 LYS B O 1
ATOM 2679 N N . GLN B 1 25 ? -11.484 -32.125 25.812 1 37.38 25 GLN B N 1
ATOM 2680 C CA . GLN B 1 25 ? -11.234 -31.562 24.5 1 37.38 25 GLN B CA 1
ATOM 2681 C C . GLN B 1 25 ? -10.023 -30.641 24.516 1 37.38 25 GLN B C 1
ATOM 2683 O O . GLN B 1 25 ? -9.758 -29.969 25.516 1 37.38 25 GLN B O 1
ATOM 2688 N N . GLU B 1 26 ? -9.047 -30.922 23.688 1 38.34 26 GLU B N 1
ATOM 2689 C CA . GLU B 1 26 ? -7.918 -30.031 23.391 1 38.34 26 GLU B CA 1
ATOM 2690 C C . GLU B 1 26 ? -8.289 -28.578 23.625 1 38.34 26 GLU B C 1
ATOM 2692 O O . GLU B 1 26 ? -9.219 -28.062 23.016 1 38.34 26 GLU B O 1
ATOM 2697 N N . THR B 1 27 ? -8.422 -28.062 24.781 1 38.22 27 THR B N 1
ATOM 2698 C CA . THR B 1 27 ? -8.406 -26.609 24.922 1 38.22 27 THR B CA 1
ATOM 2699 C C . THR B 1 27 ? -7.73 -25.953 23.719 1 38.22 27 THR B C 1
ATOM 2701 O O . THR B 1 27 ? -6.52 -26.078 23.531 1 38.22 27 THR B O 1
ATOM 2704 N N . LYS B 1 28 ? -8.172 -26.25 22.562 1 44.12 28 LYS B N 1
ATOM 2705 C CA . LYS B 1 28 ? -7.66 -25.438 21.469 1 44.12 28 LYS B CA 1
ATOM 2706 C C . LYS B 1 28 ? -7.125 -24.109 21.969 1 44.12 28 LYS B C 1
ATOM 2708 O O . LYS B 1 28 ? -7.875 -23.297 22.531 1 44.12 28 LYS B O 1
ATOM 2713 N N . GLN B 1 29 ? -5.996 -24.094 22.562 1 54.56 29 GLN B N 1
ATOM 2714 C CA . GLN B 1 29 ? -5.344 -22.859 22.969 1 54.56 29 GLN B CA 1
ATOM 2715 C C . GLN B 1 29 ? -5.742 -21.688 22.062 1 54.56 29 GLN B C 1
ATOM 2717 O O . GLN B 1 29 ? -5.531 -21.734 20.859 1 54.56 29 GLN B O 1
ATOM 2722 N N . GLU B 1 30 ? -6.793 -20.906 22.453 1 77.56 30 GLU B N 1
ATOM 2723 C CA . GLU B 1 30 ? -7.281 -19.75 21.719 1 77.56 30 GLU B CA 1
ATOM 2724 C C . GLU B 1 30 ? -6.129 -18.859 21.25 1 77.56 30 GLU B C 1
ATOM 2726 O O . GLU B 1 30 ? -5.258 -18.5 22.047 1 77.56 30 GLU B O 1
ATOM 2731 N N . LYS B 1 31 ? -5.781 -18.844 19.984 1 90.81 31 LYS B N 1
ATOM 2732 C CA . LYS B 1 31 ? -4.766 -17.969 19.406 1 90.81 31 LYS B CA 1
ATOM 2733 C C . LYS B 1 31 ? -4.906 -16.531 19.938 1 90.81 31 LYS B C 1
ATOM 2735 O O . LYS B 1 31 ? -6.012 -15.992 19.969 1 90.81 31 LYS B O 1
ATOM 2740 N N . PRO B 1 32 ? -3.789 -16.047 20.484 1 96 32 PRO B N 1
ATOM 2741 C CA . PRO B 1 32 ? -3.896 -14.648 20.891 1 96 32 PRO B CA 1
ATOM 2742 C C . PRO B 1 32 ? -4.305 -13.734 19.734 1 96 32 PRO B C 1
ATOM 2744 O O . PRO B 1 32 ? -3.92 -13.977 18.578 1 96 32 PRO B O 1
ATOM 2747 N N . THR B 1 33 ? -5.059 -12.688 20.062 1 96.06 33 THR B N 1
ATOM 2748 C CA . THR B 1 33 ? -5.496 -11.727 19.062 1 96.06 33 THR B CA 1
ATOM 2749 C C . THR B 1 33 ? -4.543 -10.539 19 1 96.06 33 THR B C 1
ATOM 2751 O O . THR B 1 33 ? -4.242 -9.922 20.031 1 96.06 33 THR B O 1
ATOM 2754 N N . VAL B 1 34 ? -4.02 -10.297 17.828 1 97.69 34 VAL B N 1
ATOM 2755 C CA . VAL B 1 34 ? -3.33 -9.047 17.516 1 97.69 34 VAL B CA 1
ATOM 2756 C C . VAL B 1 34 ? -4.258 -8.133 16.719 1 97.69 34 VAL B C 1
ATOM 2758 O O . VAL B 1 34 ? -4.746 -8.516 15.656 1 97.69 34 VAL B O 1
ATOM 2761 N N . ALA B 1 35 ? -4.512 -6.949 17.312 1 97.81 35 ALA B N 1
ATOM 2762 C CA . ALA B 1 35 ? -5.414 -6.012 16.641 1 97.81 35 ALA B CA 1
ATOM 2763 C C . ALA B 1 35 ? -4.641 -4.832 16.062 1 97.81 35 ALA B C 1
ATOM 2765 O O . ALA B 1 35 ? -3.762 -4.27 16.719 1 97.81 35 ALA B O 1
ATOM 2766 N N . ILE B 1 36 ? -4.898 -4.508 14.797 1 97.94 36 ILE B N 1
ATOM 2767 C CA . ILE B 1 36 ? -4.289 -3.359 14.141 1 97.94 36 ILE B CA 1
ATOM 2768 C C . ILE B 1 36 ? -5.371 -2.373 13.711 1 97.94 36 ILE B C 1
ATOM 2770 O O . ILE B 1 36 ? -6.305 -2.742 12.992 1 97.94 36 ILE B O 1
ATOM 2774 N N . LEU B 1 37 ? -5.297 -1.144 14.219 1 97.81 37 LEU B N 1
ATOM 2775 C CA . LEU B 1 37 ? -6.184 -0.053 13.82 1 97.81 37 LEU B CA 1
ATOM 2776 C C . LEU B 1 37 ? -5.434 0.975 12.977 1 97.81 37 LEU B C 1
ATOM 2778 O O . LEU B 1 37 ? -4.496 1.612 13.461 1 97.81 37 LEU B O 1
ATOM 2782 N N . GLN B 1 38 ? -5.801 1.035 11.719 1 96.44 38 GLN B N 1
ATOM 2783 C CA . GLN B 1 38 ? -5.223 2.029 10.82 1 96.44 38 GLN B CA 1
ATOM 2784 C C . GLN B 1 38 ? -6.145 3.234 10.664 1 96.44 38 GLN B C 1
ATOM 2786 O O . GLN B 1 38 ? -7.363 3.078 10.547 1 96.44 38 GLN B O 1
ATOM 2791 N N . LEU B 1 39 ? -5.598 4.434 10.672 1 94.75 39 LEU B N 1
ATOM 2792 C CA . LEU B 1 39 ? -6.383 5.66 10.609 1 94.75 39 LEU B CA 1
ATOM 2793 C C . LEU B 1 39 ? -7.141 5.75 9.289 1 94.75 39 LEU B C 1
ATOM 2795 O O . LEU B 1 39 ? -8.352 5.965 9.273 1 94.75 39 LEU B O 1
ATOM 2799 N N . MET B 1 40 ? -6.434 5.602 8.211 1 91.75 40 MET B N 1
ATOM 2800 C CA . MET B 1 40 ? -7.035 5.73 6.883 1 91.75 40 MET B CA 1
ATOM 2801 C C . MET B 1 40 ? -6.129 5.129 5.816 1 91.75 40 MET B C 1
ATOM 2803 O O . MET B 1 40 ? -5.047 4.625 6.125 1 91.75 40 MET B O 1
ATOM 2807 N N . THR B 1 41 ? -6.703 5.203 4.594 1 89.94 41 THR B N 1
ATOM 2808 C CA . THR B 1 41 ? -5.973 4.574 3.498 1 89.94 41 THR B CA 1
ATOM 2809 C C . THR B 1 41 ? -5.07 5.582 2.797 1 89.94 41 THR B C 1
ATOM 2811 O O . THR B 1 41 ? -5.539 6.629 2.34 1 89.94 41 THR B O 1
ATOM 2814 N N . HIS B 1 42 ? -3.816 5.324 2.672 1 91.81 42 HIS B N 1
ATOM 2815 C CA . HIS B 1 42 ? -2.826 5.891 1.762 1 91.81 42 HIS B CA 1
ATOM 2816 C C . HIS B 1 42 ? -1.535 5.078 1.782 1 91.81 42 HIS B C 1
ATOM 2818 O O . HIS B 1 42 ? -1.3 4.301 2.709 1 91.81 42 HIS B O 1
ATOM 2824 N N . PRO B 1 43 ? -0.637 5.227 0.788 1 90.88 43 PRO B N 1
ATOM 2825 C CA . PRO B 1 43 ? 0.484 4.305 0.59 1 90.88 43 PRO B CA 1
ATOM 2826 C C . PRO B 1 43 ? 1.425 4.254 1.792 1 90.88 43 PRO B C 1
ATOM 2828 O O . PRO B 1 43 ? 1.948 3.188 2.125 1 90.88 43 PRO B O 1
ATOM 2831 N N . ALA B 1 44 ? 1.67 5.332 2.441 1 94.75 44 ALA B N 1
ATOM 2832 C CA . ALA B 1 44 ? 2.59 5.348 3.574 1 94.75 44 ALA B CA 1
ATOM 2833 C C . ALA B 1 44 ? 2.08 4.461 4.707 1 94.75 44 ALA B C 1
ATOM 2835 O O . ALA B 1 44 ? 2.822 3.633 5.238 1 94.75 44 ALA B O 1
ATOM 2836 N N . LEU B 1 45 ? 0.81 4.562 5.086 1 96.56 45 LEU B N 1
ATOM 2837 C CA . LEU B 1 45 ? 0.242 3.766 6.164 1 96.56 45 LEU B CA 1
ATOM 2838 C C . LEU B 1 45 ? 0.131 2.301 5.758 1 96.56 45 LEU B C 1
ATOM 2840 O O . LEU B 1 45 ? 0.306 1.407 6.59 1 96.56 45 LEU B O 1
ATOM 2844 N N . ASP B 1 46 ? -0.147 2.096 4.504 1 92.44 46 ASP B N 1
ATOM 2845 C CA . ASP B 1 46 ? -0.184 0.726 4.004 1 92.44 46 ASP B CA 1
ATOM 2846 C C . ASP B 1 46 ? 1.183 0.057 4.129 1 92.44 46 ASP B C 1
ATOM 2848 O O . ASP B 1 46 ? 1.271 -1.123 4.477 1 92.44 46 ASP B O 1
ATOM 2852 N N . SER B 1 47 ? 2.191 0.845 3.787 1 92.38 47 SER B N 1
ATOM 2853 C CA . SER B 1 47 ? 3.549 0.321 3.896 1 92.38 47 SER B CA 1
ATOM 2854 C C . SER B 1 47 ? 3.895 -0.027 5.34 1 92.38 47 SER B C 1
ATOM 2856 O O . SER B 1 47 ? 4.559 -1.031 5.602 1 92.38 47 SER B O 1
ATOM 2858 N N . ILE B 1 48 ? 3.461 0.774 6.254 1 96.44 48 ILE B N 1
ATOM 2859 C CA . ILE B 1 48 ? 3.678 0.501 7.672 1 96.44 48 ILE B CA 1
ATOM 2860 C C . ILE B 1 48 ? 2.945 -0.778 8.07 1 96.44 48 ILE B C 1
ATOM 2862 O O . ILE B 1 48 ? 3.516 -1.648 8.727 1 96.44 48 ILE B O 1
ATOM 2866 N N . HIS B 1 49 ? 1.683 -0.916 7.66 1 95.62 49 HIS B N 1
ATOM 2867 C CA . HIS B 1 49 ? 0.911 -2.125 7.922 1 95.62 49 HIS B CA 1
ATOM 2868 C C . HIS B 1 49 ? 1.623 -3.361 7.379 1 95.62 49 HIS B C 1
ATOM 2870 O O . HIS B 1 49 ? 1.737 -4.371 8.078 1 95.62 49 HIS B O 1
ATOM 2876 N N . HIS B 1 50 ? 2.113 -3.242 6.191 1 90.06 50 HIS B N 1
ATOM 2877 C CA . HIS B 1 50 ? 2.832 -4.348 5.57 1 90.06 50 HIS B CA 1
ATOM 2878 C C . HIS B 1 50 ? 4.051 -4.75 6.398 1 90.06 50 HIS B C 1
ATOM 2880 O O . HIS B 1 50 ? 4.27 -5.934 6.652 1 90.06 50 HIS B O 1
ATOM 2886 N N . GLY B 1 51 ? 4.844 -3.768 6.801 1 93.69 51 GLY B N 1
ATOM 2887 C CA . GLY B 1 51 ? 5.996 -4.035 7.645 1 93.69 51 GLY B CA 1
ATOM 2888 C C . GLY B 1 51 ? 5.637 -4.715 8.953 1 93.69 51 GLY B C 1
ATOM 2889 O O . GLY B 1 51 ? 6.336 -5.621 9.398 1 93.69 51 GLY B O 1
ATOM 2890 N N . ILE B 1 52 ? 4.539 -4.273 9.555 1 97.06 52 ILE B N 1
ATOM 2891 C CA . ILE B 1 52 ? 4.074 -4.863 10.805 1 97.06 52 ILE B CA 1
ATOM 2892 C C . ILE B 1 52 ? 3.789 -6.348 10.602 1 97.06 52 ILE B C 1
ATOM 2894 O O . ILE B 1 52 ? 4.289 -7.191 11.359 1 97.06 52 ILE B O 1
ATOM 2898 N N . VAL B 1 53 ? 3.021 -6.652 9.594 1 92.69 53 VAL B N 1
ATOM 2899 C CA . VAL B 1 53 ? 2.584 -8.023 9.367 1 92.69 53 VAL B CA 1
ATOM 2900 C C . VAL B 1 53 ? 3.789 -8.906 9.031 1 92.69 53 VAL B C 1
ATOM 2902 O O . VAL B 1 53 ? 3.914 -10.016 9.547 1 92.69 53 VAL B O 1
ATOM 2905 N N . ASP B 1 54 ? 4.711 -8.383 8.203 1 90.06 54 ASP B N 1
ATOM 2906 C CA . ASP B 1 54 ? 5.906 -9.148 7.859 1 90.06 54 ASP B CA 1
ATOM 2907 C C . ASP B 1 54 ? 6.746 -9.445 9.102 1 90.06 54 ASP B C 1
ATOM 2909 O O . ASP B 1 54 ? 7.227 -10.57 9.273 1 90.06 54 ASP B O 1
ATOM 2913 N N . ALA B 1 55 ? 6.922 -8.43 9.922 1 95.25 55 ALA B N 1
ATOM 2914 C CA . ALA B 1 55 ? 7.734 -8.617 11.125 1 95.25 55 ALA B CA 1
ATOM 2915 C C . ALA B 1 55 ? 7.086 -9.617 12.078 1 95.25 55 ALA B C 1
ATOM 2917 O O . ALA B 1 55 ? 7.777 -10.414 12.711 1 95.25 55 ALA B O 1
ATOM 2918 N N . LEU B 1 56 ? 5.766 -9.602 12.242 1 95.19 56 LEU B N 1
ATOM 2919 C CA . LEU B 1 56 ? 5.066 -10.594 13.047 1 95.19 56 LEU B CA 1
ATOM 2920 C C . LEU B 1 56 ? 5.332 -12 12.523 1 95.19 56 LEU B C 1
ATOM 2922 O O . LEU B 1 56 ? 5.738 -12.891 13.281 1 95.19 56 LEU B O 1
ATOM 2926 N N . LYS B 1 57 ? 5.152 -12.172 11.219 1 88.69 57 LYS B N 1
ATOM 2927 C CA . LYS B 1 57 ? 5.391 -13.477 10.602 1 88.69 57 LYS B CA 1
ATOM 2928 C C . LYS B 1 57 ? 6.824 -13.938 10.836 1 88.69 57 LYS B C 1
ATOM 2930 O O . LYS B 1 57 ? 7.059 -15.094 11.195 1 88.69 57 LYS B O 1
ATOM 2935 N N . GLU B 1 58 ? 7.777 -13.008 10.617 1 90.19 58 GLU B N 1
ATOM 2936 C CA . GLU B 1 58 ? 9.195 -13.32 10.766 1 90.19 58 GLU B CA 1
ATOM 2937 C C . GLU B 1 58 ? 9.516 -13.766 12.195 1 90.19 58 GLU B C 1
ATOM 2939 O O . GLU B 1 58 ? 10.508 -14.461 12.422 1 90.19 58 GLU B O 1
ATOM 2944 N N . ASN B 1 59 ? 8.648 -13.367 13.109 1 95.38 59 ASN B N 1
ATOM 2945 C CA . ASN B 1 59 ? 8.875 -13.711 14.516 1 95.38 59 ASN B CA 1
ATOM 2946 C C . ASN B 1 59 ? 7.914 -14.797 14.984 1 95.38 59 ASN B C 1
ATOM 2948 O O . ASN B 1 59 ? 7.66 -14.938 16.188 1 95.38 59 ASN B O 1
ATOM 2952 N N . GLY B 1 60 ? 7.316 -15.523 14.07 1 91.94 60 GLY B N 1
ATOM 2953 C CA . GLY B 1 60 ? 6.566 -16.719 14.383 1 91.94 60 GLY B CA 1
ATOM 2954 C C . GLY B 1 60 ? 5.102 -16.453 14.664 1 91.94 60 GLY B C 1
ATOM 2955 O O . GLY B 1 60 ? 4.359 -17.375 15.039 1 91.94 60 GLY B O 1
ATOM 2956 N N . TYR B 1 61 ? 4.652 -15.25 14.531 1 93.94 61 TYR B N 1
ATOM 2957 C CA . TYR B 1 61 ? 3.252 -14.891 14.719 1 93.94 61 TYR B CA 1
ATOM 2958 C C . TYR B 1 61 ? 2.549 -14.734 13.375 1 93.94 61 TYR B C 1
ATOM 2960 O O . TYR B 1 61 ? 2.447 -13.625 12.844 1 93.94 61 TYR B O 1
ATOM 2968 N N . VAL B 1 62 ? 2.02 -15.805 12.914 1 87.19 62 VAL B N 1
ATOM 2969 C CA . VAL B 1 62 ? 1.459 -15.922 11.57 1 87.19 62 VAL B CA 1
ATOM 2970 C C . VAL B 1 62 ? -0.066 -15.883 11.641 1 87.19 62 VAL B C 1
ATOM 2972 O O . VAL B 1 62 ? -0.686 -16.734 12.273 1 87.19 62 VAL B O 1
ATOM 2975 N N . PRO B 1 63 ? -0.682 -14.867 11.031 1 84.75 63 PRO B N 1
ATOM 2976 C CA . PRO B 1 63 ? -2.145 -14.797 11.031 1 84.75 63 PRO B CA 1
ATOM 2977 C C . PRO B 1 63 ? -2.793 -16.094 10.539 1 84.75 63 PRO B C 1
ATOM 2979 O O . PRO B 1 63 ? -2.361 -16.656 9.531 1 84.75 63 PRO B O 1
ATOM 2982 N N . GLY B 1 64 ? -3.881 -16.516 11.305 1 79.25 64 GLY B N 1
ATOM 2983 C CA . GLY B 1 64 ? -4.609 -17.719 10.953 1 79.25 64 GLY B CA 1
ATOM 2984 C C . GLY B 1 64 ? -3.936 -19 11.438 1 79.25 64 GLY B C 1
ATOM 2985 O O . GLY B 1 64 ? -4.559 -20.062 11.477 1 79.25 64 GLY B O 1
ATOM 2986 N N . LYS B 1 65 ? -2.715 -18.875 11.836 1 84.44 65 LYS B N 1
ATOM 2987 C CA . LYS B 1 65 ? -1.986 -20.047 12.297 1 84.44 65 LYS B CA 1
ATOM 2988 C C . LYS B 1 65 ? -1.638 -19.938 13.773 1 84.44 65 LYS B C 1
ATOM 2990 O O . LYS B 1 65 ? -2.162 -20.688 14.602 1 84.44 65 LYS B O 1
ATOM 2995 N N . THR B 1 66 ? -0.831 -18.984 14.062 1 91.56 66 THR B N 1
ATOM 2996 C CA . THR B 1 66 ? -0.388 -18.875 15.453 1 91.56 66 THR B CA 1
ATOM 2997 C C . THR B 1 66 ? -1.087 -17.719 16.156 1 91.56 66 THR B C 1
ATOM 2999 O O . THR B 1 66 ? -1.092 -17.641 17.375 1 91.56 66 THR B O 1
ATOM 3002 N N . ILE B 1 67 ? -1.625 -16.781 15.312 1 92.44 67 ILE B N 1
ATOM 3003 C CA . ILE B 1 67 ? -2.381 -15.664 15.875 1 92.44 67 ILE B CA 1
ATOM 3004 C C . ILE B 1 67 ? -3.656 -15.445 15.07 1 92.44 67 ILE B C 1
ATOM 3006 O O . ILE B 1 67 ? -3.752 -15.883 13.922 1 92.44 67 ILE B O 1
ATOM 3010 N N . LYS B 1 68 ? -4.617 -14.812 15.781 1 90.25 68 LYS B N 1
ATOM 3011 C CA . LYS B 1 68 ? -5.695 -14.117 15.078 1 90.25 68 LYS B CA 1
ATOM 3012 C C . LYS B 1 68 ? -5.332 -12.656 14.844 1 90.25 68 LYS B C 1
ATOM 3014 O O . LYS B 1 68 ? -4.91 -11.953 15.766 1 90.25 68 LYS B O 1
ATOM 3019 N N . LEU B 1 69 ? -5.363 -12.242 13.625 1 92.5 69 LEU B N 1
ATOM 3020 C CA . LEU B 1 69 ? -5.109 -10.844 13.305 1 92.5 69 LEU B CA 1
ATOM 3021 C C . LEU B 1 69 ? -6.402 -10.133 12.922 1 92.5 69 LEU B C 1
ATOM 3023 O O . LEU B 1 69 ? -7.074 -10.531 11.969 1 92.5 69 LEU B O 1
ATOM 3027 N N . ASP B 1 70 ? -6.812 -9.125 13.711 1 92.31 70 ASP B N 1
ATOM 3028 C CA . ASP B 1 70 ? -7.957 -8.273 13.414 1 92.31 70 ASP B CA 1
ATOM 3029 C C . ASP B 1 70 ? -7.512 -6.898 12.93 1 92.31 70 ASP B C 1
ATOM 3031 O O . ASP B 1 70 ? -7.113 -6.047 13.727 1 92.31 70 ASP B O 1
ATOM 3035 N N . TYR B 1 71 ? -7.57 -6.715 11.656 1 93.06 71 TYR B N 1
ATOM 3036 C CA . TYR B 1 71 ? -7.191 -5.449 11.039 1 93.06 71 TYR B CA 1
ATOM 3037 C C . TYR B 1 71 ? -8.422 -4.621 10.703 1 93.06 71 TYR B C 1
ATOM 3039 O O . TYR B 1 71 ? -9.312 -5.086 9.984 1 93.06 71 TYR B O 1
ATOM 3047 N N . GLN B 1 72 ? -8.461 -3.385 11.25 1 89.75 72 GLN B N 1
ATOM 3048 C CA . GLN B 1 72 ? -9.531 -2.428 10.969 1 89.75 72 GLN B CA 1
ATOM 3049 C C . GLN B 1 72 ? -8.969 -1.123 10.414 1 89.75 72 GLN B C 1
ATOM 3051 O O . GLN B 1 72 ? -7.879 -0.695 10.805 1 89.75 72 GLN B O 1
ATOM 3056 N N . ASN B 1 73 ? -9.664 -0.557 9.508 1 91.25 73 ASN B N 1
ATOM 3057 C CA . ASN B 1 73 ? -9.367 0.755 8.945 1 91.25 73 ASN B CA 1
ATOM 3058 C C . ASN B 1 73 ? -10.539 1.716 9.109 1 91.25 73 ASN B C 1
ATOM 3060 O O . ASN B 1 73 ? -11.641 1.457 8.609 1 91.25 73 ASN B O 1
ATOM 3064 N N . ALA B 1 74 ? -10.266 2.838 9.781 1 91.88 74 ALA B N 1
ATOM 3065 C CA . ALA B 1 74 ? -11.336 3.773 10.109 1 91.88 74 ALA B CA 1
ATOM 3066 C C . ALA B 1 74 ? -11.672 4.672 8.922 1 91.88 74 ALA B C 1
ATOM 3068 O O . ALA B 1 74 ? -12.695 5.355 8.922 1 91.88 74 ALA B O 1
ATOM 3069 N N . GLU B 1 75 ? -10.805 4.707 7.941 1 87.25 75 GLU B N 1
ATOM 3070 C CA . GLU B 1 75 ? -10.938 5.531 6.742 1 87.25 75 GLU B CA 1
ATOM 3071 C C . GLU B 1 75 ? -11.156 6.996 7.102 1 87.25 75 GLU B C 1
ATOM 3073 O O . GLU B 1 75 ? -12.016 7.664 6.516 1 87.25 75 GLU B O 1
ATOM 3078 N N . GLY B 1 76 ? -10.516 7.465 8.164 1 86.06 76 GLY B N 1
ATOM 3079 C CA . GLY B 1 76 ? -10.516 8.867 8.547 1 86.06 76 GLY B CA 1
ATOM 3080 C C . GLY B 1 76 ? -11.711 9.266 9.391 1 86.06 76 GLY B C 1
ATOM 3081 O O . GLY B 1 76 ? -11.828 10.414 9.805 1 86.06 76 GLY B O 1
ATOM 3082 N N . ASP B 1 77 ? -12.602 8.312 9.742 1 86.38 77 ASP B N 1
ATOM 3083 C CA . ASP B 1 77 ? -13.812 8.586 10.508 1 86.38 77 ASP B CA 1
ATOM 3084 C C . ASP B 1 77 ? -13.562 8.398 12.008 1 86.38 77 ASP B C 1
ATOM 3086 O O . ASP B 1 77 ? -13.32 7.277 12.461 1 86.38 77 ASP B O 1
ATOM 3090 N N . GLN B 1 78 ? -13.711 9.5 12.742 1 87.31 78 GLN B N 1
ATOM 3091 C CA . GLN B 1 78 ? -13.406 9.492 14.172 1 87.31 78 GLN B CA 1
ATOM 3092 C C . GLN B 1 78 ? -14.344 8.562 14.93 1 87.31 78 GLN B C 1
ATOM 3094 O O . GLN B 1 78 ? -13.93 7.891 15.875 1 87.31 78 GLN B O 1
ATOM 3099 N N . SER B 1 79 ? -15.625 8.555 14.57 1 88.62 79 SER B N 1
ATOM 3100 C CA . SER B 1 79 ? -16.578 7.664 15.219 1 88.62 79 SER B CA 1
ATOM 3101 C C . SER B 1 79 ? -16.203 6.203 15.008 1 88.62 79 SER B C 1
ATOM 3103 O O . SER B 1 79 ? -16.344 5.383 15.922 1 88.62 79 SER B O 1
ATOM 3105 N N . SER B 1 80 ? -15.695 5.934 13.805 1 88.75 80 SER B N 1
ATOM 3106 C CA . SER B 1 80 ? -15.25 4.574 13.5 1 88.75 80 SER B CA 1
ATOM 3107 C C . SER B 1 80 ? -14.047 4.184 14.352 1 88.75 80 SER B C 1
ATOM 3109 O O . SER B 1 80 ? -13.945 3.037 14.797 1 88.75 80 SER B O 1
ATOM 3111 N N . LEU B 1 81 ? -13.109 5.129 14.578 1 94.81 81 LEU B N 1
ATOM 3112 C CA . LEU B 1 81 ? -11.961 4.848 15.422 1 94.81 81 LEU B CA 1
ATOM 3113 C C . LEU B 1 81 ? -12.398 4.355 16.797 1 94.81 81 LEU B C 1
ATOM 3115 O O . LEU B 1 81 ? -11.875 3.359 17.297 1 94.81 81 LEU B O 1
ATOM 3119 N N . LYS B 1 82 ? -13.352 5.027 17.359 1 95 82 LYS B N 1
ATOM 3120 C CA . LYS B 1 82 ? -13.836 4.668 18.688 1 95 82 LYS B CA 1
ATOM 3121 C C . LYS B 1 82 ? -14.492 3.293 18.688 1 95 82 LYS B C 1
ATOM 3123 O O . LYS B 1 82 ? -14.195 2.451 19.531 1 95 82 LYS B O 1
ATOM 3128 N N . THR B 1 83 ? -15.445 3.096 17.75 1 93.38 83 THR B N 1
ATOM 3129 C CA . THR B 1 83 ? -16.172 1.837 17.672 1 93.38 83 THR B CA 1
ATOM 3130 C C . THR B 1 83 ? -15.219 0.669 17.453 1 93.38 83 THR B C 1
ATOM 3132 O O . THR B 1 83 ? -15.367 -0.388 18.062 1 93.38 83 THR B O 1
ATOM 3135 N N . MET B 1 84 ? -14.25 0.858 16.625 1 93.25 84 MET B N 1
ATOM 3136 C CA . MET B 1 84 ? -13.289 -0.19 16.312 1 93.25 84 MET B CA 1
ATOM 3137 C C . MET B 1 84 ? -12.375 -0.468 17.5 1 93.25 84 MET B C 1
ATOM 3139 O O . MET B 1 84 ? -12.023 -1.619 17.766 1 93.25 84 MET B O 1
ATOM 3143 N N . SER B 1 85 ? -11.977 0.604 18.172 1 97.81 85 SER B N 1
ATOM 3144 C CA . SER B 1 85 ? -11.18 0.429 19.391 1 97.81 85 SER B CA 1
ATOM 3145 C C . SER B 1 85 ? -11.945 -0.349 20.453 1 97.81 85 SER B C 1
ATOM 3147 O O . SER B 1 85 ? -11.383 -1.219 21.125 1 97.81 85 SER B O 1
ATOM 3149 N N . ASP B 1 86 ? -13.227 -0.037 20.609 1 96.44 86 ASP B N 1
ATOM 3150 C CA . ASP B 1 86 ? -14.07 -0.759 21.562 1 96.44 86 ASP B CA 1
ATOM 3151 C C . ASP B 1 86 ? -14.18 -2.236 21.188 1 96.44 86 ASP B C 1
ATOM 3153 O O . ASP B 1 86 ? -14.156 -3.105 22.062 1 96.44 86 ASP B O 1
ATOM 3157 N N . ARG B 1 87 ? -14.32 -2.459 19.922 1 92.12 87 ARG B N 1
ATOM 3158 C CA . ARG B 1 87 ? -14.344 -3.834 19.438 1 92.12 87 ARG B CA 1
ATOM 3159 C C . ARG B 1 87 ? -13.094 -4.59 19.875 1 92.12 87 ARG B C 1
ATOM 3161 O O . ARG B 1 87 ? -13.18 -5.73 20.344 1 92.12 87 ARG B O 1
ATOM 3168 N N . PHE B 1 88 ? -11.906 -4.004 19.719 1 96.5 88 PHE B N 1
ATOM 3169 C CA . PHE B 1 88 ? -10.641 -4.633 20.062 1 96.5 88 PHE B CA 1
ATOM 3170 C C . PHE B 1 88 ? -10.586 -4.938 21.562 1 96.5 88 PHE B C 1
ATOM 3172 O O . PHE B 1 88 ? -10.062 -5.977 21.969 1 96.5 88 PHE B O 1
ATOM 3179 N N . LYS B 1 89 ? -11.031 -4.023 22.344 1 94.81 89 LYS B N 1
ATOM 3180 C CA . LYS B 1 89 ? -11.109 -4.246 23.781 1 94.81 89 LYS B CA 1
ATOM 3181 C C . LYS B 1 89 ? -12.008 -5.43 24.109 1 94.81 89 LYS B C 1
ATOM 3183 O O . LYS B 1 89 ? -11.648 -6.297 24.906 1 94.81 89 LYS B O 1
ATOM 3188 N N . ASN B 1 90 ? -13.18 -5.508 23.516 1 93.81 90 ASN B N 1
ATOM 3189 C CA . ASN B 1 90 ? -14.172 -6.543 23.766 1 93.81 90 ASN B CA 1
ATOM 3190 C C . ASN B 1 90 ? -13.688 -7.914 23.312 1 93.81 90 ASN B C 1
ATOM 3192 O O . ASN B 1 90 ? -14.094 -8.938 23.875 1 93.81 90 ASN B O 1
ATOM 3196 N N . GLU B 1 91 ? -12.773 -7.91 22.422 1 93 91 GLU B N 1
ATOM 3197 C CA . GLU B 1 91 ? -12.258 -9.188 21.938 1 93 91 GLU B CA 1
ATOM 3198 C C . GLU B 1 91 ? -11.047 -9.633 22.75 1 93 91 GLU B C 1
ATOM 3200 O O . GLU B 1 91 ? -10.43 -10.656 22.438 1 93 91 GLU B O 1
ATOM 3205 N N . ASN B 1 92 ? -10.727 -8.93 23.719 1 94.38 92 ASN B N 1
ATOM 3206 C CA . ASN B 1 92 ? -9.617 -9.25 24.609 1 94.38 92 ASN B CA 1
ATOM 3207 C C . ASN B 1 92 ? -8.305 -9.406 23.828 1 94.38 92 ASN B C 1
ATOM 3209 O O . ASN B 1 92 ? -7.629 -10.43 23.953 1 94.38 92 ASN B O 1
ATOM 3213 N N . SER B 1 93 ? -7.945 -8.391 23.062 1 96.81 93 SER B N 1
ATOM 3214 C CA . SER B 1 93 ? -6.723 -8.406 22.266 1 96.81 93 SER B CA 1
ATOM 3215 C C . SER B 1 93 ? -5.484 -8.531 23.141 1 96.81 93 SER B C 1
ATOM 3217 O O . SER B 1 93 ? -5.398 -7.879 24.188 1 96.81 93 SER B O 1
ATOM 3219 N N . ALA B 1 94 ? -4.609 -9.422 22.703 1 97.94 94 ALA B N 1
ATOM 3220 C CA . ALA B 1 94 ? -3.354 -9.57 23.438 1 97.94 94 ALA B CA 1
ATOM 3221 C C . ALA B 1 94 ? -2.467 -8.344 23.266 1 97.94 94 ALA B C 1
ATOM 3223 O O . ALA B 1 94 ? -1.722 -7.977 24.172 1 97.94 94 ALA B O 1
ATOM 3224 N N . VAL B 1 95 ? -2.486 -7.75 22.125 1 98.56 95 VAL B N 1
ATOM 3225 C CA . VAL B 1 95 ? -1.785 -6.508 21.812 1 98.56 95 VAL B CA 1
ATOM 3226 C C . VAL B 1 95 ? -2.559 -5.738 20.734 1 98.56 95 VAL B C 1
ATOM 3228 O O . VAL B 1 95 ? -3.135 -6.336 19.828 1 98.56 95 VAL B O 1
ATOM 3231 N N . MET B 1 96 ? -2.646 -4.379 20.953 1 98.81 96 MET B N 1
ATOM 3232 C CA . MET B 1 96 ? -3.264 -3.482 19.969 1 98.81 96 MET B CA 1
ATOM 3233 C C . MET B 1 96 ? -2.225 -2.555 19.344 1 98.81 96 MET B C 1
ATOM 3235 O O . MET B 1 96 ? -1.381 -2 20.062 1 98.81 96 MET B O 1
ATOM 3239 N N . ILE B 1 97 ? -2.262 -2.428 18.047 1 98.88 97 ILE B N 1
ATOM 3240 C CA . ILE B 1 97 ? -1.332 -1.579 17.312 1 98.88 97 ILE B CA 1
ATOM 3241 C C . ILE B 1 97 ? -2.098 -0.447 16.641 1 98.88 97 ILE B C 1
ATOM 3243 O O . ILE B 1 97 ? -3.049 -0.693 15.891 1 98.88 97 ILE B O 1
ATOM 3247 N N . GLY B 1 98 ? -1.755 0.783 16.938 1 98.62 98 GLY B N 1
ATOM 3248 C CA . GLY B 1 98 ? -2.334 1.943 16.281 1 98.62 98 GLY B CA 1
ATOM 3249 C C . GLY B 1 98 ? -1.415 2.562 15.242 1 98.62 98 GLY B C 1
ATOM 3250 O O . GLY B 1 98 ? -0.301 2.98 15.562 1 98.62 98 GLY B O 1
ATOM 3251 N N . ILE B 1 99 ? -1.854 2.602 13.984 1 98.06 99 ILE B N 1
ATOM 3252 C CA . ILE B 1 99 ? -1.096 3.232 12.906 1 98.06 99 ILE B CA 1
ATOM 3253 C C . ILE B 1 99 ? -1.573 4.668 12.711 1 98.06 99 ILE B C 1
ATOM 3255 O O . ILE B 1 99 ? -2.699 4.902 12.266 1 98.06 99 ILE B O 1
ATOM 3259 N N . ALA B 1 100 ? -0.679 5.645 12.898 1 96.31 100 ALA B N 1
ATOM 3260 C CA . ALA B 1 100 ? -0.917 7.086 12.93 1 96.31 100 ALA B CA 1
ATOM 3261 C C . ALA B 1 100 ? -1.492 7.52 14.273 1 96.31 100 ALA B C 1
ATOM 3263 O O . ALA B 1 100 ? -2.082 6.707 14.992 1 96.31 100 ALA B O 1
ATOM 3264 N N . THR B 1 101 ? -1.396 8.75 14.617 1 94.56 101 THR B N 1
ATOM 3265 C CA . THR B 1 101 ? -1.602 9.32 15.945 1 94.56 101 THR B CA 1
ATOM 3266 C C . THR B 1 101 ? -3.045 9.125 16.406 1 94.56 101 THR B C 1
ATOM 3268 O O . THR B 1 101 ? -3.295 8.562 17.469 1 94.56 101 THR B O 1
ATOM 3271 N N . PRO B 1 102 ? -4.102 9.453 15.555 1 94.75 102 PRO B N 1
ATOM 3272 C CA . PRO B 1 102 ? -5.469 9.32 16.062 1 94.75 102 PRO B CA 1
ATOM 3273 C C . PRO B 1 102 ? -5.844 7.875 16.391 1 94.75 102 PRO B C 1
ATOM 3275 O O . PRO B 1 102 ? -6.57 7.621 17.344 1 94.75 102 PRO B O 1
ATOM 3278 N N . ALA B 1 103 ? -5.375 6.961 15.578 1 97.25 103 ALA B N 1
ATOM 3279 C CA . ALA B 1 103 ? -5.648 5.551 15.852 1 97.25 103 ALA B CA 1
ATOM 3280 C C . ALA B 1 103 ? -5.023 5.113 17.172 1 97.25 103 ALA B C 1
ATOM 3282 O O . ALA B 1 103 ? -5.676 4.457 17.984 1 97.25 103 ALA B O 1
ATOM 3283 N N . ALA B 1 104 ? -3.727 5.457 17.391 1 97.56 104 ALA B N 1
ATOM 3284 C CA . ALA B 1 104 ? -3.037 5.121 18.625 1 97.56 104 ALA B CA 1
ATOM 3285 C C . ALA B 1 104 ? -3.74 5.742 19.828 1 97.56 104 ALA B C 1
ATOM 3287 O O . ALA B 1 104 ? -3.857 5.113 20.891 1 97.56 104 ALA B O 1
ATOM 3288 N N . GLN B 1 105 ? -4.199 6.984 19.703 1 96.38 105 GLN B N 1
ATOM 3289 C CA . GLN B 1 105 ? -4.906 7.664 20.781 1 96.38 105 GLN B CA 1
ATOM 3290 C C . GLN B 1 105 ? -6.211 6.949 21.125 1 96.38 105 GLN B C 1
ATOM 3292 O O . GLN B 1 105 ? -6.539 6.777 22.297 1 96.38 105 GLN B O 1
ATOM 3297 N N . SER B 1 106 ? -6.953 6.582 20.109 1 97.38 106 SER B N 1
ATOM 3298 C CA . SER B 1 106 ? -8.211 5.871 20.328 1 97.38 106 SER B CA 1
ATOM 3299 C C . SER B 1 106 ? -7.98 4.559 21.062 1 97.38 106 SER B C 1
ATOM 3301 O O . SER B 1 106 ? -8.719 4.23 22 1 97.38 106 SER B O 1
ATOM 3303 N N . LEU B 1 107 ? -6.945 3.842 20.672 1 98.38 107 LEU B N 1
ATOM 3304 C CA . LEU B 1 107 ? -6.621 2.574 21.312 1 98.38 107 LEU B CA 1
ATOM 3305 C C . LEU B 1 107 ? -6.176 2.797 22.75 1 98.38 107 LEU B C 1
ATOM 3307 O O . LEU B 1 107 ? -6.539 2.027 23.656 1 98.38 107 LEU B O 1
ATOM 3311 N N . ALA B 1 108 ? -5.316 3.791 23 1 97.38 108 ALA B N 1
ATOM 3312 C CA . ALA B 1 108 ? -4.863 4.109 24.344 1 97.38 108 ALA B CA 1
ATOM 3313 C C . ALA B 1 108 ? -6.043 4.379 25.281 1 97.38 108 ALA B C 1
ATOM 3315 O O . ALA B 1 108 ? -6.039 3.949 26.438 1 97.38 108 ALA B O 1
ATOM 3316 N N . ASN B 1 109 ? -7.039 5.074 24.766 1 96.94 109 ASN B N 1
ATOM 3317 C CA . ASN B 1 109 ? -8.219 5.426 25.547 1 96.94 109 ASN B CA 1
ATOM 3318 C C . ASN B 1 109 ? -8.977 4.188 26.016 1 96.94 109 ASN B C 1
ATOM 3320 O O . ASN B 1 109 ? -9.352 4.082 27.188 1 96.94 109 ASN B O 1
ATOM 3324 N N . VAL B 1 110 ? -9.172 3.232 25.141 1 97.25 110 VAL B N 1
ATOM 3325 C CA . VAL B 1 110 ? -9.992 2.074 25.5 1 97.25 110 VAL B CA 1
ATOM 3326 C C . VAL B 1 110 ? -9.148 1.077 26.297 1 97.25 110 VAL B C 1
ATOM 3328 O O . VAL B 1 110 ? -9.688 0.241 27.016 1 97.25 110 VAL B O 1
ATOM 3331 N N . ALA B 1 111 ? -7.836 1.06 26.062 1 96.12 111 ALA B N 1
ATOM 3332 C CA . ALA B 1 111 ? -6.941 0.145 26.766 1 96.12 111 ALA B CA 1
ATOM 3333 C C . ALA B 1 111 ? -6.945 0.429 28.266 1 96.12 111 ALA B C 1
ATOM 3335 O O . ALA B 1 111 ? -6.672 -0.463 29.078 1 96.12 111 ALA B O 1
ATOM 3336 N N . ASN B 1 112 ? -7.105 1.631 28.656 1 92 112 ASN B N 1
ATOM 3337 C CA . ASN B 1 112 ? -7.25 2.086 30.031 1 92 112 ASN B CA 1
ATOM 3338 C C . ASN B 1 112 ? -6.109 1.577 30.906 1 92 112 ASN B C 1
ATOM 3340 O O . ASN B 1 112 ? -6.348 1.048 32 1 92 112 ASN B O 1
ATOM 3344 N N . GLY B 1 113 ? -4.934 1.604 30.438 1 92.75 113 GLY B N 1
ATOM 3345 C CA . GLY B 1 113 ? -3.758 1.264 31.219 1 92.75 113 GLY B CA 1
ATOM 3346 C C . GLY B 1 113 ? -3.549 -0.232 31.359 1 92.75 113 GLY B C 1
ATOM 3347 O O . GLY B 1 113 ? -2.641 -0.671 32.062 1 92.75 113 GLY B O 1
ATOM 3348 N N . LYS B 1 114 ? -4.273 -1.081 30.656 1 94.06 114 LYS B N 1
ATOM 3349 C CA . LYS B 1 114 ? -4.223 -2.525 30.859 1 94.06 114 LYS B CA 1
ATOM 3350 C C . LYS B 1 114 ? -3.75 -3.246 29.609 1 94.06 114 LYS B C 1
ATOM 3352 O O . LYS B 1 114 ? -2.664 -3.83 29.594 1 94.06 114 LYS B O 1
ATOM 3357 N N . THR B 1 115 ? -4.52 -3.152 28.578 1 97 115 THR B N 1
ATOM 3358 C CA . THR B 1 115 ? -4.191 -3.848 27.328 1 97 115 THR B CA 1
ATOM 3359 C C . THR B 1 115 ? -2.973 -3.215 26.672 1 97 115 THR B C 1
ATOM 3361 O O . THR B 1 115 ? -2.906 -1.994 26.516 1 97 115 THR B O 1
ATOM 3364 N N . PRO B 1 116 ? -1.956 -4.004 26.25 1 98.5 116 PRO B N 1
ATOM 3365 C CA . PRO B 1 116 ? -0.774 -3.457 25.578 1 98.5 116 PRO B CA 1
ATOM 3366 C C . PRO B 1 116 ? -1.118 -2.729 24.281 1 98.5 116 PRO B C 1
ATOM 3368 O O . PRO B 1 116 ? -1.919 -3.225 23.484 1 98.5 116 PRO B O 1
ATOM 3371 N N . VAL B 1 117 ? -0.538 -1.514 24.141 1 98.69 117 VAL B N 1
ATOM 3372 C CA . VAL B 1 117 ? -0.689 -0.711 22.938 1 98.69 117 VAL B CA 1
ATOM 3373 C C . VAL B 1 117 ? 0.685 -0.406 22.344 1 98.69 117 VAL B C 1
ATOM 3375 O O . VAL B 1 117 ? 1.593 0.027 23.047 1 98.69 117 VAL B O 1
ATOM 3378 N N . VAL B 1 118 ? 0.874 -0.724 21.109 1 98.88 118 VAL B N 1
ATOM 3379 C CA . VAL B 1 118 ? 2.088 -0.377 20.375 1 98.88 118 VAL B CA 1
ATOM 3380 C C . VAL B 1 118 ? 1.786 0.73 19.359 1 98.88 118 VAL B C 1
ATOM 3382 O O . VAL B 1 118 ? 0.942 0.561 18.484 1 98.88 118 VAL B O 1
ATOM 3385 N N . MET B 1 119 ? 2.445 1.883 19.516 1 98.06 119 MET B N 1
ATOM 3386 C CA . MET B 1 119 ? 2.328 2.992 18.578 1 98.06 119 MET B CA 1
ATOM 3387 C C . MET B 1 119 ? 3.074 2.689 17.281 1 98.06 119 MET B C 1
ATOM 3389 O O . MET B 1 119 ? 4.281 2.434 17.297 1 98.06 119 MET B O 1
ATOM 3393 N N . GLY B 1 120 ? 2.326 2.725 16.203 1 97.5 120 GLY B N 1
ATOM 3394 C CA . GLY B 1 120 ? 2.914 2.545 14.875 1 97.5 120 GLY B CA 1
ATOM 3395 C C . GLY B 1 120 ? 3.221 3.855 14.18 1 97.5 120 GLY B C 1
ATOM 3396 O O . GLY B 1 120 ? 2.398 4.367 13.414 1 97.5 120 GLY B O 1
ATOM 3397 N N . ALA B 1 121 ? 4.422 4.32 14.352 1 95.25 121 ALA B N 1
ATOM 3398 C CA . ALA B 1 121 ? 4.945 5.488 13.648 1 95.25 121 ALA B CA 1
ATOM 3399 C C . ALA B 1 121 ? 4.23 6.762 14.094 1 95.25 121 ALA B C 1
ATOM 3401 O O . ALA B 1 121 ? 3.527 7.398 13.305 1 95.25 121 ALA B O 1
ATOM 3402 N N . ILE B 1 122 ? 4.516 7.207 15.273 1 95.25 122 ILE B N 1
ATOM 3403 C CA . ILE B 1 122 ? 3.928 8.422 15.836 1 95.25 122 ILE B CA 1
ATOM 3404 C C . ILE B 1 122 ? 4.992 9.508 15.938 1 95.25 122 ILE B C 1
ATOM 3406 O O . ILE B 1 122 ? 6.051 9.289 16.531 1 95.25 122 ILE B O 1
ATOM 3410 N N . SER B 1 123 ? 4.676 10.641 15.375 1 91.62 123 SER B N 1
ATOM 3411 C CA . SER B 1 123 ? 5.676 11.703 15.281 1 91.62 123 SER B CA 1
ATOM 3412 C C . SER B 1 123 ? 5.98 12.297 16.656 1 91.62 123 SER B C 1
ATOM 3414 O O . SER B 1 123 ? 7.145 12.516 17 1 91.62 123 SER B O 1
ATOM 3416 N N . ASP B 1 124 ? 4.984 12.609 17.422 1 91 124 ASP B N 1
ATOM 3417 C CA . ASP B 1 124 ? 5.133 13.258 18.719 1 91 124 ASP B CA 1
ATOM 3418 C C . ASP B 1 124 ? 4.332 12.531 19.797 1 91 124 ASP B C 1
ATOM 3420 O O . ASP B 1 124 ? 3.32 13.047 20.281 1 91 124 ASP B O 1
ATOM 3424 N N . PRO B 1 125 ? 4.867 11.43 20.297 1 94.38 125 PRO B N 1
ATOM 3425 C CA . PRO B 1 125 ? 4.102 10.633 21.25 1 94.38 125 PRO B CA 1
ATOM 3426 C C . PRO B 1 125 ? 3.844 11.375 22.562 1 94.38 125 PRO B C 1
ATOM 3428 O O . PRO B 1 125 ? 2.814 11.156 23.203 1 94.38 125 PRO B O 1
ATOM 3431 N N . ILE B 1 126 ? 4.754 12.242 23 1 92.94 126 ILE B N 1
ATOM 3432 C CA . ILE B 1 126 ? 4.582 12.992 24.234 1 92.94 126 ILE B CA 1
ATOM 3433 C C . ILE B 1 126 ? 3.516 14.07 24.047 1 92.94 126 ILE B C 1
ATOM 3435 O O . ILE B 1 126 ? 2.551 14.141 24.812 1 92.94 126 ILE B O 1
ATOM 3439 N N . GLY B 1 127 ? 3.643 14.82 22.938 1 89.81 127 GLY B N 1
ATOM 3440 C CA . GLY B 1 127 ? 2.66 15.852 22.656 1 89.81 127 GLY B CA 1
ATOM 3441 C C . GLY B 1 127 ? 1.268 15.305 22.406 1 89.81 127 GLY B C 1
ATOM 3442 O O . GLY B 1 127 ? 0.272 15.977 22.688 1 89.81 127 GLY B O 1
ATOM 3443 N N . ALA B 1 128 ? 1.2 14.109 21.938 1 91.25 128 ALA B N 1
ATOM 3444 C CA . ALA B 1 128 ? -0.081 13.477 21.656 1 91.25 128 ALA B CA 1
ATOM 3445 C C . ALA B 1 128 ? -0.693 12.867 22.906 1 91.25 128 ALA B C 1
ATOM 3447 O O . ALA B 1 128 ? -1.809 12.344 22.875 1 91.25 128 ALA B O 1
ATOM 3448 N N . GLY B 1 129 ? 0.083 12.883 24.016 1 93 129 GLY B N 1
ATOM 3449 C CA . GLY B 1 129 ? -0.422 12.375 25.281 1 93 129 GLY B CA 1
ATOM 3450 C C . GLY B 1 129 ? -0.359 10.867 25.391 1 93 129 GLY B C 1
ATOM 3451 O O . GLY B 1 129 ? -1.066 10.266 26.203 1 93 129 GLY B O 1
ATOM 3452 N N . LEU B 1 130 ? 0.449 10.203 24.625 1 95.31 130 LEU B N 1
ATOM 3453 C CA . LEU B 1 130 ? 0.476 8.742 24.578 1 95.31 130 LEU B CA 1
ATOM 3454 C C . LEU B 1 130 ? 1.482 8.188 25.578 1 95.31 130 LEU B C 1
ATOM 3456 O O . LEU B 1 130 ? 1.247 7.141 26.188 1 95.31 130 LEU B O 1
ATOM 3460 N N . VAL B 1 131 ? 2.592 8.93 25.734 1 95.81 131 VAL B N 1
ATOM 3461 C CA . VAL B 1 131 ? 3.594 8.531 26.719 1 95.81 131 VAL B CA 1
ATOM 3462 C C . VAL B 1 131 ? 4.148 9.766 27.406 1 95.81 131 VAL B C 1
ATOM 3464 O O . VAL B 1 131 ? 4.055 10.883 26.891 1 95.81 131 VAL B O 1
ATOM 3467 N N . LYS B 1 132 ? 4.734 9.531 28.547 1 93.81 132 LYS B N 1
ATOM 3468 C CA . LYS B 1 132 ? 5.332 10.633 29.297 1 93.81 132 LYS B CA 1
ATOM 3469 C C . LYS B 1 132 ? 6.852 10.641 29.141 1 93.81 132 LYS B C 1
ATOM 3471 O O . LYS B 1 132 ? 7.488 11.68 29.312 1 93.81 132 LYS B O 1
ATOM 3476 N N . ASN B 1 133 ? 7.352 9.461 28.859 1 95.81 133 ASN B N 1
ATOM 3477 C CA . ASN B 1 133 ? 8.797 9.289 28.781 1 95.81 133 ASN B CA 1
ATOM 3478 C C . ASN B 1 133 ? 9.18 8.312 27.672 1 95.81 133 ASN B C 1
ATOM 3480 O O . ASN B 1 133 ? 8.656 7.199 27.609 1 95.81 133 ASN B O 1
ATOM 3484 N N . ILE B 1 134 ? 10.117 8.648 26.781 1 95.75 134 ILE B N 1
ATOM 3485 C CA . ILE B 1 134 ? 10.5 7.871 25.594 1 95.75 134 ILE B CA 1
ATOM 3486 C C . ILE B 1 134 ? 11.273 6.633 26.031 1 95.75 134 ILE B C 1
ATOM 3488 O O . ILE B 1 134 ? 11.086 5.543 25.484 1 95.75 134 ILE B O 1
ATOM 3492 N N . LYS B 1 135 ? 12.133 6.766 26.984 1 95.81 135 LYS B N 1
ATOM 3493 C CA . LYS B 1 135 ? 13 5.676 27.438 1 95.81 135 LYS B CA 1
ATOM 3494 C C . LYS B 1 135 ? 12.234 4.703 28.344 1 95.81 135 LYS B C 1
ATOM 3496 O O . LYS B 1 135 ? 12.523 3.504 28.344 1 95.81 135 LYS B O 1
ATOM 3501 N N . HIS B 1 136 ? 11.352 5.312 29.109 1 94.94 136 HIS B N 1
ATOM 3502 C CA . HIS B 1 136 ? 10.508 4.539 30 1 94.94 136 HIS B CA 1
ATOM 3503 C C . HIS B 1 136 ? 9.047 4.988 29.906 1 94.94 136 HIS B C 1
ATOM 3505 O O . HIS B 1 136 ? 8.57 5.738 30.766 1 94.94 136 HIS B O 1
ATOM 3511 N N . PRO B 1 137 ? 8.383 4.496 28.891 1 94.12 137 PRO B N 1
ATOM 3512 C CA . PRO B 1 137 ? 7.02 4.992 28.688 1 94.12 137 PRO B CA 1
ATOM 3513 C C . PRO B 1 137 ? 6.098 4.699 29.859 1 94.12 137 PRO B C 1
ATOM 3515 O O . PRO B 1 137 ? 5.164 5.465 30.141 1 94.12 137 PRO B O 1
ATOM 3518 N N . GLY B 1 138 ? 6.398 3.68 30.547 1 82.56 138 GLY B N 1
ATOM 3519 C CA . GLY B 1 138 ? 5.547 3.359 31.672 1 82.56 138 GLY B CA 1
ATOM 3520 C C . GLY B 1 138 ? 4.18 2.838 31.266 1 82.56 138 GLY B C 1
ATOM 3521 O O . GLY B 1 138 ? 3.764 3.008 30.125 1 82.56 138 GLY B O 1
ATOM 3522 N N . ALA B 1 139 ? 3.605 1.919 31.922 1 88.5 139 ALA B N 1
ATOM 3523 C CA . ALA B 1 139 ? 2.248 1.403 31.781 1 88.5 139 ALA B CA 1
ATOM 3524 C C . ALA B 1 139 ? 2.162 0.414 30.609 1 88.5 139 ALA B C 1
ATOM 3526 O O . ALA B 1 139 ? 2.955 -0.528 30.531 1 88.5 139 ALA B O 1
ATOM 3527 N N . ASN B 1 140 ? 1.121 0.618 29.781 1 97.62 140 ASN B N 1
ATOM 3528 C CA . ASN B 1 140 ? 0.791 -0.411 28.797 1 97.62 140 ASN B CA 1
ATOM 3529 C C . ASN B 1 140 ? 1.04 0.073 27.375 1 97.62 140 ASN B C 1
ATOM 3531 O O . ASN B 1 140 ? 0.566 -0.539 26.406 1 97.62 140 ASN B O 1
ATOM 3535 N N . ILE B 1 141 ? 1.801 1.297 27.219 1 98.31 141 ILE B N 1
ATOM 3536 C CA . ILE B 1 141 ? 1.97 1.869 25.875 1 98.31 141 ILE B CA 1
ATOM 3537 C C . ILE B 1 141 ? 3.457 1.969 25.547 1 98.31 141 ILE B C 1
ATOM 3539 O O . ILE B 1 141 ? 4.266 2.361 26.391 1 98.31 141 ILE B O 1
ATOM 3543 N N . THR B 1 142 ? 3.873 1.566 24.359 1 98.62 142 THR B N 1
ATOM 3544 C CA . THR B 1 142 ? 5.18 1.757 23.734 1 98.62 142 THR B CA 1
ATOM 3545 C C . THR B 1 142 ? 5.047 1.878 22.219 1 98.62 142 THR B C 1
ATOM 3547 O O . THR B 1 142 ? 3.949 2.115 21.703 1 98.62 142 THR B O 1
ATOM 3550 N N . GLY B 1 143 ? 6.164 1.876 21.547 1 98.5 143 GLY B N 1
ATOM 3551 C CA . GLY B 1 143 ? 6.031 1.845 20.094 1 98.5 143 GLY B CA 1
ATOM 3552 C C . GLY B 1 143 ? 7.168 2.549 19.375 1 98.5 143 GLY B C 1
ATOM 3553 O O . GLY B 1 143 ? 8.289 2.6 19.891 1 98.5 143 GLY B O 1
ATOM 3554 N N . VAL B 1 144 ? 6.883 2.973 18.172 1 98.5 144 VAL B N 1
ATOM 3555 C CA . VAL B 1 144 ? 7.883 3.498 17.234 1 98.5 144 VAL B CA 1
ATOM 3556 C C . VAL B 1 144 ? 7.594 4.969 16.953 1 98.5 144 VAL B C 1
ATOM 3558 O O . VAL B 1 144 ? 6.453 5.34 16.672 1 98.5 144 VAL B O 1
ATOM 3561 N N . ILE B 1 145 ? 8.633 5.801 17.062 1 96.81 145 ILE B N 1
ATOM 3562 C CA . ILE B 1 145 ? 8.555 7.223 16.75 1 96.81 145 ILE B CA 1
ATOM 3563 C C . ILE B 1 145 ? 8.852 7.438 15.266 1 96.81 145 ILE B C 1
ATOM 3565 O O . ILE B 1 145 ? 9.805 6.859 14.727 1 96.81 145 ILE B O 1
ATOM 3569 N N . HIS B 1 146 ? 7.977 8.133 14.602 1 96.56 146 HIS B N 1
ATOM 3570 C CA . HIS B 1 146 ? 8.188 8.562 13.219 1 96.56 146 HIS B CA 1
ATOM 3571 C C . HIS B 1 146 ? 8.82 9.953 13.172 1 96.56 146 HIS B C 1
ATOM 3573 O O . HIS B 1 146 ? 8.148 10.953 13.406 1 96.56 146 HIS B O 1
ATOM 3579 N N . ARG B 1 147 ? 10.094 10.039 12.859 1 94 147 ARG B N 1
ATOM 3580 C CA . ARG B 1 147 ? 10.812 11.312 12.766 1 94 147 ARG B CA 1
ATOM 3581 C C . ARG B 1 147 ? 11.5 11.453 11.406 1 94 147 ARG B C 1
ATOM 3583 O O . ARG B 1 147 ? 12.43 10.711 11.102 1 94 147 ARG B O 1
ATOM 3590 N N . GLU B 1 148 ? 11.016 12.398 10.641 1 96.25 148 GLU B N 1
ATOM 3591 C CA . GLU B 1 148 ? 11.648 12.688 9.359 1 96.25 148 GLU B CA 1
ATOM 3592 C C . GLU B 1 148 ? 12.812 13.664 9.523 1 96.25 148 GLU B C 1
ATOM 3594 O O . GLU B 1 148 ? 12.805 14.5 10.43 1 96.25 148 GLU B O 1
ATOM 3599 N N . PRO B 1 149 ? 13.828 13.562 8.695 1 97.06 149 PRO B N 1
ATOM 3600 C CA . PRO B 1 149 ? 14.961 14.484 8.758 1 97.06 149 PRO B CA 1
ATOM 3601 C C . PRO B 1 149 ? 14.68 15.812 8.055 1 97.06 149 PRO B C 1
ATOM 3603 O O . PRO B 1 149 ? 15.242 16.078 6.996 1 97.06 149 PRO B O 1
ATOM 3606 N N . VAL B 1 150 ? 14 16.703 8.703 1 97.75 150 VAL B N 1
ATOM 3607 C CA . VAL B 1 150 ? 13.461 17.922 8.102 1 97.75 150 VAL B CA 1
ATOM 3608 C C . VAL B 1 150 ? 14.602 18.812 7.648 1 97.75 150 VAL B C 1
ATOM 3610 O O . VAL B 1 150 ? 14.516 19.453 6.598 1 97.75 150 VAL B O 1
ATOM 3613 N N . LYS B 1 151 ? 15.648 18.859 8.383 1 98.06 151 LYS B N 1
ATOM 3614 C CA . LYS B 1 151 ? 16.797 19.672 8 1 98.06 151 LYS B CA 1
ATOM 3615 C C . LYS B 1 151 ? 17.375 19.234 6.66 1 98.06 151 LYS B C 1
ATOM 3617 O O . LYS B 1 151 ? 17.703 20.062 5.812 1 98.06 151 LYS B O 1
ATOM 3622 N N . GLN B 1 152 ? 17.5 17.938 6.484 1 98.06 152 GLN B N 1
ATOM 3623 C CA . GLN B 1 152 ? 18.016 17.406 5.223 1 98.06 152 GLN B CA 1
ATOM 3624 C C . GLN B 1 152 ? 17.031 17.656 4.082 1 98.06 152 GLN B C 1
ATOM 3626 O O . GLN B 1 152 ? 17.438 17.859 2.938 1 98.06 152 GLN B O 1
ATOM 3631 N N . GLN B 1 153 ? 15.766 17.641 4.406 1 98.69 153 GLN B N 1
ATOM 3632 C CA . GLN B 1 153 ? 14.758 17.922 3.395 1 98.69 153 GLN B CA 1
ATOM 3633 C C . GLN B 1 153 ? 14.867 19.375 2.91 1 98.69 153 GLN B C 1
ATOM 3635 O O . GLN B 1 153 ? 14.82 19.641 1.707 1 98.69 153 GLN B O 1
ATOM 3640 N N . VAL B 1 154 ? 15.062 20.328 3.824 1 98.81 154 VAL B N 1
ATOM 3641 C CA . VAL B 1 154 ? 15.234 21.734 3.461 1 98.81 154 VAL B CA 1
ATOM 3642 C C . VAL B 1 154 ? 16.484 21.891 2.592 1 98.81 154 VAL B C 1
ATOM 3644 O O . VAL B 1 154 ? 16.453 22.578 1.569 1 98.81 154 VAL B O 1
ATOM 3647 N N . LYS B 1 155 ? 17.531 21.234 2.969 1 98.38 155 LYS B N 1
ATOM 3648 C CA . LYS B 1 155 ? 18.766 21.312 2.203 1 98.38 155 LYS B CA 1
ATOM 3649 C C . LYS B 1 155 ? 18.578 20.766 0.791 1 98.38 155 LYS B C 1
ATOM 3651 O O . LYS B 1 155 ? 19.094 21.328 -0.175 1 98.38 155 LYS B O 1
ATOM 3656 N N . LEU B 1 156 ? 17.891 19.641 0.68 1 98.69 156 LEU B N 1
ATOM 3657 C CA . LEU B 1 156 ? 17.625 19.031 -0.62 1 98.69 156 LEU B CA 1
ATOM 3658 C C . LEU B 1 156 ? 16.812 19.969 -1.509 1 98.69 156 LEU B C 1
ATOM 3660 O O . LEU B 1 156 ? 17.109 20.109 -2.699 1 98.69 156 LEU B O 1
ATOM 3664 N N . ILE B 1 157 ? 15.805 20.609 -0.912 1 98.81 157 ILE B N 1
ATOM 3665 C CA . ILE B 1 157 ? 14.984 21.562 -1.659 1 98.81 157 ILE B CA 1
ATOM 3666 C C . ILE B 1 157 ? 15.859 22.719 -2.164 1 98.81 157 ILE B C 1
ATOM 3668 O O . ILE B 1 157 ? 15.781 23.094 -3.336 1 98.81 157 ILE B O 1
ATOM 3672 N N . LYS B 1 158 ? 16.734 23.234 -1.37 1 98.5 158 LYS B N 1
ATOM 3673 C CA . LYS B 1 158 ? 17.625 24.328 -1.747 1 98.5 158 LYS B CA 1
ATOM 3674 C C . LYS B 1 158 ? 18.594 23.891 -2.834 1 98.5 158 LYS B C 1
ATOM 3676 O O . LYS B 1 158 ? 18.953 24.688 -3.709 1 98.5 158 LYS B O 1
ATOM 3681 N N . THR B 1 159 ? 19.031 22.672 -2.719 1 98.44 159 THR B N 1
ATOM 3682 C CA . THR B 1 159 ? 19.922 22.141 -3.738 1 98.44 159 THR B CA 1
ATOM 3683 C C . THR B 1 159 ? 19.219 22.062 -5.09 1 98.44 159 THR B C 1
ATOM 3685 O O . THR B 1 159 ? 19.812 22.406 -6.121 1 98.44 159 THR B O 1
ATOM 3688 N N . ILE B 1 160 ? 17.953 21.703 -5.113 1 98.69 160 ILE B N 1
ATOM 3689 C CA . ILE B 1 160 ? 17.188 21.516 -6.34 1 98.69 160 ILE B CA 1
ATOM 3690 C C . ILE B 1 160 ? 16.703 22.875 -6.852 1 98.69 160 ILE B C 1
ATOM 3692 O O . ILE B 1 160 ? 16.703 23.125 -8.062 1 98.69 160 ILE B O 1
ATOM 3696 N N . MET B 1 161 ? 16.312 23.703 -5.852 1 98.69 161 MET B N 1
ATOM 3697 C CA . MET B 1 161 ? 15.82 25.047 -6.164 1 98.69 161 MET B CA 1
ATOM 3698 C C . MET B 1 161 ? 16.594 26.109 -5.387 1 98.69 161 MET B C 1
ATOM 3700 O O . MET B 1 161 ? 16.047 26.734 -4.477 1 98.69 161 MET B O 1
ATOM 3704 N N . PRO B 1 162 ? 17.766 26.422 -5.84 1 98.12 162 PRO B N 1
ATOM 3705 C CA . PRO B 1 162 ? 18.641 27.312 -5.062 1 98.12 162 PRO B CA 1
ATOM 3706 C C . PRO B 1 162 ? 18.078 28.719 -4.949 1 98.12 162 PRO B C 1
ATOM 3708 O O . PRO B 1 162 ? 18.422 29.453 -4.02 1 98.12 162 PRO B O 1
ATOM 3711 N N . ASN B 1 163 ? 17.094 29.141 -5.82 1 97.88 163 ASN B N 1
ATOM 3712 C CA . ASN B 1 163 ? 16.594 30.516 -5.824 1 97.88 163 ASN B CA 1
ATOM 3713 C C . ASN B 1 163 ? 15.156 30.594 -5.336 1 97.88 163 ASN B C 1
ATOM 3715 O O . ASN B 1 163 ? 14.508 31.641 -5.465 1 97.88 163 ASN B O 1
ATOM 3719 N N . VAL B 1 164 ? 14.672 29.469 -4.797 1 98.69 164 VAL B N 1
ATOM 3720 C CA . VAL B 1 164 ? 13.281 29.469 -4.34 1 98.69 164 VAL B CA 1
ATOM 3721 C C . VAL B 1 164 ? 13.102 30.531 -3.256 1 98.69 164 VAL B C 1
ATOM 3723 O O . VAL B 1 164 ? 13.938 30.656 -2.363 1 98.69 164 VAL B O 1
ATOM 3726 N N . LYS B 1 165 ? 11.969 31.281 -3.338 1 98.62 165 LYS B N 1
ATOM 3727 C CA . LYS B 1 165 ? 11.727 32.375 -2.387 1 98.62 165 LYS B CA 1
ATOM 3728 C C . LYS B 1 165 ? 10.484 32.094 -1.544 1 98.62 165 LYS B C 1
ATOM 3730 O O . LYS B 1 165 ? 10.422 32.469 -0.377 1 98.62 165 LYS B O 1
ATOM 3735 N N . VAL B 1 166 ? 9.508 31.484 -2.162 1 98.88 166 VAL B N 1
ATOM 3736 C CA . VAL B 1 166 ? 8.234 31.281 -1.479 1 98.88 166 VAL B CA 1
ATOM 3737 C C . VAL B 1 166 ? 7.809 29.828 -1.607 1 98.88 166 VAL B C 1
ATOM 3739 O O . VAL B 1 166 ? 7.648 29.312 -2.719 1 98.88 166 VAL B O 1
ATOM 3742 N N . ILE B 1 167 ? 7.676 29.125 -0.478 1 98.94 167 ILE B N 1
ATOM 3743 C CA . ILE B 1 167 ? 7.184 27.766 -0.412 1 98.94 167 ILE B CA 1
ATOM 3744 C C . ILE B 1 167 ? 5.852 27.734 0.34 1 98.94 167 ILE B C 1
ATOM 3746 O O . ILE B 1 167 ? 5.688 28.406 1.353 1 98.94 167 ILE B O 1
ATOM 3750 N N . GLY B 1 168 ? 4.867 27.078 -0.25 1 98.88 168 GLY B N 1
ATOM 3751 C CA . GLY B 1 168 ? 3.635 26.812 0.47 1 98.88 168 GLY B CA 1
ATOM 3752 C C . GLY B 1 168 ? 3.684 25.516 1.269 1 98.88 168 GLY B C 1
ATOM 3753 O O . GLY B 1 168 ? 4.16 24.5 0.775 1 98.88 168 GLY B O 1
ATOM 3754 N N . GLY B 1 169 ? 3.285 25.625 2.492 1 98.69 169 GLY B N 1
ATOM 3755 C CA . GLY B 1 169 ? 3.119 24.438 3.318 1 98.69 169 GLY B CA 1
ATOM 3756 C C . GLY B 1 169 ? 1.668 24.031 3.488 1 98.69 169 GLY B C 1
ATOM 3757 O O . GLY B 1 169 ? 0.85 24.812 3.98 1 98.69 169 GLY B O 1
ATOM 3758 N N . LEU B 1 170 ? 1.349 22.875 3.004 1 98.62 170 LEU B N 1
ATOM 3759 C CA . LEU B 1 170 ? 0.001 22.328 3.123 1 98.62 170 LEU B CA 1
ATOM 3760 C C . LEU B 1 170 ? -0.074 21.297 4.25 1 98.62 170 LEU B C 1
ATOM 3762 O O . LEU B 1 170 ? 0.667 20.312 4.246 1 98.62 170 LEU B O 1
ATOM 3766 N N . HIS B 1 171 ? -0.906 21.547 5.254 1 97.81 171 HIS B N 1
ATOM 3767 C CA . HIS B 1 171 ? -0.972 20.641 6.398 1 97.81 171 HIS B CA 1
ATOM 3768 C C . HIS B 1 171 ? -2.348 20.688 7.055 1 97.81 171 HIS B C 1
ATOM 3770 O O . HIS B 1 171 ? -3.113 21.625 6.844 1 97.81 171 HIS B O 1
ATOM 3776 N N . THR B 1 172 ? -2.678 19.656 7.703 1 96.25 172 THR B N 1
ATOM 3777 C CA . THR B 1 172 ? -3.945 19.531 8.414 1 96.25 172 THR B CA 1
ATOM 3778 C C . THR B 1 172 ? -3.828 20.094 9.828 1 96.25 172 THR B C 1
ATOM 3780 O O . THR B 1 172 ? -2.988 19.641 10.617 1 96.25 172 THR B O 1
ATOM 3783 N N . SER B 1 173 ? -4.723 20.969 10.18 1 93.19 173 SER B N 1
ATOM 3784 C CA . SER B 1 173 ? -4.637 21.703 11.438 1 93.19 173 SER B CA 1
ATOM 3785 C C . SER B 1 173 ? -4.828 20.797 12.641 1 93.19 173 SER B C 1
ATOM 3787 O O . SER B 1 173 ? -4.223 21 13.688 1 93.19 173 SER B O 1
ATOM 3789 N N . SER B 1 174 ? -5.629 19.75 12.422 1 87.94 174 SER B N 1
ATOM 3790 C CA . SER B 1 174 ? -5.984 18.875 13.539 1 87.94 174 SER B CA 1
ATOM 3791 C C . SER B 1 174 ? -4.996 17.719 13.68 1 87.94 174 SER B C 1
ATOM 3793 O O . SER B 1 174 ? -5.141 16.875 14.57 1 87.94 174 SER B O 1
ATOM 3795 N N . ASP B 1 175 ? -4.031 17.625 12.836 1 88.94 175 ASP B N 1
ATOM 3796 C CA . ASP B 1 175 ? -3.023 16.562 12.875 1 88.94 175 ASP B CA 1
ATOM 3797 C C . ASP B 1 175 ? -1.764 17.031 13.602 1 88.94 175 ASP B C 1
ATOM 3799 O O . ASP B 1 175 ? -0.933 17.734 13.023 1 88.94 175 ASP B O 1
ATOM 3803 N N . ASP B 1 176 ? -1.573 16.562 14.836 1 84.31 176 ASP B N 1
ATOM 3804 C CA . ASP B 1 176 ? -0.455 16.984 15.68 1 84.31 176 ASP B CA 1
ATOM 3805 C C . ASP B 1 176 ? 0.881 16.672 15 1 84.31 176 ASP B C 1
ATOM 3807 O O . ASP B 1 176 ? 1.828 17.453 15.109 1 84.31 176 ASP B O 1
ATOM 3811 N N . SER B 1 177 ? 0.945 15.516 14.383 1 86.12 177 SER B N 1
ATOM 3812 C CA . SER B 1 177 ? 2.174 15.141 13.695 1 86.12 177 SER B CA 1
ATOM 3813 C C . SER B 1 177 ? 2.52 16.125 12.586 1 86.12 177 SER B C 1
ATOM 3815 O O . SER B 1 177 ? 3.674 16.547 12.453 1 86.12 177 SER B O 1
ATOM 3817 N N . SER B 1 178 ? 1.528 16.484 11.844 1 93.19 178 SER B N 1
ATOM 3818 C CA . SER B 1 178 ? 1.676 17.391 10.711 1 93.19 178 SER B CA 1
ATOM 3819 C C . SER B 1 178 ? 2.08 18.797 11.172 1 93.19 178 SER B C 1
ATOM 3821 O O . SER B 1 178 ? 3.023 19.375 10.641 1 93.19 178 SER B O 1
ATOM 3823 N N . THR B 1 179 ? 1.41 19.328 12.172 1 93.06 179 THR B N 1
ATOM 3824 C CA . THR B 1 179 ? 1.64 20.688 12.633 1 93.06 179 THR B CA 1
ATOM 3825 C C . THR B 1 179 ? 3.035 20.828 13.242 1 93.06 179 THR B C 1
ATOM 3827 O O . THR B 1 179 ? 3.719 21.828 13.008 1 93.06 179 THR B O 1
ATOM 3830 N N . ALA B 1 180 ? 3.463 19.844 14.023 1 89.88 180 ALA B N 1
ATOM 3831 C CA . ALA B 1 180 ? 4.785 19.891 14.641 1 89.88 180 ALA B CA 1
ATOM 3832 C C . ALA B 1 180 ? 5.887 19.875 13.586 1 89.88 180 ALA B C 1
ATOM 3834 O O . ALA B 1 180 ? 6.832 20.656 13.664 1 89.88 180 ALA B O 1
ATOM 3835 N N . GLU B 1 181 ? 5.797 18.984 12.664 1 94.62 181 GLU B N 1
ATOM 3836 C CA . GLU B 1 181 ? 6.809 18.875 11.617 1 94.62 181 GLU B CA 1
ATOM 3837 C C . GLU B 1 181 ? 6.816 20.109 10.727 1 94.62 181 GLU B C 1
ATOM 3839 O O . GLU B 1 181 ? 7.879 20.594 10.32 1 94.62 181 GLU B O 1
ATOM 3844 N N . PHE B 1 182 ? 5.68 20.672 10.445 1 97 182 PHE B N 1
ATOM 3845 C CA . PHE B 1 182 ? 5.586 21.875 9.625 1 97 182 PHE B CA 1
ATOM 3846 C C . PHE B 1 182 ? 6.238 23.047 10.328 1 97 182 PHE B C 1
ATOM 3848 O O . PHE B 1 182 ? 6.914 23.859 9.695 1 97 182 PHE B O 1
ATOM 3855 N N . LYS B 1 183 ? 6.008 23.203 11.586 1 96 183 LYS B N 1
ATOM 3856 C CA . LYS B 1 183 ? 6.652 24.25 12.359 1 96 183 LYS B CA 1
ATOM 3857 C C . LYS B 1 183 ? 8.172 24.156 12.258 1 96 183 LYS B C 1
ATOM 3859 O O . LYS B 1 183 ? 8.852 25.172 12.086 1 96 183 LYS B O 1
ATOM 3864 N N . GLU B 1 184 ? 8.664 22.953 12.383 1 96.44 184 GLU B N 1
ATOM 3865 C CA . GLU B 1 184 ? 10.102 22.734 12.242 1 96.44 184 GLU B CA 1
ATOM 3866 C C . GLU B 1 184 ? 10.586 23.125 10.852 1 96.44 184 GLU B C 1
ATOM 3868 O O . GLU B 1 184 ? 11.609 23.812 10.711 1 96.44 184 GLU B O 1
ATOM 3873 N N . PHE B 1 185 ? 9.898 22.766 9.852 1 98.5 185 PHE B N 1
ATOM 3874 C CA . PHE B 1 185 ? 10.234 23.109 8.477 1 98.5 185 PHE B CA 1
ATOM 3875 C C . PHE B 1 185 ? 10.281 24.609 8.289 1 98.5 185 PHE B C 1
ATOM 3877 O O . PHE B 1 185 ? 11.219 25.141 7.691 1 98.5 185 PHE B O 1
ATOM 3884 N N . LYS B 1 186 ? 9.242 25.234 8.758 1 98.44 186 LYS B N 1
ATOM 3885 C CA . LYS B 1 186 ? 9.133 26.688 8.617 1 98.44 186 LYS B CA 1
ATOM 3886 C C . LYS B 1 186 ? 10.328 27.391 9.242 1 98.44 186 LYS B C 1
ATOM 3888 O O . LYS B 1 186 ? 10.898 28.297 8.641 1 98.44 186 LYS B O 1
ATOM 3893 N N . GLN B 1 187 ? 10.711 26.969 10.383 1 98.44 187 GLN B N 1
ATOM 3894 C CA . GLN B 1 187 ? 11.852 27.562 11.07 1 98.44 187 GLN B CA 1
ATOM 3895 C C . GLN B 1 187 ? 13.141 27.359 10.289 1 98.44 187 GLN B C 1
ATOM 3897 O O . GLN B 1 187 ? 13.938 28.281 10.125 1 98.44 187 GLN B O 1
ATOM 3902 N N . LEU B 1 188 ? 13.352 26.156 9.805 1 98.69 188 LEU B N 1
ATOM 3903 C CA . LEU B 1 188 ? 14.57 25.812 9.078 1 98.69 188 LEU B CA 1
ATOM 3904 C C . LEU B 1 188 ? 14.617 26.531 7.73 1 98.69 188 LEU B C 1
ATOM 3906 O O . LEU B 1 188 ? 15.672 27 7.309 1 98.69 188 LEU B O 1
ATOM 3910 N N . ALA B 1 189 ? 13.438 26.594 7.07 1 98.75 189 ALA B N 1
ATOM 3911 C CA . ALA B 1 189 ? 13.352 27.266 5.781 1 98.75 189 ALA B CA 1
ATOM 3912 C C . ALA B 1 189 ? 13.641 28.766 5.93 1 98.75 189 ALA B C 1
ATOM 3914 O O . ALA B 1 189 ? 14.328 29.344 5.09 1 98.75 189 ALA B O 1
ATOM 3915 N N . LYS B 1 190 ? 13.125 29.375 6.957 1 98.12 190 LYS B N 1
ATOM 3916 C CA . LYS B 1 190 ? 13.359 30.781 7.227 1 98.12 190 LYS B CA 1
ATOM 3917 C C . LYS B 1 190 ? 14.852 31.078 7.367 1 98.12 190 LYS B C 1
ATOM 3919 O O . LYS B 1 190 ? 15.344 32.094 6.879 1 98.12 190 LYS B O 1
ATOM 3924 N N . LYS B 1 191 ? 15.516 30.188 8.008 1 98.19 191 LYS B N 1
ATOM 3925 C CA . LYS B 1 191 ? 16.953 30.344 8.195 1 98.19 191 LYS B CA 1
ATOM 3926 C C . LYS B 1 191 ? 17.688 30.312 6.855 1 98.19 191 LYS B C 1
ATOM 3928 O O . LYS B 1 191 ? 18.797 30.844 6.738 1 98.19 191 LYS B O 1
ATOM 3933 N N . GLU B 1 192 ? 17.062 29.75 5.832 1 98 192 GLU B N 1
ATOM 3934 C CA . GLU B 1 192 ? 17.641 29.672 4.492 1 98 192 GLU B CA 1
ATOM 3935 C C . GLU B 1 192 ? 17.125 30.797 3.605 1 98 192 GLU B C 1
ATOM 3937 O O . GLU B 1 192 ? 17.344 30.797 2.393 1 98 192 GLU B O 1
ATOM 3942 N N . GLY B 1 193 ? 16.359 31.672 4.172 1 97.62 193 GLY B N 1
ATOM 3943 C CA . GLY B 1 193 ? 15.859 32.812 3.439 1 97.62 193 GLY B CA 1
ATOM 3944 C C . GLY B 1 193 ? 14.602 32.531 2.641 1 97.62 193 GLY B C 1
ATOM 3945 O O . GLY B 1 193 ? 14.273 33.25 1.696 1 97.62 193 GLY B O 1
ATOM 3946 N N . ILE B 1 194 ? 13.93 31.484 2.949 1 98.75 194 ILE B N 1
ATOM 3947 C CA . ILE B 1 194 ? 12.719 31.078 2.244 1 98.75 194 ILE B CA 1
ATOM 3948 C C . ILE B 1 194 ? 11.492 31.516 3.037 1 98.75 194 ILE B C 1
ATOM 3950 O O . ILE B 1 194 ? 11.391 31.25 4.234 1 98.75 194 ILE B O 1
ATOM 3954 N N . LYS B 1 195 ? 10.633 32.25 2.422 1 98.75 195 LYS B N 1
ATOM 3955 C CA . LYS B 1 195 ? 9.328 32.562 3.006 1 98.75 195 LYS B CA 1
ATOM 3956 C C . LYS B 1 195 ? 8.391 31.344 2.893 1 98.75 195 LYS B C 1
ATOM 3958 O O . LYS B 1 195 ? 8.211 30.797 1.807 1 98.75 195 LYS B O 1
ATOM 3963 N N . VAL B 1 196 ? 7.816 30.953 4.043 1 98.81 196 VAL B N 1
ATOM 3964 C CA . VAL B 1 196 ? 6.887 29.828 4.043 1 98.81 196 VAL B CA 1
ATOM 3965 C C . VAL B 1 196 ? 5.469 30.328 4.309 1 98.81 196 VAL B C 1
ATOM 3967 O O . VAL B 1 196 ? 5.203 30.938 5.344 1 98.81 196 VAL B O 1
ATOM 3970 N N . LYS B 1 197 ? 4.574 30.125 3.328 1 98.62 197 LYS B N 1
ATOM 3971 C CA . LYS B 1 197 ? 3.158 30.453 3.49 1 98.62 197 LYS B CA 1
ATOM 3972 C C . LYS B 1 197 ? 2.375 29.234 3.99 1 98.62 197 LYS B C 1
ATOM 3974 O O . LYS B 1 197 ? 2.561 28.125 3.496 1 98.62 197 LYS B O 1
ATOM 3979 N N . ASP B 1 198 ? 1.527 29.547 4.949 1 98.06 198 ASP B N 1
ATOM 3980 C CA . ASP B 1 198 ? 0.753 28.5 5.598 1 98.06 198 ASP B CA 1
ATOM 3981 C C . ASP B 1 198 ? -0.574 28.266 4.879 1 98.06 198 ASP B C 1
ATOM 3983 O O . ASP B 1 198 ? -1.364 29.203 4.707 1 98.06 198 ASP B O 1
ATOM 3987 N N . TYR B 1 199 ? -0.806 27.094 4.457 1 98.62 199 TYR B N 1
ATOM 3988 C CA . TYR B 1 199 ? -2.092 26.656 3.928 1 98.62 199 TYR B CA 1
ATOM 3989 C C . TYR B 1 199 ? -2.635 25.484 4.727 1 98.62 199 TYR B C 1
ATOM 3991 O O . TYR B 1 199 ? -2.053 24.391 4.711 1 98.62 199 TYR B O 1
ATOM 3999 N N . THR B 1 200 ? -3.773 25.641 5.352 1 98.06 200 THR B N 1
ATOM 4000 C CA . THR B 1 200 ? -4.293 24.641 6.277 1 98.06 200 THR B CA 1
ATOM 4001 C C . THR B 1 200 ? -5.598 24.047 5.754 1 98.06 200 THR B C 1
ATOM 4003 O O . THR B 1 200 ? -6.379 24.734 5.094 1 98.06 200 THR B O 1
ATOM 4006 N N . ILE B 1 201 ? -5.719 22.766 6.012 1 97.25 201 ILE B N 1
ATOM 4007 C CA . ILE B 1 201 ? -6.973 22.078 5.715 1 97.25 201 ILE B CA 1
ATOM 4008 C C . ILE B 1 201 ? -7.508 21.422 6.98 1 97.25 201 ILE B C 1
ATOM 4010 O O . ILE B 1 201 ? -6.766 21.219 7.949 1 97.25 201 ILE B O 1
ATOM 4014 N N . THR B 1 202 ? -8.82 21.094 6.949 1 93.56 202 THR B N 1
ATOM 4015 C CA . THR B 1 202 ? -9.438 20.406 8.078 1 93.56 202 THR B CA 1
ATOM 4016 C C . THR B 1 202 ? -9.852 18.984 7.695 1 93.56 202 THR B C 1
ATOM 4018 O O . THR B 1 202 ? -10.023 18.125 8.562 1 93.56 202 THR B O 1
ATOM 4021 N N . SER B 1 203 ? -10.062 18.812 6.422 1 89 203 SER B N 1
ATOM 4022 C CA . SER B 1 203 ? -10.469 17.516 5.895 1 89 203 SER B CA 1
ATOM 4023 C C . SER B 1 203 ? -10.07 17.359 4.43 1 89 203 SER B C 1
ATOM 4025 O O . SER B 1 203 ? -9.586 18.312 3.812 1 89 203 SER B O 1
ATOM 4027 N N . THR B 1 204 ? -10.305 16.203 3.906 1 88 204 THR B N 1
ATOM 4028 C CA . THR B 1 204 ? -9.977 15.945 2.51 1 88 204 THR B CA 1
ATOM 4029 C C . THR B 1 204 ? -10.82 16.797 1.583 1 88 204 THR B C 1
ATOM 4031 O O . THR B 1 204 ? -10.414 17.109 0.459 1 88 204 THR B O 1
ATOM 4034 N N . ASN B 1 205 ? -11.93 17.281 2.094 1 85.06 205 ASN B N 1
ATOM 4035 C CA . ASN B 1 205 ? -12.836 18.094 1.291 1 85.06 205 ASN B CA 1
ATOM 4036 C C . ASN B 1 205 ? -12.227 19.438 0.948 1 85.06 205 ASN B C 1
ATOM 4038 O O . ASN B 1 205 ? -12.617 20.078 -0.035 1 85.06 205 ASN B O 1
ATOM 4042 N N . ASP B 1 206 ? -11.219 19.828 1.751 1 95.19 206 ASP B N 1
ATOM 4043 C CA . ASP B 1 206 ? -10.617 21.156 1.584 1 95.19 206 ASP B CA 1
ATOM 4044 C C . ASP B 1 206 ? -9.492 21.125 0.556 1 95.19 206 ASP B C 1
ATOM 4046 O O . ASP B 1 206 ? -9.055 22.172 0.077 1 95.19 206 ASP B O 1
ATOM 4050 N N . ILE B 1 207 ? -9.047 19.969 0.171 1 96.25 207 ILE B N 1
ATOM 4051 C CA . ILE B 1 207 ? -7.77 19.812 -0.521 1 96.25 207 ILE B CA 1
ATOM 4052 C C . ILE B 1 207 ? -7.848 20.469 -1.898 1 96.25 207 ILE B C 1
ATOM 4054 O O . ILE B 1 207 ? -6.926 21.172 -2.311 1 96.25 207 ILE B O 1
ATOM 4058 N N . ASP B 1 208 ? -8.945 20.219 -2.59 1 95.5 208 ASP B N 1
ATOM 4059 C CA . ASP B 1 208 ? -9.055 20.75 -3.945 1 95.5 208 ASP B CA 1
ATOM 4060 C C . ASP B 1 208 ? -8.93 22.266 -3.953 1 95.5 208 ASP B C 1
ATOM 4062 O O . ASP B 1 208 ? -8 22.812 -4.555 1 95.5 208 ASP B O 1
ATOM 4066 N N . GLN B 1 209 ? -9.719 22.938 -3.172 1 97.56 209 GLN B N 1
ATOM 4067 C CA . GLN B 1 209 ? -9.758 24.391 -3.148 1 97.56 209 GLN B CA 1
ATOM 4068 C C . GLN B 1 209 ? -8.453 24.969 -2.594 1 97.56 209 GLN B C 1
ATOM 4070 O O . GLN B 1 209 ? -7.871 25.875 -3.184 1 97.56 209 GLN B O 1
ATOM 4075 N N . VAL B 1 210 ? -7.957 24.453 -1.525 1 98.69 210 VAL B N 1
ATOM 4076 C CA . VAL B 1 210 ? -6.801 25.016 -0.836 1 98.69 210 VAL B CA 1
ATOM 4077 C C . VAL B 1 210 ? -5.539 24.781 -1.669 1 98.69 210 VAL B C 1
ATOM 4079 O O . VAL B 1 210 ? -4.703 25.688 -1.795 1 98.69 210 VAL B O 1
ATOM 4082 N N . SER B 1 211 ? -5.43 23.578 -2.254 1 98.69 211 SER B N 1
ATOM 4083 C CA . SER B 1 211 ? -4.238 23.312 -3.049 1 98.69 211 SER B CA 1
ATOM 4084 C C . SER B 1 211 ? -4.242 24.109 -4.348 1 98.69 211 SER B C 1
ATOM 4086 O O . SER B 1 211 ? -3.188 24.516 -4.844 1 98.69 211 SER B O 1
ATOM 4088 N N . SER B 1 212 ? -5.418 24.344 -4.934 1 98.5 212 SER B N 1
ATOM 4089 C CA . SER B 1 212 ? -5.52 25.188 -6.121 1 98.5 212 SER B CA 1
ATOM 4090 C C . SER B 1 212 ? -5.074 26.609 -5.824 1 98.5 212 SER B C 1
ATOM 4092 O O . SER B 1 212 ? -4.293 27.188 -6.582 1 98.5 212 SER B O 1
ATOM 4094 N N . THR B 1 213 ? -5.566 27.156 -4.746 1 98.81 213 THR B N 1
ATOM 4095 C CA . THR B 1 213 ? -5.16 28.484 -4.324 1 98.81 213 THR B CA 1
ATOM 4096 C C . THR B 1 213 ? -3.66 28.531 -4.055 1 98.81 213 THR B C 1
ATOM 4098 O O . THR B 1 213 ? -2.965 29.438 -4.535 1 98.81 213 THR B O 1
ATOM 4101 N N . MET B 1 214 ? -3.137 27.562 -3.338 1 98.88 214 MET B N 1
ATOM 4102 C CA . MET B 1 214 ? -1.724 27.469 -2.984 1 98.88 214 MET B CA 1
ATOM 4103 C C . MET B 1 214 ? -0.852 27.422 -4.234 1 98.88 214 MET B C 1
ATOM 4105 O O . MET B 1 214 ? 0.146 28.141 -4.324 1 98.88 214 MET B O 1
ATOM 4109 N N . ALA B 1 215 ? -1.284 26.641 -5.195 1 98.69 215 ALA B N 1
ATOM 4110 C CA . ALA B 1 215 ? -0.5 26.453 -6.41 1 98.69 215 ALA B CA 1
ATOM 4111 C C . ALA B 1 215 ? -0.354 27.75 -7.191 1 98.69 215 ALA B C 1
ATOM 4113 O O . ALA B 1 215 ? 0.608 27.922 -7.941 1 98.69 215 ALA B O 1
ATOM 4114 N N . SER B 1 216 ? -1.234 28.688 -7.004 1 98.56 216 SER B N 1
ATOM 4115 C CA . SER B 1 216 ? -1.211 29.953 -7.734 1 98.56 216 SER B CA 1
ATOM 4116 C C . SER B 1 216 ? -0.364 31 -7.012 1 98.56 216 SER B C 1
ATOM 4118 O O . SER B 1 216 ? -0.098 32.062 -7.551 1 98.56 216 SER B O 1
ATOM 4120 N N . GLU B 1 217 ? 0.137 30.672 -5.812 1 98.75 217 GLU B N 1
ATOM 4121 C CA . GLU B 1 217 ? 0.703 31.719 -4.984 1 98.75 217 GLU B CA 1
ATOM 4122 C C . GLU B 1 217 ? 2.141 31.406 -4.582 1 98.75 217 GLU B C 1
ATOM 4124 O O . GLU B 1 217 ? 2.812 32.219 -3.951 1 98.75 217 GLU B O 1
ATOM 4129 N N . VAL B 1 218 ? 2.648 30.234 -4.992 1 98.88 218 VAL B N 1
ATOM 4130 C CA . VAL B 1 218 ? 3.938 29.812 -4.461 1 98.88 218 VAL B CA 1
ATOM 4131 C C . VAL B 1 218 ? 4.812 29.266 -5.59 1 98.88 218 VAL B C 1
ATOM 4133 O O . VAL B 1 218 ? 4.355 29.141 -6.73 1 98.88 218 VAL B O 1
ATOM 4136 N N . GLU B 1 219 ? 6.086 28.984 -5.281 1 98.81 219 GLU B N 1
ATOM 4137 C CA . GLU B 1 219 ? 7.043 28.469 -6.258 1 98.81 219 GLU B CA 1
ATOM 4138 C C . GLU B 1 219 ? 7.254 26.969 -6.078 1 98.81 219 GLU B C 1
ATOM 4140 O O . GLU B 1 219 ? 7.715 26.281 -6.996 1 98.81 219 GLU B O 1
ATOM 4145 N N . ALA B 1 220 ? 6.996 26.5 -4.891 1 98.94 220 ALA B N 1
ATOM 4146 C CA . ALA B 1 220 ? 7.074 25.094 -4.508 1 98.94 220 ALA B CA 1
ATOM 4147 C C . ALA B 1 220 ? 6.156 24.797 -3.33 1 98.94 220 ALA B C 1
ATOM 4149 O O . ALA B 1 220 ? 5.652 25.719 -2.674 1 98.94 220 ALA B O 1
ATOM 4150 N N . VAL B 1 221 ? 5.887 23.531 -3.156 1 98.94 221 VAL B N 1
ATOM 4151 C CA . VAL B 1 221 ? 5.027 23.094 -2.061 1 98.94 221 VAL B CA 1
ATOM 4152 C C . VAL B 1 221 ? 5.785 22.094 -1.179 1 98.94 221 VAL B C 1
ATOM 4154 O O . VAL B 1 221 ? 6.488 21.219 -1.684 1 98.94 221 VAL B O 1
ATOM 4157 N N . TYR B 1 222 ? 5.699 22.281 0.096 1 98.94 222 TYR B N 1
ATOM 4158 C CA . TYR B 1 222 ? 6.148 21.297 1.078 1 98.94 222 TYR B CA 1
ATOM 4159 C C . TYR B 1 222 ? 4.965 20.641 1.778 1 98.94 222 TYR B C 1
ATOM 4161 O O . TYR B 1 222 ? 4.027 21.328 2.197 1 98.94 222 TYR B O 1
ATOM 4169 N N . ILE B 1 223 ? 4.984 19.359 1.849 1 98.62 223 ILE B N 1
ATOM 4170 C CA . ILE B 1 223 ? 3.975 18.609 2.584 1 98.62 223 ILE B CA 1
ATOM 4171 C C . ILE B 1 223 ? 4.633 17.844 3.734 1 98.62 223 ILE B C 1
ATOM 4173 O O . ILE B 1 223 ? 5.395 16.906 3.508 1 98.62 223 ILE B O 1
ATOM 4177 N N . PRO B 1 224 ? 4.387 18.25 5.016 1 97.94 224 PRO B N 1
ATOM 4178 C CA . PRO B 1 224 ? 4.875 17.469 6.156 1 97.94 224 PRO B CA 1
ATOM 4179 C C . PRO B 1 224 ? 4.188 16.109 6.273 1 97.94 224 PRO B C 1
ATOM 4181 O O . PRO B 1 224 ? 3.346 15.758 5.441 1 97.94 224 PRO B O 1
ATOM 4184 N N . THR B 1 225 ? 4.637 15.281 7.262 1 95.62 225 THR B N 1
ATOM 4185 C CA . THR B 1 225 ? 3.92 14.055 7.578 1 95.62 225 THR B CA 1
ATOM 4186 C C . THR B 1 225 ? 2.467 14.352 7.934 1 95.62 225 THR B C 1
ATOM 4188 O O . THR B 1 225 ? 2.178 14.844 9.023 1 95.62 225 THR B O 1
ATOM 4191 N N . ASP B 1 226 ? 1.609 14.156 6.988 1 96.56 226 ASP B N 1
ATOM 4192 C CA . ASP B 1 226 ? 0.203 14.531 7.113 1 96.56 226 ASP B CA 1
ATOM 4193 C C . ASP B 1 226 ? -0.701 13.484 6.461 1 96.56 226 ASP B C 1
ATOM 4195 O O . ASP B 1 226 ? -0.753 13.383 5.234 1 96.56 226 ASP B O 1
ATOM 4199 N N . ASN B 1 227 ? -1.519 12.805 7.27 1 94.56 227 ASN B N 1
ATOM 4200 C CA . ASN B 1 227 ? -2.328 11.688 6.789 1 94.56 227 ASN B CA 1
ATOM 4201 C C . ASN B 1 227 ? -3.449 12.164 5.871 1 94.56 227 ASN B C 1
ATOM 4203 O O . ASN B 1 227 ? -3.746 11.523 4.863 1 94.56 227 ASN B O 1
ATOM 4207 N N . THR B 1 228 ? -4.098 13.234 6.242 1 93.75 228 THR B N 1
ATOM 4208 C CA . THR B 1 228 ? -5.199 13.773 5.449 1 93.75 228 THR B CA 1
ATOM 4209 C C . THR B 1 228 ? -4.711 14.219 4.074 1 93.75 228 THR B C 1
ATOM 4211 O O . THR B 1 228 ? -5.324 13.891 3.057 1 93.75 228 THR B O 1
ATOM 4214 N N . VAL B 1 229 ? -3.613 14.914 4.016 1 96.69 229 VAL B N 1
ATOM 4215 C CA . VAL B 1 229 ? -3.055 15.359 2.744 1 96.69 229 VAL B CA 1
ATOM 4216 C C . VAL B 1 229 ? -2.619 14.148 1.922 1 96.69 229 VAL B C 1
ATOM 4218 O O . VAL B 1 229 ? -2.861 14.086 0.714 1 96.69 229 VAL B O 1
ATOM 4221 N N . ALA B 1 230 ? -1.99 13.18 2.604 1 95.19 230 ALA B N 1
ATOM 4222 C CA . ALA B 1 230 ? -1.552 11.969 1.915 1 95.19 230 ALA B CA 1
ATOM 4223 C C . ALA B 1 230 ? -2.73 11.25 1.265 1 95.19 230 ALA B C 1
ATOM 4225 O O . ALA B 1 230 ? -2.617 10.75 0.144 1 95.19 230 ALA B O 1
ATOM 4226 N N . SER B 1 231 ? -3.844 11.219 1.941 1 91.75 231 SER B N 1
ATOM 4227 C CA . SER B 1 231 ? -5.023 10.523 1.442 1 91.75 231 SER B CA 1
ATOM 4228 C C . SER B 1 231 ? -5.605 11.227 0.221 1 91.75 231 SER B C 1
ATOM 4230 O O . SER B 1 231 ? -6.312 10.609 -0.578 1 91.75 231 SER B O 1
ATOM 4232 N N . GLY B 1 232 ? -5.371 12.508 0.039 1 91.62 232 GLY B N 1
ATOM 4233 C CA . GLY B 1 232 ? -5.852 13.297 -1.083 1 91.62 232 GLY B CA 1
ATOM 4234 C C . GLY B 1 232 ? -4.734 13.812 -1.973 1 91.62 232 GLY B C 1
ATOM 4235 O O . GLY B 1 232 ? -4.895 14.82 -2.66 1 91.62 232 GLY B O 1
ATOM 4236 N N . PHE B 1 233 ? -3.602 13.109 -1.972 1 94.94 233 PHE B N 1
ATOM 4237 C CA . PHE B 1 233 ? -2.393 13.625 -2.602 1 94.94 233 PHE B CA 1
ATOM 4238 C C . PHE B 1 233 ? -2.576 13.742 -4.109 1 94.94 233 PHE B C 1
ATOM 4240 O O . PHE B 1 233 ? -2.043 14.664 -4.734 1 94.94 233 PHE B O 1
ATOM 4247 N N . SER B 1 234 ? -3.328 12.914 -4.746 1 90.69 234 SER B N 1
ATOM 4248 C CA . SER B 1 234 ? -3.557 12.969 -6.188 1 90.69 234 SER B CA 1
ATOM 4249 C C . SER B 1 234 ? -4.195 14.297 -6.59 1 90.69 234 SER B C 1
ATOM 4251 O O . SER B 1 234 ? -3.859 14.859 -7.633 1 90.69 234 SER B O 1
ATOM 4253 N N . THR B 1 235 ? -5.09 14.734 -5.719 1 93.31 235 THR B N 1
ATOM 4254 C CA . THR B 1 235 ? -5.734 16.016 -5.984 1 93.31 235 THR B CA 1
ATOM 4255 C C . THR B 1 235 ? -4.738 17.172 -5.852 1 93.31 235 THR B C 1
ATOM 4257 O O . THR B 1 235 ? -4.762 18.109 -6.641 1 93.31 235 THR B O 1
ATOM 4260 N N . VAL B 1 236 ? -3.838 17.078 -4.852 1 97.81 236 VAL B N 1
ATOM 4261 C CA . VAL B 1 236 ? -2.791 18.078 -4.684 1 97.81 236 VAL B CA 1
ATOM 4262 C C . VAL B 1 236 ? -1.924 18.141 -5.938 1 97.81 236 VAL B C 1
ATOM 4264 O O . VAL B 1 236 ? -1.676 19.219 -6.48 1 97.81 236 VAL B O 1
ATOM 4267 N N . VAL B 1 237 ? -1.534 16.984 -6.43 1 97.5 237 VAL B N 1
ATOM 4268 C CA . VAL B 1 237 ? -0.634 16.891 -7.574 1 97.5 237 VAL B CA 1
ATOM 4269 C C . VAL B 1 237 ? -1.332 17.406 -8.828 1 97.5 237 VAL B C 1
ATOM 4271 O O . VAL B 1 237 ? -0.732 18.141 -9.625 1 97.5 237 VAL B O 1
ATOM 4274 N N . LYS B 1 238 ? -2.559 17.016 -8.977 1 95.31 238 LYS B N 1
ATOM 4275 C CA . LYS B 1 238 ? -3.332 17.5 -10.109 1 95.31 238 LYS B CA 1
ATOM 4276 C C . LYS B 1 238 ? -3.299 19.031 -10.172 1 95.31 238 LYS B C 1
ATOM 4278 O O . LYS B 1 238 ? -2.994 19.609 -11.219 1 95.31 238 LYS B O 1
ATOM 4283 N N . ASN B 1 239 ? -3.58 19.688 -9.078 1 98.31 239 ASN B N 1
ATOM 4284 C CA . ASN B 1 239 ? -3.656 21.141 -9.031 1 98.31 239 ASN B CA 1
ATOM 4285 C C . ASN B 1 239 ? -2.279 21.781 -9.172 1 98.31 239 ASN B C 1
ATOM 4287 O O . ASN B 1 239 ? -2.135 22.812 -9.836 1 98.31 239 ASN B O 1
ATOM 4291 N N . THR B 1 240 ? -1.263 21.203 -8.594 1 98.75 240 THR B N 1
ATOM 4292 C CA . THR B 1 240 ? 0.078 21.766 -8.672 1 98.75 240 THR B CA 1
ATOM 4293 C C . THR B 1 240 ? 0.678 21.547 -10.062 1 98.75 240 THR B C 1
ATOM 4295 O O . THR B 1 240 ? 1.371 22.438 -10.586 1 98.75 240 THR B O 1
ATOM 4298 N N . ASP B 1 241 ? 0.414 20.406 -10.672 1 98.44 241 ASP B N 1
ATOM 4299 C CA . ASP B 1 241 ? 0.893 20.125 -12.023 1 98.44 241 ASP B CA 1
ATOM 4300 C C . ASP B 1 241 ? 0.314 21.109 -13.031 1 98.44 241 ASP B C 1
ATOM 4302 O O . ASP B 1 241 ? 1 21.531 -13.969 1 98.44 241 ASP B O 1
ATOM 4306 N N . ALA B 1 242 ? -0.91 21.453 -12.828 1 98.12 242 ALA B N 1
ATOM 4307 C CA . ALA B 1 242 ? -1.571 22.391 -13.727 1 98.12 242 ALA B CA 1
ATOM 4308 C C . ALA B 1 242 ? -0.832 23.734 -13.758 1 98.12 242 ALA B C 1
ATOM 4310 O O . ALA B 1 242 ? -0.93 24.469 -14.734 1 98.12 242 ALA B O 1
ATOM 4311 N N . LYS B 1 243 ? -0.089 24.047 -12.758 1 98.44 243 LYS B N 1
ATOM 4312 C CA . LYS B 1 243 ? 0.655 25.297 -12.664 1 98.44 243 LYS B CA 1
ATOM 4313 C C . LYS B 1 243 ? 2.16 25.047 -12.711 1 98.44 243 LYS B C 1
ATOM 4315 O O . LYS B 1 243 ? 2.953 25.969 -12.508 1 98.44 243 LYS B O 1
ATOM 4320 N N . LYS B 1 244 ? 2.564 23.766 -12.898 1 98.44 244 LYS B N 1
ATOM 4321 C CA . LYS B 1 244 ? 3.953 23.328 -12.961 1 98.44 244 LYS B CA 1
ATOM 4322 C C . LYS B 1 244 ? 4.699 23.656 -11.672 1 98.44 244 LYS B C 1
ATOM 4324 O O . LYS B 1 244 ? 5.84 24.125 -11.711 1 98.44 244 LYS B O 1
ATOM 4329 N N . ILE B 1 245 ? 4.027 23.547 -10.555 1 98.88 245 ILE B N 1
ATOM 4330 C CA . ILE B 1 245 ? 4.605 23.797 -9.234 1 98.88 245 ILE B CA 1
ATOM 4331 C C . ILE B 1 245 ? 5.09 22.484 -8.633 1 98.88 245 ILE B C 1
ATOM 4333 O O . ILE B 1 245 ? 4.309 21.547 -8.445 1 98.88 245 ILE B O 1
ATOM 4337 N N . PRO B 1 246 ? 6.402 22.328 -8.312 1 98.94 246 PRO B N 1
ATOM 4338 C CA . PRO B 1 246 ? 6.902 21.078 -7.723 1 98.94 246 PRO B CA 1
ATOM 4339 C C . PRO B 1 246 ? 6.441 20.875 -6.281 1 98.94 246 PRO B C 1
ATOM 4341 O O . PRO B 1 246 ? 6.32 21.844 -5.531 1 98.94 246 PRO B O 1
ATOM 4344 N N . VAL B 1 247 ? 6.172 19.641 -5.934 1 98.94 247 VAL B N 1
ATOM 4345 C CA . VAL B 1 247 ? 5.777 19.266 -4.578 1 98.94 247 VAL B CA 1
ATOM 4346 C C . VAL B 1 247 ? 6.887 18.438 -3.93 1 98.94 247 VAL B C 1
ATOM 4348 O O . VAL B 1 247 ? 7.375 17.484 -4.523 1 98.94 247 VAL B O 1
ATOM 4351 N N . PHE B 1 248 ? 7.324 18.844 -2.779 1 98.94 248 PHE B N 1
ATOM 4352 C CA . PHE B 1 248 ? 8.305 18.141 -1.97 1 98.94 248 PHE B CA 1
ATOM 4353 C C . PHE B 1 248 ? 7.664 17.562 -0.712 1 98.94 248 PHE B C 1
ATOM 4355 O O . PHE B 1 248 ? 7.5 18.281 0.284 1 98.94 248 PHE B O 1
ATOM 4362 N N . PRO B 1 249 ? 7.289 16.25 -0.766 1 98.69 249 PRO B N 1
ATOM 4363 C CA . PRO B 1 249 ? 6.691 15.633 0.422 1 98.69 249 PRO B CA 1
ATOM 4364 C C . PRO B 1 249 ? 7.738 15.18 1.441 1 98.69 249 PRO B C 1
ATOM 4366 O O . PRO B 1 249 ? 8.922 15.086 1.115 1 98.69 249 PRO B O 1
ATOM 4369 N N . SER B 1 250 ? 7.27 14.953 2.66 1 97.56 250 SER B N 1
ATOM 4370 C CA . SER B 1 250 ? 8.18 14.539 3.719 1 97.56 250 SER B CA 1
ATOM 4371 C C . SER B 1 250 ? 8.438 13.031 3.676 1 97.56 250 SER B C 1
ATOM 4373 O O . SER B 1 250 ? 9.391 12.547 4.281 1 97.56 250 SER B O 1
ATOM 4375 N N . VAL B 1 251 ? 7.551 12.281 2.936 1 96.5 251 VAL B N 1
ATOM 4376 C CA . VAL B 1 251 ? 7.676 10.828 3.008 1 96.5 251 VAL B CA 1
ATOM 4377 C C . VAL B 1 251 ? 7.859 10.258 1.604 1 96.5 251 VAL B C 1
ATOM 4379 O O . VAL B 1 251 ? 7.305 10.781 0.635 1 96.5 251 VAL B O 1
ATOM 4382 N N . THR B 1 252 ? 8.516 9.148 1.526 1 94.81 252 THR B N 1
ATOM 4383 C CA . THR B 1 252 ? 8.953 8.531 0.277 1 94.81 252 THR B CA 1
ATOM 4384 C C . THR B 1 252 ? 7.75 8.023 -0.52 1 94.81 252 THR B C 1
ATOM 4386 O O . THR B 1 252 ? 7.766 8.047 -1.753 1 94.81 252 THR B O 1
ATOM 4389 N N . SER B 1 253 ? 6.691 7.641 0.15 1 91.5 253 SER B N 1
ATOM 4390 C CA . SER B 1 253 ? 5.566 6.98 -0.501 1 91.5 253 SER B CA 1
ATOM 4391 C C . SER B 1 253 ? 4.855 7.922 -1.47 1 91.5 253 SER B C 1
ATOM 4393 O O . SER B 1 253 ? 4.102 7.477 -2.336 1 91.5 253 SER B O 1
ATOM 4395 N N . MET B 1 254 ? 5.074 9.195 -1.411 1 95.06 254 MET B N 1
ATOM 4396 C CA . MET B 1 254 ? 4.418 10.195 -2.25 1 95.06 254 MET B CA 1
ATOM 4397 C C . MET B 1 254 ? 5.25 10.492 -3.492 1 95.06 254 MET B C 1
ATOM 4399 O O . MET B 1 254 ? 4.762 11.125 -4.434 1 95.06 254 MET B O 1
ATOM 4403 N N . ILE B 1 255 ? 6.465 9.945 -3.588 1 96.12 255 ILE B N 1
ATOM 4404 C CA . ILE B 1 255 ? 7.391 10.273 -4.664 1 96.12 255 ILE B CA 1
ATOM 4405 C C . ILE B 1 255 ? 6.902 9.656 -5.973 1 96.12 255 ILE B C 1
ATOM 4407 O O . ILE B 1 255 ? 6.789 10.352 -6.988 1 96.12 255 ILE B O 1
ATOM 4411 N N . LYS B 1 256 ? 6.48 8.484 -5.934 1 89.19 256 LYS B N 1
ATOM 4412 C CA . LYS B 1 256 ? 6.062 7.809 -7.16 1 89.19 256 LYS B CA 1
ATOM 4413 C C . LYS B 1 256 ? 4.746 8.375 -7.68 1 89.19 256 LYS B C 1
ATOM 4415 O O . LYS B 1 256 ? 4.391 8.164 -8.844 1 89.19 256 LYS B O 1
ATOM 4420 N N . HIS B 1 257 ? 4.043 9.078 -6.836 1 90.25 257 HIS B N 1
ATOM 4421 C CA . HIS B 1 257 ? 2.719 9.562 -7.211 1 90.25 257 HIS B CA 1
ATOM 4422 C C . HIS B 1 257 ? 2.752 11.055 -7.543 1 90.25 257 HIS B C 1
ATOM 4424 O O . HIS B 1 257 ? 1.703 11.695 -7.637 1 90.25 257 HIS B O 1
ATOM 4430 N N . GLY B 1 258 ? 3.912 11.594 -7.621 1 95.69 258 GLY B N 1
ATOM 4431 C CA . GLY B 1 258 ? 3.963 12.961 -8.109 1 95.69 258 GLY B CA 1
ATOM 4432 C C . GLY B 1 258 ? 4.875 13.859 -7.289 1 95.69 258 GLY B C 1
ATOM 4433 O O . GLY B 1 258 ? 5.152 14.992 -7.676 1 95.69 258 GLY B O 1
ATOM 4434 N N . GLY B 1 259 ? 5.344 13.414 -6.086 1 98.5 259 GLY B N 1
ATOM 4435 C CA . GLY B 1 259 ? 6.383 14.148 -5.379 1 98.5 259 GLY B CA 1
ATOM 4436 C C . GLY B 1 259 ? 7.695 14.195 -6.137 1 98.5 259 GLY B C 1
ATOM 4437 O O . GLY B 1 259 ? 8.055 13.242 -6.828 1 98.5 259 GLY B O 1
ATOM 4438 N N . ILE B 1 260 ? 8.453 15.281 -5.961 1 98.88 260 ILE B N 1
ATOM 4439 C CA . ILE B 1 260 ? 9.68 15.469 -6.73 1 98.88 260 ILE B CA 1
ATOM 4440 C C . ILE B 1 260 ? 10.844 14.773 -6.027 1 98.88 260 ILE B C 1
ATOM 4442 O O . ILE B 1 260 ? 11.594 14.031 -6.652 1 98.88 260 ILE B O 1
ATOM 4446 N N . ALA B 1 261 ? 11.016 15.094 -4.73 1 98.81 261 ALA B N 1
ATOM 4447 C CA . ALA B 1 261 ? 12.148 14.555 -3.992 1 98.81 261 ALA B CA 1
ATOM 4448 C C . ALA B 1 261 ? 11.93 14.664 -2.486 1 98.81 261 ALA B C 1
ATOM 4450 O O . ALA B 1 261 ? 11.164 15.516 -2.025 1 98.81 261 ALA B O 1
ATOM 4451 N N . THR B 1 262 ? 12.586 13.805 -1.79 1 98.75 262 THR B N 1
ATOM 4452 C CA . THR B 1 262 ? 12.586 13.883 -0.334 1 98.75 262 THR B CA 1
ATOM 4453 C C . THR B 1 262 ? 13.727 13.07 0.257 1 98.75 262 THR B C 1
ATOM 4455 O O . THR B 1 262 ? 14.352 12.266 -0.443 1 98.75 262 THR B O 1
ATOM 4458 N N . VAL B 1 263 ? 14.125 13.438 1.449 1 98.38 263 VAL B N 1
ATOM 4459 C CA . VAL B 1 263 ? 14.844 12.555 2.357 1 98.38 263 VAL B CA 1
ATOM 4460 C C . VAL B 1 263 ? 13.891 12.008 3.422 1 98.38 263 VAL B C 1
ATOM 4462 O O . VAL B 1 263 ? 13.188 12.781 4.082 1 98.38 263 VAL B O 1
ATOM 4465 N N . SER B 1 264 ? 13.82 10.734 3.494 1 98 264 SER B N 1
ATOM 4466 C CA . SER B 1 264 ? 12.797 10.164 4.363 1 98 264 SER B CA 1
ATOM 4467 C C . SER B 1 264 ? 13.234 8.812 4.922 1 98 264 SER B C 1
ATOM 4469 O O . SER B 1 264 ? 14.062 8.125 4.32 1 98 264 SER B O 1
ATOM 4471 N N . VAL B 1 265 ? 12.758 8.562 6.07 1 96.81 265 VAL B N 1
ATOM 4472 C CA . VAL B 1 265 ? 12.938 7.219 6.621 1 96.81 265 VAL B CA 1
ATOM 4473 C C . VAL B 1 265 ? 11.961 6.254 5.953 1 96.81 265 VAL B C 1
ATOM 4475 O O . VAL B 1 265 ? 10.938 6.672 5.41 1 96.81 265 VAL B O 1
ATOM 4478 N N . SER B 1 266 ? 12.32 4.984 5.949 1 94.56 266 SER B N 1
ATOM 4479 C CA . SER B 1 266 ? 11.492 3.949 5.328 1 94.56 266 SER B CA 1
ATOM 4480 C C . SER B 1 266 ? 10.227 3.689 6.141 1 94.56 266 SER B C 1
ATOM 4482 O O . SER B 1 266 ? 10.305 3.27 7.297 1 94.56 266 SER B O 1
ATOM 4484 N N . GLN B 1 267 ? 9.039 3.91 5.496 1 95 267 GLN B N 1
ATOM 4485 C CA . GLN B 1 267 ? 7.77 3.615 6.152 1 95 267 GLN B CA 1
ATOM 4486 C C . GLN B 1 267 ? 7.637 2.125 6.445 1 95 267 GLN B C 1
ATOM 4488 O O . GLN B 1 267 ? 7.074 1.737 7.477 1 95 267 GLN B O 1
ATOM 4493 N N . TYR B 1 268 ? 8.117 1.251 5.586 1 92.88 268 TYR B N 1
ATOM 4494 C CA . TYR B 1 268 ? 8.133 -0.195 5.781 1 92.88 268 TYR B CA 1
ATOM 4495 C C . TYR B 1 268 ? 8.953 -0.57 7.008 1 92.88 268 TYR B C 1
ATOM 4497 O O . TYR B 1 268 ? 8.547 -1.414 7.805 1 92.88 268 TYR B O 1
ATOM 4505 N N . GLU B 1 269 ? 10.156 0.087 7.141 1 95.5 269 GLU B N 1
ATOM 4506 C CA . GLU B 1 269 ? 11.008 -0.207 8.289 1 95.5 269 GLU B CA 1
ATOM 4507 C C . GLU B 1 269 ? 10.359 0.266 9.586 1 95.5 269 GLU B C 1
ATOM 4509 O O . GLU B 1 269 ? 10.531 -0.36 10.633 1 95.5 269 GLU B O 1
ATOM 4514 N N . LEU B 1 270 ? 9.664 1.381 9.523 1 97.81 270 LEU B N 1
ATOM 4515 C CA . LEU B 1 270 ? 8.875 1.783 10.688 1 97.81 270 LEU B CA 1
ATOM 4516 C C . LEU B 1 270 ? 7.902 0.683 11.086 1 97.81 270 LEU B C 1
ATOM 4518 O O . LEU B 1 270 ? 7.766 0.371 12.273 1 97.81 270 LEU B O 1
ATOM 4522 N N . GLY B 1 271 ? 7.234 0.094 10.078 1 97.62 271 GLY B N 1
ATOM 4523 C CA . GLY B 1 271 ? 6.328 -1.018 10.32 1 97.62 271 GLY B CA 1
ATOM 4524 C C . GLY B 1 271 ? 7.023 -2.244 10.883 1 97.62 271 GLY B C 1
ATOM 4525 O O . GLY B 1 271 ? 6.539 -2.855 11.836 1 97.62 271 GLY B O 1
ATOM 4526 N N . LYS B 1 272 ? 8.164 -2.568 10.289 1 96.31 272 LYS B N 1
ATOM 4527 C CA . LYS B 1 272 ? 8.906 -3.734 10.766 1 96.31 272 LYS B CA 1
ATOM 4528 C C . LYS B 1 272 ? 9.266 -3.59 12.242 1 96.31 272 LYS B C 1
ATOM 4530 O O . LYS B 1 272 ? 9.109 -4.531 13.023 1 96.31 272 LYS B O 1
ATOM 4535 N N . LEU B 1 273 ? 9.773 -2.414 12.609 1 98.19 273 LEU B N 1
ATOM 4536 C CA . LEU B 1 273 ? 10.125 -2.168 14 1 98.19 273 LEU B CA 1
ATOM 4537 C C . LEU B 1 273 ? 8.898 -2.277 14.898 1 98.19 273 LEU B C 1
ATOM 4539 O O . LEU B 1 273 ? 8.977 -2.834 16 1 98.19 273 LEU B O 1
ATOM 4543 N N . THR B 1 274 ? 7.758 -1.787 14.445 1 98.75 274 THR B N 1
ATOM 4544 C CA . THR B 1 274 ? 6.5 -1.858 15.18 1 98.75 274 THR B CA 1
ATOM 4545 C C . THR B 1 274 ? 6.082 -3.311 15.398 1 98.75 274 THR B C 1
ATOM 4547 O O . THR B 1 274 ? 5.738 -3.703 16.516 1 98.75 274 THR B O 1
ATOM 4550 N N . GLY B 1 275 ? 6.109 -4.102 14.32 1 98.56 275 GLY B N 1
ATOM 4551 C CA . GLY B 1 275 ? 5.762 -5.512 14.414 1 98.56 275 GLY B CA 1
ATOM 4552 C C . GLY B 1 275 ? 6.695 -6.297 15.32 1 98.56 275 GLY B C 1
ATOM 4553 O O . GLY B 1 275 ? 6.254 -7.191 16.047 1 98.56 275 GLY B O 1
ATOM 4554 N N . GLN B 1 276 ? 7.965 -5.973 15.258 1 98.5 276 GLN B N 1
ATOM 4555 C CA . GLN B 1 276 ? 8.945 -6.613 16.141 1 98.5 276 GLN B CA 1
ATOM 4556 C C . GLN B 1 276 ? 8.617 -6.355 17.609 1 98.5 276 GLN B C 1
ATOM 4558 O O . GLN B 1 276 ? 8.688 -7.27 18.422 1 98.5 276 GLN B O 1
ATOM 4563 N N . MET B 1 277 ? 8.281 -5.121 17.922 1 98.75 277 MET B N 1
ATOM 4564 C CA . MET B 1 277 ? 7.941 -4.785 19.297 1 98.75 277 MET B CA 1
ATOM 4565 C C . MET B 1 277 ? 6.672 -5.508 19.734 1 98.75 277 MET B C 1
ATOM 4567 O O . MET B 1 277 ? 6.59 -5.992 20.875 1 98.75 277 MET B O 1
ATOM 4571 N N . ALA B 1 278 ? 5.684 -5.605 18.844 1 98.81 278 ALA B N 1
ATOM 4572 C CA . ALA B 1 278 ? 4.473 -6.363 19.156 1 98.81 278 ALA B CA 1
ATOM 4573 C C . ALA B 1 278 ? 4.797 -7.828 19.438 1 98.81 278 ALA B C 1
ATOM 4575 O O . ALA B 1 278 ? 4.258 -8.422 20.375 1 98.81 278 ALA B O 1
ATOM 4576 N N . ALA B 1 279 ? 5.66 -8.43 18.641 1 98.69 279 ALA B N 1
ATOM 4577 C CA . ALA B 1 279 ? 6.07 -9.82 18.844 1 98.69 279 ALA B CA 1
ATOM 4578 C C . ALA B 1 279 ? 6.75 -10 20.188 1 98.69 279 ALA B C 1
ATOM 4580 O O . ALA B 1 279 ? 6.504 -10.992 20.891 1 98.69 279 ALA B O 1
ATOM 4581 N N . GLU B 1 280 ? 7.625 -9.016 20.562 1 98.75 280 GLU B N 1
ATOM 4582 C CA . GLU B 1 280 ? 8.297 -9.062 21.859 1 98.75 280 GLU B CA 1
ATOM 4583 C C . GLU B 1 280 ? 7.289 -9.055 23 1 98.75 280 GLU B C 1
ATOM 4585 O O . GLU B 1 280 ? 7.477 -9.75 24 1 98.75 280 GLU B O 1
ATOM 4590 N N . ILE B 1 281 ? 6.258 -8.281 22.859 1 98.69 281 ILE B N 1
ATOM 4591 C CA . ILE B 1 281 ? 5.207 -8.211 23.875 1 98.69 281 ILE B CA 1
ATOM 4592 C C . ILE B 1 281 ? 4.473 -9.547 23.938 1 98.69 281 ILE B C 1
ATOM 4594 O O . ILE B 1 281 ? 4.188 -10.047 25.031 1 98.69 281 ILE B O 1
ATOM 4598 N N . LEU B 1 282 ? 4.141 -10.148 22.812 1 98.44 282 LEU B N 1
ATOM 4599 C CA . LEU B 1 282 ? 3.498 -11.453 22.766 1 98.44 282 LEU B CA 1
ATOM 4600 C C . LEU B 1 282 ? 4.375 -12.516 23.422 1 98.44 282 LEU B C 1
ATOM 4602 O O . LEU B 1 282 ? 3.863 -13.5 23.969 1 98.44 282 LEU B O 1
ATOM 4606 N N . ASP B 1 283 ? 5.699 -12.258 23.375 1 98.12 283 ASP B N 1
ATOM 4607 C CA . ASP B 1 283 ? 6.656 -13.164 24.016 1 98.12 283 ASP B CA 1
ATOM 4608 C C . ASP B 1 283 ? 6.762 -12.891 25.516 1 98.12 283 ASP B C 1
ATOM 4610 O O . ASP B 1 283 ? 7.473 -13.594 26.234 1 98.12 283 ASP B O 1
ATOM 4614 N N . GLY B 1 284 ? 6.18 -11.812 25.953 1 97.62 284 GLY B N 1
ATOM 4615 C CA . GLY B 1 284 ? 6.09 -11.648 27.391 1 97.62 284 GLY B CA 1
ATOM 4616 C C . GLY B 1 284 ? 6.695 -10.352 27.875 1 97.62 284 GLY B C 1
ATOM 4617 O O . GLY B 1 284 ? 6.566 -10.008 29.062 1 97.62 284 GLY B O 1
ATOM 4618 N N . LYS B 1 285 ? 7.336 -9.547 27.047 1 97.81 285 LYS B N 1
ATOM 4619 C CA . LYS B 1 285 ? 7.887 -8.266 27.484 1 97.81 285 LYS B CA 1
ATOM 4620 C C . LYS B 1 285 ? 6.773 -7.281 27.844 1 97.81 285 LYS B C 1
ATOM 4622 O O . LYS B 1 285 ? 5.719 -7.273 27.203 1 97.81 285 LYS B O 1
ATOM 4627 N N . LYS B 1 286 ? 7.031 -6.457 28.781 1 96.94 286 LYS B N 1
ATOM 4628 C CA . LYS B 1 286 ? 6.078 -5.438 29.203 1 96.94 286 LYS B CA 1
ATOM 4629 C C . LYS B 1 286 ? 6.301 -4.129 28.453 1 96.94 286 LYS B C 1
ATOM 4631 O O . LYS B 1 286 ? 7.402 -3.582 28.469 1 96.94 286 LYS B O 1
ATOM 4636 N N . PRO B 1 287 ? 5.23 -3.59 27.828 1 97.75 287 PRO B N 1
ATOM 4637 C CA . PRO B 1 287 ? 5.395 -2.35 27.078 1 97.75 287 PRO B CA 1
ATOM 4638 C C . PRO B 1 287 ? 6.043 -1.235 27.891 1 97.75 287 PRO B C 1
ATOM 4640 O O . PRO B 1 287 ? 6.898 -0.507 27.375 1 97.75 287 PRO B O 1
ATOM 4643 N N . GLY B 1 288 ? 5.684 -1.149 29.172 1 96.25 288 GLY B N 1
ATOM 4644 C CA . GLY B 1 288 ? 6.168 -0.073 30.031 1 96.25 288 GLY B CA 1
ATOM 4645 C C . GLY B 1 288 ? 7.672 -0.09 30.219 1 96.25 288 GLY B C 1
ATOM 4646 O O . GLY B 1 288 ? 8.266 0.924 30.578 1 96.25 288 GLY B O 1
ATOM 4647 N N . ASN B 1 289 ? 8.289 -1.193 29.922 1 96.19 289 ASN B N 1
ATOM 4648 C CA . ASN B 1 289 ? 9.727 -1.353 30.094 1 96.19 289 ASN B CA 1
ATOM 4649 C C . ASN B 1 289 ? 10.461 -1.307 28.75 1 96.19 289 ASN B C 1
ATOM 4651 O O . ASN B 1 289 ? 11.664 -1.546 28.688 1 96.19 289 ASN B O 1
ATOM 4655 N N . MET B 1 290 ? 9.727 -1.05 27.734 1 98.12 290 MET B N 1
ATOM 4656 C CA . MET B 1 290 ? 10.312 -0.991 26.391 1 98.12 290 MET B CA 1
ATOM 4657 C C . MET B 1 290 ? 10.43 0.453 25.906 1 98.12 290 MET B C 1
ATOM 4659 O O . MET B 1 290 ? 9.422 1.11 25.656 1 98.12 290 MET B O 1
ATOM 4663 N N . ALA B 1 291 ? 11.68 0.916 25.828 1 98.31 291 ALA B N 1
ATOM 4664 C CA . ALA B 1 291 ? 11.883 2.244 25.25 1 98.31 291 ALA B CA 1
ATOM 4665 C C . ALA B 1 291 ? 11.289 2.338 23.844 1 98.31 291 ALA B C 1
ATOM 4667 O O . ALA B 1 291 ? 11.25 1.347 23.109 1 98.31 291 ALA B O 1
ATOM 4668 N N . LEU B 1 292 ? 10.773 3.535 23.547 1 98.25 292 LEU B N 1
ATOM 4669 C CA . LEU B 1 292 ? 10.352 3.734 22.172 1 98.25 292 LEU B CA 1
ATOM 4670 C C . LEU B 1 292 ? 11.531 3.625 21.219 1 98.25 292 LEU B C 1
ATOM 4672 O O . LEU B 1 292 ? 12.68 3.855 21.609 1 98.25 292 LEU B O 1
ATOM 4676 N N . ARG B 1 293 ? 11.281 3.17 20.031 1 97.94 293 ARG B N 1
ATOM 4677 C CA . ARG B 1 293 ? 12.305 2.967 19.016 1 97.94 293 ARG B CA 1
ATOM 4678 C C . ARG B 1 293 ? 12.086 3.896 17.828 1 97.94 293 ARG B C 1
ATOM 4680 O O . ARG B 1 293 ? 11.031 4.523 17.703 1 97.94 293 ARG B O 1
ATOM 4687 N N . TYR B 1 294 ? 13.148 4.102 17 1 95.31 294 TYR B N 1
ATOM 4688 C CA . TYR B 1 294 ? 13.125 4.961 15.828 1 95.31 294 TYR B CA 1
ATOM 4689 C C . TYR B 1 294 ? 13.883 4.324 14.672 1 95.31 294 TYR B C 1
ATOM 4691 O O . TYR B 1 294 ? 14.719 3.441 14.883 1 95.31 294 TYR B O 1
ATOM 4699 N N . VAL B 1 295 ? 13.43 4.707 13.492 1 93.06 295 VAL B N 1
ATOM 4700 C CA . VAL B 1 295 ? 14.266 4.469 12.32 1 93.06 295 VAL B CA 1
ATOM 4701 C C . VAL B 1 295 ? 15.195 5.66 12.102 1 93.06 295 VAL B C 1
ATOM 4703 O O . VAL B 1 295 ? 14.75 6.809 12.094 1 93.06 295 VAL B O 1
ATOM 4706 N N . LYS B 1 296 ? 16.453 5.465 11.945 1 87.25 296 LYS B N 1
ATOM 4707 C CA . LYS B 1 296 ? 17.406 6.57 12 1 87.25 296 LYS B CA 1
ATOM 4708 C C . LYS B 1 296 ? 17.797 7.023 10.594 1 87.25 296 LYS B C 1
ATOM 4710 O O . LYS B 1 296 ? 17.969 8.219 10.352 1 87.25 296 LYS B O 1
ATOM 4715 N N . LEU B 1 297 ? 17.969 6.145 9.75 1 88.25 297 LEU B N 1
ATOM 4716 C CA . LEU B 1 297 ? 18.609 6.5 8.492 1 88.25 297 LEU B CA 1
ATOM 4717 C C . LEU B 1 297 ? 17.562 6.93 7.461 1 88.25 297 LEU B C 1
ATOM 4719 O O . LEU B 1 297 ? 16.656 6.16 7.125 1 88.25 297 LEU B O 1
ATOM 4723 N N . GLY B 1 298 ? 17.688 8.242 7.078 1 93.5 298 GLY B N 1
ATOM 4724 C CA . GLY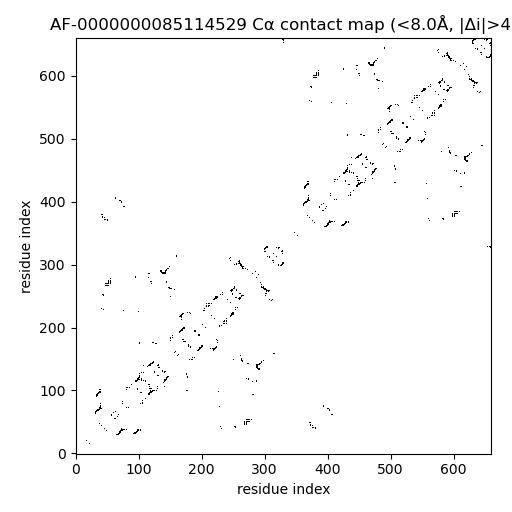 B 1 298 ? 16.906 8.695 5.941 1 93.5 298 GLY B CA 1
ATOM 4725 C C . GLY B 1 298 ? 17.562 8.406 4.605 1 93.5 298 GLY B C 1
ATOM 4726 O O . GLY B 1 298 ? 18.781 8.297 4.52 1 93.5 298 GLY B O 1
ATOM 4727 N N . GLN B 1 299 ? 16.766 8.188 3.623 1 96.56 299 GLN B N 1
ATOM 4728 C CA . GLN B 1 299 ? 17.234 7.973 2.256 1 96.56 299 GLN B CA 1
ATOM 4729 C C . GLN B 1 299 ? 16.656 9.016 1.306 1 96.56 299 GLN B C 1
ATOM 4731 O O . GLN B 1 299 ? 15.531 9.484 1.505 1 96.56 299 GLN B O 1
ATOM 4736 N N . THR B 1 300 ? 17.484 9.336 0.254 1 98.12 300 THR B N 1
ATOM 4737 C CA . THR B 1 300 ? 17.062 10.336 -0.722 1 98.12 300 THR B CA 1
ATOM 4738 C C . THR B 1 300 ? 16.312 9.672 -1.882 1 98.12 300 THR B C 1
ATOM 4740 O O . THR B 1 300 ? 16.828 8.727 -2.49 1 98.12 300 THR B O 1
ATOM 4743 N N . HIS B 1 301 ? 15.156 10.109 -2.162 1 98.19 301 HIS B N 1
ATOM 4744 C CA . HIS B 1 301 ? 14.352 9.617 -3.271 1 98.19 301 HIS B CA 1
ATOM 4745 C C . HIS B 1 301 ? 13.953 10.75 -4.215 1 98.19 301 HIS B C 1
ATOM 4747 O O . HIS B 1 301 ? 13.523 11.812 -3.768 1 98.19 301 HIS B O 1
ATOM 4753 N N . ILE B 1 302 ? 14.141 10.477 -5.52 1 98.69 302 ILE B N 1
ATOM 4754 C CA . ILE B 1 302 ? 13.906 11.523 -6.512 1 98.69 302 ILE B CA 1
ATOM 4755 C C . ILE B 1 302 ? 13.07 10.961 -7.664 1 98.69 302 ILE B C 1
ATOM 4757 O O . ILE B 1 302 ? 13.328 9.852 -8.141 1 98.69 302 ILE B O 1
ATOM 4761 N N . ASN B 1 303 ? 12.039 11.664 -7.996 1 98.19 303 ASN B N 1
ATOM 4762 C CA . ASN B 1 303 ? 11.258 11.391 -9.195 1 98.19 303 ASN B CA 1
ATOM 4763 C C . ASN B 1 303 ? 11.75 12.219 -10.383 1 98.19 303 ASN B C 1
ATOM 4765 O O . ASN B 1 303 ? 11.117 13.211 -10.758 1 98.19 303 ASN B O 1
ATOM 4769 N N . LEU B 1 304 ? 12.836 11.719 -11.008 1 97.81 304 LEU B N 1
ATOM 4770 C CA . LEU B 1 304 ? 13.453 12.438 -12.117 1 97.81 304 LEU B CA 1
ATOM 4771 C C . LEU B 1 304 ? 12.5 12.547 -13.297 1 97.81 304 LEU B C 1
ATOM 4773 O O . LEU B 1 304 ? 12.477 13.562 -13.992 1 97.81 304 LEU B O 1
ATOM 4777 N N . LYS B 1 305 ? 11.758 11.523 -13.531 1 95.44 305 LYS B N 1
ATOM 4778 C CA . LYS B 1 305 ? 10.781 11.508 -14.609 1 95.44 305 LYS B CA 1
ATOM 4779 C C . LYS B 1 305 ? 9.789 12.664 -14.461 1 95.44 305 LYS B C 1
ATOM 4781 O O . LYS B 1 305 ? 9.562 13.414 -15.414 1 95.44 305 LYS B O 1
ATOM 4786 N N . HIS B 1 306 ? 9.219 12.836 -13.273 1 97.19 306 HIS B N 1
ATOM 4787 C CA . HIS B 1 306 ? 8.227 13.883 -13.039 1 97.19 306 HIS B CA 1
ATOM 4788 C C . HIS B 1 306 ? 8.875 15.266 -13.047 1 97.19 306 HIS B C 1
ATOM 4790 O O . HIS B 1 306 ? 8.266 16.234 -13.5 1 97.19 306 HIS B O 1
ATOM 4796 N N . ALA B 1 307 ? 10.086 15.352 -12.469 1 98.5 307 ALA B N 1
ATOM 4797 C CA . ALA B 1 307 ? 10.812 16.609 -12.531 1 98.5 307 ALA B CA 1
ATOM 4798 C C . ALA B 1 307 ? 10.953 17.094 -13.969 1 98.5 307 ALA B C 1
ATOM 4800 O O . ALA B 1 307 ? 10.727 18.281 -14.258 1 98.5 307 ALA B O 1
ATOM 4801 N N . LYS B 1 308 ? 11.273 16.219 -14.867 1 96.81 308 LYS B N 1
ATOM 4802 C CA . LYS B 1 308 ? 11.406 16.547 -16.281 1 96.81 308 LYS B CA 1
ATOM 4803 C C . LYS B 1 308 ? 10.086 17.031 -16.875 1 96.81 308 LYS B C 1
ATOM 4805 O O . LYS B 1 308 ? 10.055 18 -17.641 1 96.81 308 LYS B O 1
ATOM 4810 N N . GLU B 1 309 ? 9.039 16.375 -16.453 1 96.5 309 GLU B N 1
ATOM 4811 C CA . GLU B 1 309 ? 7.715 16.766 -16.938 1 96.5 309 GLU B CA 1
ATOM 4812 C C . GLU B 1 309 ? 7.367 18.188 -16.5 1 96.5 309 GLU B C 1
ATOM 4814 O O . GLU B 1 309 ? 6.656 18.906 -17.219 1 96.5 309 GLU B O 1
ATOM 4819 N N . LEU B 1 310 ? 7.902 18.656 -15.352 1 98.06 310 LEU B N 1
ATOM 4820 C CA . LEU B 1 310 ? 7.617 19.984 -14.82 1 98.06 310 LEU B CA 1
ATOM 4821 C C . LEU B 1 310 ? 8.656 20.984 -15.297 1 98.06 310 LEU B C 1
ATOM 4823 O O . LEU B 1 310 ? 8.57 22.172 -14.984 1 98.06 310 LEU B O 1
ATOM 4827 N N . GLY B 1 311 ? 9.672 20.531 -16 1 97.5 311 GLY B N 1
ATOM 4828 C CA . GLY B 1 311 ? 10.742 21.406 -16.453 1 97.5 311 GLY B CA 1
ATOM 4829 C C . GLY B 1 311 ? 11.719 21.766 -15.352 1 97.5 311 GLY B C 1
ATOM 4830 O O . GLY B 1 311 ? 12.352 22.828 -15.398 1 97.5 311 GLY B O 1
ATOM 4831 N N . LEU B 1 312 ? 11.766 20.938 -14.336 1 98 312 LEU B N 1
ATOM 4832 C CA . LEU B 1 312 ? 12.648 21.156 -13.203 1 98 312 LEU B CA 1
ATOM 4833 C C . LEU B 1 312 ? 13.945 20.359 -13.367 1 98 312 LEU B C 1
ATOM 4835 O O . LEU B 1 312 ? 13.93 19.141 -13.469 1 98 312 LEU B O 1
ATOM 4839 N N . ASP B 1 313 ? 15.062 21.016 -13.367 1 97.19 313 ASP B N 1
ATOM 4840 C CA . ASP B 1 313 ? 16.359 20.359 -13.453 1 97.19 313 ASP B CA 1
ATOM 4841 C C . ASP B 1 313 ? 16.828 19.875 -12.078 1 97.19 313 ASP B C 1
ATOM 4843 O O . ASP B 1 313 ? 16.812 20.641 -11.109 1 97.19 313 ASP B O 1
ATOM 4847 N N . ILE B 1 314 ? 17.219 18.656 -12.062 1 98.56 314 ILE B N 1
ATOM 4848 C CA . ILE B 1 314 ? 17.766 18.094 -10.828 1 98.56 314 ILE B CA 1
ATOM 4849 C C . ILE B 1 314 ? 19.281 18.047 -10.898 1 98.56 314 ILE B C 1
ATOM 4851 O O . ILE B 1 314 ? 19.844 17.391 -11.781 1 98.56 314 ILE B O 1
ATOM 4855 N N . PRO B 1 315 ? 19.953 18.719 -9.992 1 98.44 315 PRO B N 1
ATOM 4856 C CA . PRO B 1 315 ? 21.422 18.734 -10.031 1 98.44 315 PRO B CA 1
ATOM 4857 C C . PRO B 1 315 ? 22.047 17.375 -9.781 1 98.44 315 PRO B C 1
ATOM 4859 O O . PRO B 1 315 ? 21.469 16.547 -9.047 1 98.44 315 PRO B O 1
ATOM 4862 N N . LYS B 1 316 ? 23.25 17.156 -10.305 1 97.5 316 LYS B N 1
ATOM 4863 C CA . LYS B 1 316 ? 23.984 15.914 -10.164 1 97.5 316 LYS B CA 1
ATOM 4864 C C . LYS B 1 316 ? 24.234 15.578 -8.695 1 97.5 316 LYS B C 1
ATOM 4866 O O . LYS B 1 316 ? 24.25 14.406 -8.312 1 97.5 316 LYS B O 1
ATOM 4871 N N . THR B 1 317 ? 24.469 16.609 -7.922 1 97.38 317 THR B N 1
ATOM 4872 C CA . THR B 1 317 ? 24.719 16.406 -6.496 1 97.38 317 THR B CA 1
ATOM 4873 C C . THR B 1 317 ? 23.547 15.703 -5.832 1 97.38 317 THR B C 1
ATOM 4875 O O . THR B 1 317 ? 23.734 14.797 -5.016 1 97.38 317 THR B O 1
ATOM 4878 N N . ALA B 1 318 ? 22.312 16.141 -6.191 1 97.62 318 ALA B N 1
ATOM 4879 C CA . ALA B 1 318 ? 21.109 15.492 -5.656 1 97.62 318 ALA B CA 1
ATOM 4880 C C . ALA B 1 318 ? 20.969 14.078 -6.203 1 97.62 318 ALA B C 1
ATOM 4882 O O . ALA B 1 318 ? 20.625 13.148 -5.461 1 97.62 318 ALA B O 1
ATOM 4883 N N . LEU B 1 319 ? 21.234 13.891 -7.477 1 97.5 319 LEU B N 1
ATOM 4884 C CA . LEU B 1 319 ? 21.125 12.578 -8.102 1 97.5 319 LEU B CA 1
ATOM 4885 C C . LEU B 1 319 ? 22.125 11.602 -7.484 1 97.5 319 LEU B C 1
ATOM 4887 O O . LEU B 1 319 ? 21.797 10.438 -7.234 1 97.5 319 LEU B O 1
ATOM 4891 N N . ASN B 1 320 ? 23.344 12.055 -7.203 1 96.25 320 ASN B N 1
ATOM 4892 C CA . ASN B 1 320 ? 24.375 11.219 -6.598 1 96.25 320 ASN B CA 1
ATOM 4893 C C . ASN B 1 320 ? 23.984 10.789 -5.188 1 96.25 320 ASN B C 1
ATOM 4895 O O . ASN B 1 320 ? 24.266 9.656 -4.785 1 96.25 320 ASN B O 1
ATOM 4899 N N . GLN B 1 321 ? 23.391 11.711 -4.52 1 95.5 321 GLN B N 1
ATOM 4900 C CA . GLN B 1 321 ? 22.922 11.383 -3.178 1 95.5 321 GLN B CA 1
ATOM 4901 C C . GLN B 1 321 ? 21.875 10.266 -3.217 1 95.5 321 GLN B C 1
ATOM 4903 O O . GLN B 1 321 ? 21.922 9.336 -2.414 1 95.5 321 GLN B O 1
ATOM 4908 N N . ALA B 1 322 ? 20.891 10.383 -4.074 1 96.5 322 ALA B N 1
ATOM 4909 C CA . ALA B 1 322 ? 19.828 9.391 -4.207 1 96.5 322 ALA B CA 1
ATOM 4910 C C . ALA B 1 322 ? 20.391 8.047 -4.668 1 96.5 322 ALA B C 1
ATOM 4912 O O . ALA B 1 322 ? 19.906 6.988 -4.242 1 96.5 322 ALA B O 1
ATOM 4913 N N . GLN B 1 323 ? 21.328 8.117 -5.535 1 92.31 323 GLN B N 1
ATOM 4914 C CA . GLN B 1 323 ? 21.938 6.898 -6.051 1 92.31 323 GLN B CA 1
ATOM 4915 C C . GLN B 1 323 ? 22.703 6.16 -4.957 1 92.31 323 GLN B C 1
ATOM 4917 O O . GLN B 1 323 ? 22.688 4.93 -4.891 1 92.31 323 GLN B O 1
ATOM 4922 N N . LYS B 1 324 ? 23.422 6.887 -4.133 1 90.19 324 LYS B N 1
ATOM 4923 C CA . LYS B 1 324 ? 24.219 6.301 -3.066 1 90.19 324 LYS B CA 1
ATOM 4924 C C . LYS B 1 324 ? 23.328 5.707 -1.974 1 90.19 324 LYS B C 1
ATOM 4926 O O . LYS B 1 324 ? 23.578 4.59 -1.513 1 90.19 324 LYS B O 1
ATOM 4931 N N . LYS B 1 325 ? 22.375 6.465 -1.559 1 91.44 325 LYS B N 1
ATOM 4932 C CA . LYS B 1 325 ? 21.484 6.074 -0.475 1 91.44 325 LYS B CA 1
ATOM 4933 C C . LYS B 1 325 ? 20.031 6.449 -0.794 1 91.44 325 LYS B C 1
ATOM 4935 O O . LYS B 1 325 ? 19.531 7.465 -0.307 1 91.44 325 LYS B O 1
ATOM 4940 N N . GLY B 1 326 ? 19.375 5.641 -1.506 1 94.5 326 GLY B N 1
ATOM 4941 C CA . GLY B 1 326 ? 18 5.891 -1.898 1 94.5 326 GLY B CA 1
ATOM 4942 C C . GLY B 1 326 ? 17.672 5.363 -3.281 1 94.5 326 GLY B C 1
ATOM 4943 O O . GLY B 1 326 ? 18.031 4.234 -3.623 1 94.5 326 GLY B O 1
ATOM 4944 N N . SER B 1 327 ? 16.766 6.191 -3.998 1 94.12 327 SER B N 1
ATOM 4945 C CA . SER B 1 327 ? 16.359 5.723 -5.32 1 94.12 327 SER B CA 1
ATOM 4946 C C . SER B 1 327 ? 15.977 6.887 -6.227 1 94.12 327 SER B C 1
ATOM 4948 O O . SER B 1 327 ? 15.68 7.984 -5.75 1 94.12 327 SER B O 1
ATOM 4950 N N . ILE B 1 328 ? 16.109 6.621 -7.531 1 96.06 328 ILE B N 1
ATOM 4951 C CA . ILE B 1 328 ? 15.695 7.539 -8.586 1 96.06 328 ILE B CA 1
ATOM 4952 C C . ILE B 1 328 ? 14.656 6.863 -9.477 1 96.06 328 ILE B C 1
ATOM 4954 O O . ILE B 1 328 ? 14.844 5.723 -9.906 1 96.06 328 ILE B O 1
ATOM 4958 N N . ILE B 1 329 ? 13.531 7.52 -9.594 1 93.5 329 ILE B N 1
ATOM 4959 C CA . ILE B 1 329 ? 12.547 7.082 -10.578 1 93.5 329 ILE B CA 1
ATOM 4960 C C . ILE B 1 329 ? 12.805 7.777 -11.914 1 93.5 329 ILE B C 1
ATOM 4962 O O . ILE B 1 329 ? 12.82 9.008 -11.984 1 93.5 329 ILE B O 1
ATOM 4966 N N . LYS B 1 330 ? 13.047 6.949 -12.953 1 93.12 330 LYS B N 1
ATOM 4967 C CA . LYS B 1 330 ? 13.297 7.492 -14.281 1 93.12 330 LYS B CA 1
ATOM 4968 C C . LYS B 1 330 ? 12.242 7.02 -15.273 1 93.12 330 LYS B C 1
ATOM 4970 O O . LYS B 1 330 ? 11.664 5.941 -15.109 1 93.12 330 LYS B O 1
#

Organism: Ligilactobacillus ruminis (strain ATCC 27782 / RF3) (NCBI:txid1069534)

Solvent-accessible surface area (backbone atoms only — not comparable to full-atom values): 32287 Å² total; per-residue (Å²): 111,65,70,58,49,49,52,50,48,51,47,50,50,46,50,46,44,48,49,52,53,57,60,60,42,76,70,68,74,75,53,51,30,41,32,37,36,34,34,44,70,35,65,48,56,51,34,20,52,50,18,21,53,50,28,19,41,77,67,65,44,31,58,71,73,54,20,39,60,49,50,43,46,32,48,70,26,68,69,44,35,49,55,51,28,49,50,42,55,74,65,61,37,61,33,36,34,11,34,38,57,71,25,27,49,37,40,52,62,62,31,68,69,60,45,35,35,35,29,33,40,24,56,45,46,54,84,69,67,67,34,86,32,61,67,51,24,40,64,19,32,28,32,23,43,37,64,62,51,53,69,58,32,51,50,50,47,39,65,52,38,74,78,63,49,39,33,30,36,51,38,34,74,84,35,68,47,12,48,55,48,40,54,52,42,46,55,57,35,44,75,71,64,27,45,68,44,86,44,74,32,88,50,62,84,39,41,57,64,51,33,42,54,45,35,76,74,37,64,30,34,40,30,43,61,30,70,58,57,54,53,40,38,63,53,41,41,53,37,15,54,76,62,50,32,55,34,34,34,38,48,61,65,44,28,88,69,60,20,34,41,33,32,14,41,57,45,37,55,40,11,27,54,28,14,43,52,53,44,44,39,77,71,63,50,55,36,20,73,33,45,49,43,69,63,81,69,60,30,25,36,33,19,53,47,59,26,53,75,51,71,48,68,73,44,66,71,59,52,50,45,10,56,74,42,53,30,34,38,59,110,65,67,59,50,50,52,49,46,49,47,50,49,47,50,46,45,48,49,51,51,56,58,60,41,76,71,68,74,75,53,52,31,41,32,36,36,33,35,45,72,37,66,50,54,50,33,21,51,48,17,21,54,50,28,19,40,76,68,66,43,30,57,71,72,55,19,39,60,49,51,42,46,31,49,71,25,67,70,44,37,48,56,51,29,49,50,42,56,75,64,58,37,61,34,37,33,11,32,38,59,71,26,28,49,36,40,53,61,62,30,67,71,61,44,35,34,36,28,34,42,23,56,45,46,53,86,69,67,67,34,85,32,61,70,49,24,39,64,19,32,28,31,23,41,38,66,62,52,54,69,57,33,50,51,50,47,39,65,51,40,74,78,62,48,39,33,30,36,52,39,35,74,85,35,68,46,11,47,54,48,40,53,52,41,48,55,56,33,44,76,70,65,27,45,68,45,88,41,74,32,86,50,63,84,38,42,58,64,51,35,42,55,45,35,74,72,38,65,30,34,38,29,42,61,34,70,58,56,53,52,42,38,63,54,40,41,54,38,16,54,76,62,50,30,53,34,34,34,38,47,61,64,44,28,89,68,60,19,34,41,33,33,14,41,57,45,38,56,39,11,26,55,31,15,42,52,50,45,44,37,77,72,63,51,57,36,21,74,34,45,49,42,70,63,80,68,59,29,27,37,33,19,52,48,59,26,53,75,52,70,47,68,73,45,66,70,60,53,50,45,10,56,75,42,53,29,35,38,61

Secondary structure (DSSP, 8-state):
-HHHHHHHHHHHHHHHHHHHHHHTS------PEEEEEE----HHHHHHHHHHHHHHHHTT--BTTTBEEEEEE-TT-HHHHHHHHHHHHHTT-SEEEEESHHHHHHHHHHHTTTS-EEEEEES-TTTTTS-S-SS---TTEEEEE----HHHHHHHHHHH-TT--EEEEEEETT-HHHHHHHHHHHHHHHHTT-EEEEEEESSGGGHHHHHHHHHTT-SEEEE-S-HHHHHTHHHHHHHHHTTT--EEESSGGGTTTT--EEEE--HHHHHHHHHHHHHHHHTT--GGGS--EE----EEEEEHHHHHHTTPPPPHHHHHHHHHSEEEE-/-HHHHHHHHHHHHHHHHHHHHHHTS------PEEEEEE----HHHHHHHHHHHHHHHHTT--BTTTBEEEEEE-TT-HHHHHHHHHHHHHTT-SEEEEESHHHHHHHHHHHTTTS-EEEEEES-TTTTTS-S-SS---TTEEEEE----HHHHHHHHHHH-TT--EEEEEEETT-HHHHHHHHHHHHHHHHTT-EEEEEEESSGGGHHHHHHHHHTT-SEEEE-S-HHHHHTHHHHHHHHHTTT--EEESSGGGTTTT--EEEE--HHHHHHHHHHHHHHHHTT--GGGS--EE----EEEEEHHHHHHHTPPPPHHHHHHHHHSEEEE-

Radius of gyration: 27.55 Å; Cα contacts (8 Å, |Δi|>4): 1490; chains: 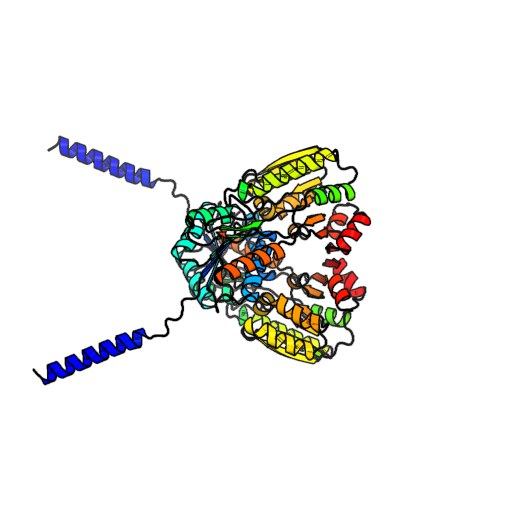2; bounding box: 90×85×70 Å

InterPro domains:
  IPR007487 ABC transporter, tyrosine-binding protein-like [PF04392] (34-324)
  IPR007487 ABC transporter, tyrosine-binding protein-like [PTHR35271] (3-323)
  IPR007487 ABC transporter, tyrosine-binding protein-like [cd06325] (33-314)
  IPR028082 Periplasmic binding protein-like I [SSF53822] (33-253)
  IPR047776 Tryptophan ABC transporter substrate-binding TrpX-like [NF041285] (7-323)

Sequence (660 aa):
MKRLIAAISALVIFLGYAFIYESKQETKQEKPTVAILQLMTHPALDSIHHGIVDALKENGYVPGKTIKLDYQNAEGDQSSLKTMSDRFKNENSAVMIGIATPAAQSLANVANGKTPVVMGAISDPIGAGLVKNIKHPGANITGVIHREPVKQQVKLIKTIMPNVKVIGGLHTSSDDSSTAEFKEFKQLAKKEGIKVKDYTITSTNDIDQVSSTMASEVEAVYIPTDNTVASGFSTVVKNTDAKKIPVFPSVTSMIKHGGIATVSVSQYELGKLTGQMAAEILDGKKPGNMALRYVKLGQTHINLKHAKELGLDIPKTALNQAQKKGSIIKMKRLIAAISALVIFLGYAFIYESKQETKQEKPTVAILQLMTHPALDSIHHGIVDALKENGYVPGKTIKLDYQNAEGDQSSLKTMSDRFKNENSAVMIGIATPAAQSLANVANGKTPVVMGAISDPIGAGLVKNIKHPGANITGVIHREPVKQQVKLIKTIMPNVKVIGGLHTSSDDSSTAEFKEFKQLAKKEGIKVKDYTITSTNDIDQVSSTMASEVEAVYIPTDNTVASGFSTVVKNTDAKKIPVFPSVTSMIKHGGIATVSVSQYELGKLTGQMAAEILDGKKPGNMALRYVKLGQTHINLKHAKELGLDIPKTALNQAQKKGSIIK